Protein AF-A0A9D5T5C4-F1 (afdb_monomer_lite)

Secondary structure (DSSP, 8-state):
-EEEEE-TTS-EEES-GGGGEEETT-SS--EEEEEE-GGGTTSEEEEEEEETTEEEEEEE--TTSTTEEETTEEEPPGGGGSSSEEEEEEEEEETTEEEEPPPEEEEEEPPSS-TT-------SSSHHHHHHHHHHHHHHHHHHHHHHHTT----------------TTSSEE-TTS-EEES-SS--EE-TT-EEEEES-EE-SBT-EEEEES-EE-SSBS-EEEEES-EE-STT-EEEEES-EE-STT-EEEEES-EE-STT-EEEEES-EE-STT-EE-SBS-EE-STT-EE-SBS-EE-STT-EEEEES-EE-STT-EEEEES-EE-STT-EEEEESPPPPPTTEEEEEEE-SSGGG--EEEEEETTS-EEETTEEE-HHHHHHHHHHHH-

Foldseek 3Di:
DWEWEQDPVQEIDTPDPVRLEDALQDDQPDKYFYHYDPVQVQWFKWKWKAAPPDDIDIHGQDCPGPQAVHSGMGDDHSRRSQDQKMKIKMWTDHPPDIGIHDIDIRGHDYDPDDRPDDPPPPPPDPPVVVVVVVVVVVVVVVVVVVCVVVVVPPDDPPDDPDDPPPPPAAWDQDPQCETEHCEPDDEADHRCEYEYDYCEYQCAHVEYTEEYNEYFAANACGYEYEECEYTHAHNEYTEDYVWYANAHVEYTYEECWENQAHCEYTYEYCEYENAHCEYTEYACWYENAHVEYTDDENWYECEHVEYTEHYCEYENYHCEYTYYENYYHHEHQAYEYAYQADDDDRQWRYWYWDADDVVGTHTQWTAGVQRWIDGDNDIQHPVNVVVVVVVVVD

Radius of gyration: 33.44 Å; chains: 1; bounding box: 76×74×77 Å

pLDDT: mean 86.38, std 15.37, range [38.25, 98.94]

Sequence (394 aa):
MICVEVHPNNVLTLRDEAYSKVVSDSVKHETVKFLFSDNWKDYTKTAVFTAKDVEPINVLLRADNQLCLSDEECYIPFEVLKGNSFTLSVFGVCGDRIATSTKENIILLESGYVLGDKPQEPTPNAYSQVITLLDEIRNIAYSVRQDADNGLFNGEKGEKGEKGDKCDSVGQKTEALGEIFNDLTNNVANKNAHAEGNRTTASGNSSHAEGNQTTASGNLGAHAKGLLTVASGDSAHAEGQTSSATGACSHAEGSNTKAVGNESHAEGISTSAKGSNSHAEGYGCSAIGAASHAGGGQTTAWGKYSLSGGYLTNAYANYSASLGNSTRADYISQFVVGKFNSRPSEDSVFTVGIGSSEQNRKNAFNVYADGTLEIGTVKITPTQIKKLLQLIQE

Structure (mmCIF, N/CA/C/O backbone):
data_AF-A0A9D5T5C4-F1
#
_entry.id   AF-A0A9D5T5C4-F1
#
loop_
_atom_site.group_PDB
_atom_site.id
_atom_site.type_symbol
_atom_site.label_atom_id
_atom_site.label_alt_id
_atom_site.label_comp_id
_atom_site.label_asym_id
_atom_site.label_entity_id
_atom_site.label_seq_id
_atom_site.pdbx_PDB_ins_code
_atom_site.Cartn_x
_atom_site.Cartn_y
_atom_site.Cartn_z
_atom_site.occupancy
_atom_site.B_iso_or_equiv
_atom_site.auth_seq_id
_atom_site.auth_comp_id
_atom_site.auth_asym_id
_atom_site.auth_atom_id
_atom_site.pdbx_PDB_model_num
ATOM 1 N N . MET A 1 1 ? 0.618 28.079 12.454 1.00 73.31 1 MET A N 1
ATOM 2 C CA . MET A 1 1 ? -0.610 28.922 12.384 1.00 73.31 1 MET A CA 1
ATOM 3 C C . MET A 1 1 ? -1.383 28.846 13.698 1.00 73.31 1 MET A C 1
ATOM 5 O O . MET A 1 1 ? -1.813 27.761 14.076 1.00 73.31 1 MET A O 1
ATOM 9 N N . ILE A 1 2 ? -1.584 29.986 14.363 1.00 82.19 2 ILE A N 1
ATOM 10 C CA . ILE A 1 2 ? -2.407 30.142 15.577 1.00 82.19 2 ILE A CA 1
ATOM 11 C C . ILE A 1 2 ? -3.781 30.687 15.182 1.00 82.19 2 ILE A C 1
ATOM 13 O O . ILE A 1 2 ? -3.862 31.599 14.361 1.00 82.19 2 ILE A O 1
ATOM 17 N N . CYS A 1 3 ? -4.856 30.177 15.785 1.00 84.69 3 CYS A N 1
ATOM 18 C CA . CYS A 1 3 ? -6.201 30.726 15.609 1.00 84.69 3 CYS A CA 1
ATOM 19 C C . CYS A 1 3 ? -6.722 31.332 16.918 1.00 84.69 3 CYS A C 1
ATOM 21 O O . CYS A 1 3 ? -6.783 30.656 17.948 1.00 84.69 3 CYS A O 1
ATOM 23 N N . VAL A 1 4 ? -7.089 32.610 16.852 1.00 85.88 4 VAL A N 1
ATOM 24 C CA . VAL A 1 4 ? -7.507 33.445 17.979 1.00 85.88 4 VAL A CA 1
ATOM 25 C C . VAL A 1 4 ? -8.921 33.949 17.745 1.00 85.88 4 VAL A C 1
ATOM 27 O O . VAL A 1 4 ? -9.226 34.441 16.664 1.00 85.88 4 VAL A O 1
ATOM 30 N N . GLU A 1 5 ? -9.762 33.897 18.770 1.00 89.50 5 GLU A N 1
ATOM 31 C CA . GLU A 1 5 ? -11.115 34.452 18.747 1.00 89.50 5 GLU A CA 1
ATOM 32 C C . GLU A 1 5 ? -11.225 35.635 19.711 1.00 89.50 5 GLU A C 1
ATOM 34 O O . GLU A 1 5 ? -10.789 35.544 20.859 1.00 89.50 5 GLU A O 1
ATOM 39 N N . VAL A 1 6 ? -11.781 36.753 19.236 1.00 88.31 6 VAL A N 1
ATOM 40 C CA . VAL A 1 6 ? -12.039 37.958 20.036 1.00 88.31 6 VAL A CA 1
ATOM 41 C C . VAL A 1 6 ? -13.543 38.091 20.251 1.00 88.31 6 VAL A C 1
ATOM 43 O O . VAL A 1 6 ? -14.299 38.480 19.354 1.00 88.31 6 VAL A O 1
ATOM 46 N N . HIS A 1 7 ? -13.966 37.759 21.467 1.00 87.56 7 HIS A N 1
ATOM 47 C CA . HIS A 1 7 ? -15.363 37.699 21.890 1.00 87.56 7 HIS A CA 1
ATOM 48 C C . HIS A 1 7 ? -15.980 39.092 22.091 1.00 87.56 7 HIS A C 1
ATOM 50 O O . HIS A 1 7 ? -15.255 40.073 22.290 1.00 87.56 7 HIS A O 1
ATOM 56 N N . PRO A 1 8 ? -17.324 39.205 22.124 1.00 82.44 8 PRO A N 1
ATOM 57 C CA . PRO A 1 8 ? -18.009 40.493 22.266 1.00 82.44 8 PRO A CA 1
ATOM 58 C C . PRO A 1 8 ? -17.660 41.271 23.543 1.00 82.44 8 PRO A C 1
ATOM 60 O O . PRO A 1 8 ? -17.753 42.495 23.574 1.00 82.44 8 PRO A O 1
ATOM 63 N N . ASN A 1 9 ? -17.247 40.573 24.601 1.00 83.75 9 ASN A N 1
ATOM 64 C CA . ASN A 1 9 ? -16.782 41.147 25.867 1.00 83.75 9 ASN A CA 1
ATOM 65 C C . ASN A 1 9 ? -15.279 41.494 25.861 1.00 83.75 9 ASN A C 1
ATOM 67 O O . ASN A 1 9 ? -14.704 41.725 26.923 1.00 83.75 9 ASN A O 1
ATOM 71 N N . ASN A 1 10 ? -14.651 41.520 24.682 1.00 83.75 10 ASN A N 1
ATOM 72 C CA . ASN A 1 10 ? -13.223 41.748 24.466 1.00 83.75 10 ASN A CA 1
ATOM 73 C C . ASN A 1 10 ? -12.321 40.686 25.116 1.00 83.75 10 ASN A C 1
ATOM 75 O O . ASN A 1 10 ? -11.133 40.924 25.327 1.00 83.75 10 ASN A O 1
ATOM 79 N N . VAL A 1 11 ? -12.855 39.504 25.424 1.00 82.38 11 VAL A N 1
ATOM 80 C CA . VAL A 1 11 ? -12.025 38.367 25.825 1.00 82.38 11 VAL A CA 1
ATOM 81 C C . VAL A 1 11 ? -11.422 37.752 24.568 1.00 82.38 11 VAL A C 1
ATOM 83 O O . VAL A 1 11 ? -12.130 37.447 23.613 1.00 82.38 11 VAL A O 1
ATOM 86 N N . LEU A 1 12 ? -10.106 37.608 24.564 1.00 87.88 12 LEU A N 1
ATOM 87 C CA . LEU A 1 12 ? -9.345 36.912 23.538 1.00 87.88 12 LEU A CA 1
ATOM 88 C C . LEU A 1 12 ? -9.143 35.464 24.000 1.00 87.88 12 LEU A C 1
ATOM 90 O O . LEU A 1 12 ? -8.780 35.252 25.149 1.00 87.88 12 LEU A O 1
ATOM 94 N N . THR A 1 13 ? -9.403 34.475 23.145 1.00 84.88 13 THR A N 1
ATOM 95 C CA . THR A 1 13 ? -9.214 33.046 23.468 1.00 84.88 13 THR A CA 1
ATOM 96 C C . THR A 1 13 ? -8.558 32.292 22.320 1.00 84.88 13 THR A C 1
ATOM 98 O O . THR A 1 13 ? -8.813 32.595 21.153 1.00 84.88 13 THR A O 1
ATOM 101 N N . LEU A 1 14 ? -7.768 31.267 22.639 1.00 83.88 14 LEU A N 1
ATOM 102 C CA . LEU A 1 14 ? -7.204 30.332 21.661 1.00 83.88 14 LEU A CA 1
ATOM 103 C C . LEU A 1 14 ? -8.214 29.221 21.335 1.00 83.88 14 LEU A C 1
ATOM 105 O O . LEU A 1 14 ? -8.861 28.693 22.236 1.00 83.88 14 LEU A O 1
ATOM 109 N N . ARG A 1 15 ? -8.344 28.848 20.054 1.00 76.88 15 ARG A N 1
ATOM 110 C CA . ARG A 1 15 ? -9.358 27.870 19.601 1.00 76.88 15 ARG A CA 1
ATOM 111 C C . ARG A 1 15 ? -9.028 26.394 19.896 1.00 76.88 15 ARG A C 1
ATOM 113 O O . ARG A 1 15 ? -9.895 25.549 19.709 1.00 76.88 15 ARG A O 1
ATOM 120 N N . ASP A 1 16 ? -7.805 26.093 20.336 1.00 66.88 16 ASP A N 1
ATOM 121 C CA . ASP A 1 16 ? -7.330 24.766 20.775 1.00 66.88 16 ASP A CA 1
ATOM 122 C C . ASP A 1 16 ? -6.083 24.951 21.664 1.00 66.88 16 ASP A C 1
ATOM 124 O O . ASP A 1 16 ? -5.247 25.819 21.385 1.00 66.88 16 ASP A O 1
ATOM 128 N N . GLU A 1 17 ? -5.913 24.123 22.697 1.00 55.59 17 GLU A N 1
ATOM 129 C CA . GLU A 1 17 ? -4.709 24.111 23.540 1.00 55.59 17 GLU A CA 1
ATOM 130 C C . GLU A 1 17 ? -3.446 23.770 22.732 1.00 55.59 17 GLU A C 1
ATOM 132 O O . GLU A 1 17 ? -2.357 24.253 23.059 1.00 55.59 17 GLU A O 1
ATOM 137 N N . ALA A 1 18 ? -3.571 23.017 21.631 1.00 53.97 18 ALA A N 1
ATOM 138 C CA . ALA A 1 18 ? -2.465 22.743 20.711 1.00 53.97 18 ALA A CA 1
ATOM 139 C C . ALA A 1 18 ? -1.929 24.008 20.002 1.00 53.97 18 ALA A C 1
ATOM 141 O O . ALA A 1 18 ? -0.758 24.034 19.623 1.00 53.97 18 ALA A O 1
ATOM 142 N N . TYR A 1 19 ? -2.733 25.075 19.882 1.00 57.28 19 TYR A N 1
ATOM 143 C CA . TYR A 1 19 ? -2.336 26.356 19.270 1.00 57.28 19 TYR A CA 1
ATOM 144 C C . TYR A 1 19 ? -1.682 27.339 20.252 1.00 57.28 19 TYR A C 1
ATOM 146 O O . TYR A 1 19 ? -1.294 28.435 19.853 1.00 57.28 19 TYR A O 1
ATOM 154 N N . SER A 1 20 ? -1.518 26.958 21.524 1.00 63.78 20 SER A N 1
ATOM 155 C CA . SER A 1 20 ? -0.777 27.746 22.523 1.00 63.78 20 SER A CA 1
ATOM 156 C C . SER A 1 20 ? 0.746 27.616 22.403 1.00 63.78 20 SER A C 1
ATOM 158 O O . SER A 1 20 ? 1.470 28.199 23.210 1.00 63.78 20 SER A O 1
ATOM 160 N N . LYS A 1 21 ? 1.239 26.840 21.428 1.00 71.12 21 LYS A N 1
ATOM 161 C CA . LYS A 1 21 ? 2.654 26.499 21.255 1.00 71.12 21 LYS A CA 1
ATOM 162 C C . LYS A 1 21 ? 3.140 26.877 19.858 1.00 71.12 21 LYS A C 1
ATOM 164 O O . LYS A 1 21 ? 2.521 26.500 18.868 1.00 71.12 21 LYS A O 1
ATOM 169 N N . VAL A 1 22 ? 4.263 27.586 19.786 1.00 70.62 22 VAL A N 1
ATOM 170 C CA . VAL A 1 22 ? 4.917 28.011 18.532 1.00 70.62 22 VAL A CA 1
ATOM 171 C C . VAL A 1 22 ? 6.411 27.726 18.625 1.00 70.62 22 VAL A C 1
ATOM 173 O O . VAL A 1 22 ? 6.969 27.779 19.713 1.00 70.62 22 VAL A O 1
ATOM 176 N N . VAL A 1 23 ? 7.078 27.425 17.513 1.00 73.88 23 VAL A N 1
ATOM 177 C CA . VAL A 1 23 ? 8.528 27.176 17.502 1.00 73.88 23 VAL A CA 1
ATOM 178 C C . VAL A 1 23 ? 9.306 28.500 17.459 1.00 73.88 23 VAL A C 1
ATOM 180 O O . VAL A 1 23 ? 9.041 29.333 16.589 1.00 73.88 23 VAL A O 1
ATOM 183 N N . SER A 1 24 ? 10.272 28.675 18.368 1.00 65.56 24 SER A N 1
ATOM 184 C CA . SER A 1 24 ? 11.015 29.927 18.636 1.00 65.56 24 SER A CA 1
ATOM 185 C C . SER A 1 24 ? 11.797 30.520 17.452 1.00 65.56 24 SER A C 1
ATOM 187 O O . SER A 1 24 ? 12.100 31.709 17.446 1.00 65.56 24 SER A O 1
ATOM 189 N N . ASP A 1 25 ? 12.092 29.737 16.412 1.00 62.97 25 ASP A N 1
ATOM 190 C CA . ASP A 1 25 ? 13.032 30.146 15.350 1.00 62.97 25 ASP A CA 1
ATOM 191 C C . ASP A 1 25 ? 12.370 30.383 13.977 1.00 62.97 25 ASP A C 1
ATOM 193 O O . ASP A 1 25 ? 13.036 30.477 12.943 1.00 62.97 25 ASP A O 1
ATOM 197 N N . SER A 1 26 ? 11.040 30.504 13.940 1.00 62.06 26 SER A N 1
ATOM 198 C CA . SER A 1 26 ? 10.275 30.623 12.692 1.00 62.06 26 SER A CA 1
ATOM 199 C C . SER A 1 26 ? 10.170 32.066 12.183 1.00 62.06 26 SER A C 1
ATOM 201 O O . SER A 1 26 ? 9.368 32.855 12.672 1.00 62.06 26 SER A O 1
ATOM 203 N N . VAL A 1 27 ? 10.910 32.431 11.132 1.00 62.25 27 VAL A N 1
ATOM 204 C CA . VAL A 1 27 ? 10.801 33.765 10.501 1.00 62.25 27 VAL A CA 1
ATOM 205 C C . VAL A 1 27 ? 9.815 33.729 9.333 1.00 62.25 27 VAL A C 1
ATOM 207 O O . VAL A 1 27 ? 10.021 32.985 8.379 1.00 62.25 27 VAL A O 1
ATOM 210 N N . LYS A 1 28 ? 8.756 34.555 9.377 1.00 56.97 28 LYS A N 1
ATOM 211 C CA . LYS A 1 28 ? 7.717 34.660 8.320 1.00 56.97 28 LYS A CA 1
ATOM 212 C C . LYS A 1 28 ? 7.066 33.322 7.923 1.00 56.97 28 LYS A C 1
ATOM 214 O O . LYS A 1 28 ? 6.523 33.192 6.829 1.00 56.97 28 LYS A O 1
ATOM 219 N N . HIS A 1 29 ? 7.121 32.336 8.810 1.00 67.62 29 HIS A N 1
ATOM 220 C CA . HIS A 1 29 ? 6.493 31.032 8.617 1.00 67.62 29 HIS A CA 1
ATOM 221 C C . HIS A 1 29 ? 5.276 30.853 9.530 1.00 67.62 29 HIS A C 1
ATOM 223 O O . HIS A 1 29 ? 4.325 30.166 9.170 1.00 67.62 29 HIS A O 1
ATOM 229 N N . GLU A 1 30 ? 5.267 31.537 10.678 1.00 82.38 30 GLU A N 1
ATOM 230 C CA . GLU A 1 30 ? 4.172 31.468 11.638 1.00 82.38 30 GLU A CA 1
ATOM 231 C C . GLU A 1 30 ? 3.229 32.662 11.510 1.00 82.38 30 GLU A C 1
ATOM 233 O O . GLU A 1 30 ? 3.643 33.826 11.510 1.00 82.38 30 GLU A O 1
ATOM 238 N N . THR A 1 31 ? 1.940 32.346 11.404 1.00 88.50 31 THR A N 1
ATOM 239 C CA . THR A 1 31 ? 0.850 33.310 11.244 1.00 88.50 31 THR A CA 1
ATOM 240 C C . THR A 1 31 ? -0.147 33.194 12.388 1.00 88.50 31 THR A C 1
ATOM 242 O O . THR A 1 31 ? -0.316 32.124 12.987 1.00 88.50 31 THR A O 1
ATOM 245 N N . VAL A 1 32 ? -0.822 34.302 12.685 1.00 88.88 32 VAL A N 1
ATOM 246 C CA . VAL A 1 32 ? -1.979 34.352 13.578 1.00 88.88 32 VAL A CA 1
ATOM 247 C C . VAL A 1 32 ? -3.185 34.771 12.762 1.00 88.88 32 VAL A C 1
ATOM 249 O O . VAL A 1 32 ? -3.181 35.839 12.150 1.00 88.88 32 VAL A O 1
ATOM 252 N N . LYS A 1 33 ? -4.223 33.942 12.804 1.00 92.56 33 LYS A N 1
ATOM 253 C CA . LYS A 1 33 ? -5.537 34.234 12.247 1.00 92.56 33 LYS A CA 1
ATOM 254 C C . LYS A 1 33 ? -6.493 34.653 13.357 1.00 92.56 33 LYS A C 1
ATOM 256 O O . LYS A 1 33 ? -6.674 33.918 14.330 1.00 92.56 33 LYS A O 1
ATOM 261 N N . PHE A 1 34 ? -7.125 35.804 13.182 1.00 92.38 34 PHE A N 1
ATOM 262 C CA . PHE A 1 34 ? -8.080 36.390 14.111 1.00 92.38 34 PHE A CA 1
ATOM 263 C C . PHE A 1 34 ? -9.512 36.141 13.638 1.00 92.38 34 PHE A C 1
ATOM 265 O O . PHE A 1 34 ? -9.828 36.289 12.464 1.00 92.38 34 PHE A O 1
ATOM 272 N N . LEU A 1 35 ? -10.390 35.785 14.568 1.00 91.50 35 LEU A N 1
ATOM 273 C CA . LEU A 1 35 ? -11.827 35.668 14.369 1.00 91.50 35 LEU A CA 1
ATOM 274 C C . LEU A 1 35 ? -12.493 36.725 15.245 1.00 91.50 35 LEU A C 1
ATOM 276 O O . LEU A 1 35 ? -12.500 36.616 16.472 1.00 91.50 35 LEU A O 1
ATOM 280 N N . PHE A 1 36 ? -12.998 37.781 14.617 1.00 91.50 36 PHE A N 1
ATOM 281 C CA . PHE A 1 36 ? -13.618 38.898 15.318 1.00 91.50 36 PHE A CA 1
ATOM 282 C C . PHE A 1 36 ? -15.129 38.710 15.418 1.00 91.50 36 PHE A C 1
ATOM 284 O O . PHE A 1 36 ? -15.793 38.387 14.437 1.00 91.50 36 PHE A O 1
ATOM 291 N N . SER A 1 37 ? -15.680 38.966 16.601 1.00 91.31 37 SER A N 1
ATOM 292 C CA . SER A 1 37 ? -17.125 39.118 16.768 1.00 91.31 37 SER A CA 1
ATOM 293 C C . SER A 1 37 ? -17.649 40.377 16.058 1.00 91.31 37 SER A C 1
ATOM 295 O O . SER A 1 37 ? -16.912 41.338 15.826 1.00 91.31 37 SER A O 1
ATOM 297 N N . ASP A 1 38 ? -18.941 40.391 15.715 1.00 88.69 38 ASP A N 1
ATOM 298 C CA . ASP A 1 38 ? -19.553 41.434 14.872 1.00 88.69 38 ASP A CA 1
ATOM 299 C C . ASP A 1 38 ? -19.370 42.869 15.398 1.00 88.69 38 ASP A C 1
ATOM 301 O O . ASP A 1 38 ? -19.309 43.822 14.621 1.00 88.69 38 ASP A O 1
ATOM 305 N N . ASN A 1 39 ? -19.241 43.053 16.714 1.00 88.06 39 ASN A N 1
ATOM 306 C CA . ASN A 1 39 ? -19.027 44.367 17.328 1.00 88.06 39 ASN A CA 1
ATOM 307 C C . ASN A 1 39 ? -17.647 44.977 17.016 1.00 88.06 39 ASN A C 1
ATOM 309 O O . ASN A 1 39 ? -17.462 46.177 17.211 1.00 88.06 39 ASN A O 1
ATOM 313 N N . TRP A 1 40 ? -16.701 44.193 16.495 1.00 90.19 40 TRP A N 1
ATOM 314 C CA . TRP A 1 40 ? -15.391 44.659 16.037 1.00 90.19 40 TRP A CA 1
ATOM 315 C C . TRP A 1 40 ? -15.369 45.050 14.552 1.00 90.19 40 TRP A C 1
ATOM 317 O O . TRP A 1 40 ? -14.354 45.564 14.076 1.00 90.19 40 TRP A O 1
ATOM 327 N N . LYS A 1 41 ? -16.459 44.839 13.803 1.00 88.56 41 LYS A N 1
ATOM 328 C CA . LYS A 1 41 ? -16.511 45.017 12.341 1.00 88.56 41 LYS A CA 1
ATOM 329 C C . LYS A 1 41 ? -15.997 46.381 11.868 1.00 88.56 41 LYS A C 1
ATOM 331 O O . LYS A 1 41 ? -15.150 46.424 10.983 1.00 88.56 41 LYS A O 1
ATOM 336 N N . ASP A 1 42 ? -16.427 47.463 12.515 1.00 89.88 42 ASP A N 1
ATOM 337 C CA . ASP A 1 42 ? -16.116 48.842 12.097 1.00 89.88 42 ASP A CA 1
ATOM 338 C C . ASP A 1 42 ? -14.810 49.398 12.692 1.00 89.88 42 ASP A C 1
ATOM 340 O O . ASP A 1 42 ? -14.463 50.563 12.480 1.00 89.88 42 ASP A O 1
ATOM 344 N N . TYR A 1 43 ? -14.093 48.597 13.481 1.00 89.94 43 TYR A N 1
ATOM 345 C CA . TYR A 1 43 ? -12.837 49.009 14.092 1.00 89.94 43 TYR A CA 1
ATOM 346 C C . TYR A 1 43 ? -11.663 48.798 13.140 1.00 89.94 43 TYR A C 1
ATOM 348 O O . TYR A 1 43 ? -11.529 47.736 12.524 1.00 89.94 43 TYR A O 1
ATOM 356 N N . THR A 1 44 ? -10.762 49.779 13.111 1.00 90.69 44 THR A N 1
ATOM 357 C CA . THR A 1 44 ? -9.386 49.604 12.640 1.00 90.69 44 THR A CA 1
ATOM 358 C C . THR A 1 44 ? -8.626 48.826 13.705 1.00 90.69 44 THR A C 1
ATOM 360 O O . THR A 1 44 ? -8.545 49.289 14.843 1.00 90.69 44 THR A O 1
ATOM 363 N N . LYS A 1 45 ? -8.109 47.645 13.357 1.00 94.56 45 LYS A N 1
ATOM 364 C CA . LYS A 1 45 ? -7.593 46.661 14.319 1.00 94.56 45 LYS A CA 1
ATOM 365 C C . LYS A 1 45 ? -6.076 46.574 14.242 1.00 94.56 45 LYS A C 1
ATOM 367 O O . LYS A 1 45 ? -5.506 46.477 13.159 1.00 94.56 45 LYS A O 1
ATOM 372 N N . THR A 1 46 ? -5.439 46.546 15.399 1.00 93.25 46 THR A N 1
ATOM 373 C CA . THR A 1 46 ? -3.994 46.421 15.554 1.00 93.25 46 THR A CA 1
ATOM 374 C C . THR A 1 46 ? -3.711 45.248 16.476 1.00 93.25 46 THR A C 1
ATOM 376 O O . THR A 1 46 ? -4.116 45.261 17.639 1.00 93.25 46 THR A O 1
ATOM 379 N N . ALA A 1 47 ? -3.012 44.238 15.970 1.00 94.06 47 ALA A N 1
ATOM 380 C CA . ALA A 1 47 ? -2.450 43.184 16.798 1.00 94.06 47 ALA A CA 1
ATOM 381 C C . ALA A 1 47 ? -1.219 43.728 17.531 1.00 94.06 47 ALA A C 1
ATOM 383 O O . ALA A 1 47 ? -0.332 44.323 16.919 1.00 94.06 47 ALA A O 1
ATOM 384 N N . VAL A 1 48 ? -1.178 43.541 18.844 1.00 94.88 48 VAL A N 1
ATOM 385 C CA . VAL A 1 48 ? -0.112 44.019 19.723 1.00 94.88 48 VAL A CA 1
ATOM 386 C C . VAL A 1 48 ? 0.595 42.807 20.307 1.00 94.88 48 VAL A C 1
ATOM 388 O O . VAL A 1 48 ? 0.004 42.049 21.081 1.00 94.88 48 VAL A O 1
ATOM 391 N N . PHE A 1 49 ? 1.860 42.644 19.938 1.00 93.31 49 PHE A N 1
ATOM 392 C CA . PHE A 1 49 ? 2.732 41.573 20.399 1.00 93.31 49 PHE A CA 1
ATOM 393 C C . PHE A 1 49 ? 3.696 42.127 21.443 1.00 93.31 49 PHE A C 1
ATOM 395 O O . PHE A 1 49 ? 4.353 43.143 21.217 1.00 93.31 49 PHE A O 1
ATOM 402 N N . THR A 1 50 ? 3.800 41.460 22.590 1.00 91.94 50 THR A N 1
ATOM 403 C CA . THR A 1 50 ? 4.751 41.846 23.640 1.00 91.94 50 THR A CA 1
ATOM 404 C C . THR A 1 50 ? 5.511 40.632 24.145 1.00 91.94 50 THR A C 1
ATOM 406 O O . THR A 1 50 ? 4.912 39.606 24.456 1.00 91.94 50 THR A O 1
ATOM 409 N N . ALA A 1 51 ? 6.829 40.755 24.242 1.00 89.31 51 ALA A N 1
ATOM 410 C CA . ALA A 1 51 ? 7.715 39.735 24.787 1.00 89.31 51 ALA A CA 1
ATOM 411 C C . ALA A 1 51 ? 8.691 40.379 25.777 1.00 89.31 51 ALA A C 1
ATOM 413 O O . ALA A 1 51 ? 8.823 41.602 25.841 1.00 89.31 51 ALA A O 1
ATOM 414 N N . LYS A 1 52 ? 9.359 39.553 26.582 1.00 86.75 52 LYS A N 1
ATOM 415 C CA . LYS A 1 52 ? 10.370 40.038 27.523 1.00 86.75 52 LYS A CA 1
ATOM 416 C C . LYS A 1 52 ? 11.533 40.673 26.750 1.00 86.75 52 LYS A C 1
ATOM 418 O O . LYS A 1 52 ? 12.004 40.083 25.786 1.00 86.75 52 LYS A O 1
ATOM 423 N N . ASP A 1 53 ? 11.986 41.845 27.192 1.00 84.75 53 ASP A N 1
ATOM 424 C CA . ASP A 1 53 ? 13.132 42.573 26.622 1.00 84.75 53 ASP A CA 1
ATOM 425 C C . ASP A 1 53 ? 12.963 42.978 25.135 1.00 84.75 53 ASP A C 1
ATOM 427 O O . ASP A 1 53 ? 13.937 43.291 24.451 1.00 84.75 53 ASP A O 1
ATOM 431 N N . VAL A 1 54 ? 11.719 43.009 24.639 1.00 82.88 54 VAL A N 1
ATOM 432 C CA . VAL A 1 54 ? 11.343 43.455 23.289 1.00 82.88 54 VAL A CA 1
ATOM 433 C C . VAL A 1 54 ? 10.283 44.547 23.416 1.00 82.88 54 VAL A C 1
ATOM 435 O O . VAL A 1 54 ? 9.264 44.352 24.080 1.00 82.88 54 VAL A O 1
ATOM 438 N N . GLU A 1 55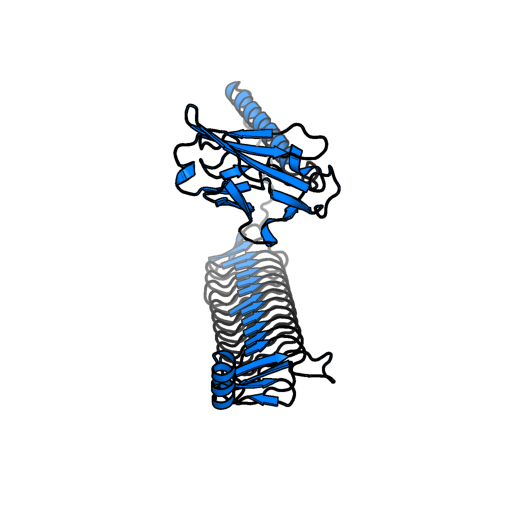 ? 10.514 45.696 22.778 1.00 88.69 55 GLU A N 1
ATOM 439 C CA . GLU A 1 55 ? 9.518 46.772 22.717 1.00 88.69 55 GLU A CA 1
ATOM 440 C C . GLU A 1 55 ? 8.210 46.274 22.074 1.00 88.69 55 GLU A C 1
ATOM 442 O O . GLU A 1 55 ? 8.270 45.490 21.124 1.00 88.69 55 GLU A O 1
ATOM 447 N N . PRO A 1 56 ? 7.023 46.707 22.546 1.00 88.81 56 PRO A N 1
ATOM 448 C CA . PRO A 1 56 ? 5.747 46.282 21.979 1.00 88.81 56 PRO A CA 1
ATOM 449 C C . PRO A 1 56 ? 5.670 46.500 20.466 1.00 88.81 56 PRO A C 1
ATOM 451 O O . PRO A 1 56 ? 5.824 47.621 19.975 1.00 88.81 56 PRO A O 1
ATOM 454 N N . ILE A 1 57 ? 5.370 45.432 19.727 1.00 89.38 57 ILE A N 1
ATOM 455 C CA . ILE A 1 57 ? 5.266 45.472 18.269 1.00 89.38 57 ILE A CA 1
ATOM 456 C C . ILE A 1 57 ? 3.797 45.518 17.874 1.00 89.38 57 ILE A C 1
ATOM 458 O O . ILE A 1 57 ? 3.007 44.648 18.239 1.00 89.38 57 ILE A O 1
ATOM 462 N N . ASN A 1 58 ? 3.447 46.541 17.100 1.00 91.94 58 ASN A N 1
ATOM 463 C CA . ASN A 1 58 ? 2.088 46.807 16.653 1.00 91.94 58 ASN A CA 1
ATOM 464 C C . ASN A 1 58 ? 1.957 46.482 15.165 1.00 91.94 58 ASN A C 1
ATOM 466 O O . ASN A 1 58 ? 2.610 47.108 14.330 1.00 91.94 58 ASN A O 1
ATOM 470 N N . VAL A 1 59 ? 1.083 45.538 14.828 1.00 91.19 59 VAL A N 1
ATOM 471 C CA . VAL A 1 59 ? 0.772 45.160 13.448 1.00 91.19 59 VAL A CA 1
ATOM 472 C C . VAL A 1 59 ? -0.648 45.601 13.127 1.00 91.19 59 VAL A C 1
ATOM 474 O O . VAL A 1 59 ? -1.618 45.055 13.649 1.00 91.19 59 VAL A O 1
ATOM 477 N N . LEU A 1 60 ? -0.769 46.605 12.261 1.00 92.75 60 LEU A N 1
ATOM 478 C CA . LEU A 1 60 ? -2.056 47.063 11.749 1.00 92.75 60 LEU A CA 1
ATOM 479 C C . LEU A 1 60 ? -2.636 46.005 10.796 1.00 92.75 60 LEU A C 1
ATOM 481 O O . LEU A 1 60 ? -2.035 45.751 9.752 1.00 92.75 60 LEU A O 1
ATOM 485 N N . LEU A 1 61 ? -3.774 45.403 11.145 1.00 91.50 61 LEU A N 1
ATOM 486 C CA . LEU A 1 61 ? -4.387 44.303 10.396 1.00 91.50 61 LEU A CA 1
ATOM 487 C C . LEU A 1 61 ? -5.113 44.833 9.158 1.00 91.50 61 LEU A C 1
ATOM 489 O O . LEU A 1 61 ? -6.241 45.321 9.249 1.00 91.50 61 LEU A O 1
ATOM 493 N N . ARG A 1 62 ? -4.426 44.783 8.016 1.00 89.50 62 ARG A N 1
ATOM 494 C CA . ARG A 1 62 ? -4.931 45.196 6.703 1.00 89.50 62 ARG A CA 1
ATOM 495 C C . ARG A 1 62 ? -4.239 44.406 5.602 1.00 89.50 62 ARG A C 1
ATOM 497 O O . ARG A 1 62 ? -3.026 44.236 5.660 1.00 89.50 62 ARG A O 1
ATOM 504 N N . ALA A 1 63 ? -4.959 44.030 4.555 1.00 86.00 63 ALA A N 1
ATOM 505 C CA . ALA A 1 63 ? -4.433 43.273 3.422 1.00 86.00 63 ALA A CA 1
ATOM 506 C C . ALA A 1 63 ? -3.308 43.995 2.652 1.00 86.00 63 ALA A C 1
ATOM 508 O O . ALA A 1 63 ? -2.521 43.346 1.971 1.00 86.00 63 ALA A O 1
ATOM 509 N N . ASP A 1 64 ? -3.208 45.325 2.751 1.00 85.50 64 ASP A N 1
ATOM 510 C CA . ASP A 1 64 ? -2.141 46.124 2.132 1.00 85.50 64 ASP A CA 1
ATOM 511 C C . ASP A 1 64 ? -0.897 46.308 3.022 1.00 85.50 64 ASP A C 1
ATOM 513 O O . ASP A 1 64 ? 0.113 46.857 2.576 1.00 85.50 64 ASP A O 1
ATOM 517 N N . ASN A 1 65 ? -0.931 45.832 4.268 1.00 85.56 65 ASN A N 1
ATOM 518 C CA . ASN A 1 65 ? 0.236 45.800 5.139 1.00 85.56 65 ASN A CA 1
ATOM 519 C C . ASN A 1 65 ? 1.122 44.597 4.778 1.00 85.56 65 ASN A C 1
ATOM 521 O O . ASN A 1 65 ? 0.668 43.460 4.790 1.00 85.56 65 ASN A O 1
ATOM 525 N N . GLN A 1 66 ? 2.417 44.826 4.539 1.00 86.12 66 GLN A N 1
ATOM 526 C CA . GLN A 1 66 ? 3.384 43.775 4.178 1.00 86.12 66 GLN A CA 1
ATOM 527 C C . GLN A 1 66 ? 3.559 42.676 5.242 1.00 86.12 66 GLN A C 1
ATOM 529 O O . GLN A 1 66 ? 4.131 41.625 4.955 1.00 86.12 66 GLN A O 1
ATOM 534 N N . LEU A 1 67 ? 3.109 42.923 6.474 1.00 85.31 67 LEU A N 1
ATOM 535 C CA . LEU A 1 67 ? 3.102 41.944 7.561 1.00 85.31 67 LEU A CA 1
ATOM 536 C C . LEU A 1 67 ? 1.789 41.152 7.654 1.00 85.31 67 LEU A C 1
ATOM 538 O O . LEU A 1 67 ? 1.657 40.313 8.541 1.00 85.31 67 LEU A O 1
ATOM 542 N N . CYS A 1 68 ? 0.826 41.408 6.771 1.00 87.69 68 CYS A N 1
ATOM 543 C CA . CYS A 1 68 ? -0.490 40.785 6.774 1.00 87.69 68 CYS A CA 1
ATOM 544 C C . CYS A 1 68 ? -0.721 39.953 5.510 1.00 87.69 68 CYS A C 1
ATOM 546 O O . CYS A 1 68 ? -0.272 40.295 4.419 1.00 87.69 68 CYS A O 1
ATOM 548 N N . LEU A 1 69 ? -1.445 38.851 5.678 1.00 88.31 69 LEU A N 1
ATOM 549 C CA . LEU A 1 69 ? -1.956 38.018 4.588 1.00 88.31 69 LEU A CA 1
ATOM 550 C C . LEU A 1 69 ? -3.401 38.390 4.234 1.00 88.31 69 LEU A C 1
ATOM 552 O O . LEU A 1 69 ? -3.852 38.143 3.119 1.00 88.31 69 LEU A O 1
ATOM 556 N N . SER A 1 70 ? -4.127 38.984 5.183 1.00 91.38 70 SER A N 1
ATOM 557 C CA . SER A 1 70 ? -5.474 39.527 5.006 1.00 91.38 70 SER A CA 1
ATOM 558 C C . SER A 1 70 ? -5.781 40.561 6.099 1.00 91.38 70 SER A C 1
ATOM 560 O O . SER A 1 70 ? -4.947 40.818 6.967 1.00 91.38 70 SER A O 1
ATOM 562 N N . ASP A 1 71 ? -6.993 41.118 6.106 1.00 88.81 71 ASP A N 1
ATOM 563 C CA . ASP A 1 71 ? -7.479 41.999 7.184 1.00 88.81 71 ASP A CA 1
ATOM 564 C C . ASP A 1 71 ? -7.650 41.271 8.538 1.00 88.81 71 ASP A C 1
ATOM 566 O O . ASP A 1 71 ? -7.893 41.904 9.566 1.00 88.81 71 ASP A O 1
ATOM 570 N N . GLU A 1 72 ? -7.518 39.941 8.556 1.00 92.31 72 GLU A N 1
ATOM 571 C CA . GLU A 1 72 ? -7.728 39.085 9.729 1.00 92.31 72 GLU A CA 1
ATOM 572 C C . GLU A 1 72 ? -6.572 38.102 9.964 1.00 92.31 72 GLU A C 1
ATOM 574 O O . GLU A 1 72 ? -6.668 37.216 10.811 1.00 92.31 72 GLU A O 1
ATOM 579 N N . GLU A 1 73 ? -5.463 38.229 9.235 1.00 93.25 73 GLU A N 1
ATOM 580 C CA . GLU A 1 73 ? -4.322 37.328 9.381 1.00 93.25 73 GLU A CA 1
ATOM 581 C C . GLU A 1 73 ? -3.001 38.062 9.175 1.00 93.25 73 GLU A C 1
ATOM 583 O O . GLU A 1 73 ? -2.800 38.727 8.155 1.00 93.25 73 GLU A O 1
ATOM 588 N N . CYS A 1 74 ? -2.081 37.910 10.127 1.00 91.44 74 CYS A N 1
ATOM 589 C CA . CYS A 1 74 ? -0.749 38.497 10.048 1.00 91.44 74 CYS A CA 1
ATOM 590 C C . CYS A 1 74 ? 0.361 37.540 10.478 1.00 91.44 74 CYS A C 1
ATOM 592 O O . CYS A 1 74 ? 0.133 36.539 11.161 1.00 91.44 74 CYS A O 1
ATOM 594 N N . TYR A 1 75 ? 1.582 37.860 10.060 1.00 90.00 75 TYR A N 1
ATOM 595 C CA . TYR A 1 75 ? 2.783 37.189 10.532 1.00 90.00 75 TYR A CA 1
ATOM 596 C C . TYR A 1 75 ? 3.085 37.570 11.980 1.00 90.00 75 TYR A C 1
ATOM 598 O O . TYR A 1 75 ? 2.944 38.731 12.371 1.00 90.00 75 TYR A O 1
ATOM 606 N N . ILE A 1 76 ? 3.576 36.601 12.752 1.00 89.00 76 ILE A N 1
ATOM 607 C CA . ILE A 1 76 ? 4.133 36.874 14.078 1.00 89.00 76 ILE A CA 1
ATOM 608 C C . ILE A 1 76 ? 5.490 37.572 13.888 1.00 89.00 76 ILE A C 1
ATOM 610 O O . ILE A 1 76 ? 6.346 37.030 13.179 1.00 89.00 76 ILE A O 1
ATOM 614 N N . PRO A 1 77 ? 5.717 38.759 14.486 1.00 87.00 77 PRO A N 1
ATOM 615 C CA . PRO A 1 77 ? 7.014 39.426 14.421 1.00 87.00 77 PRO A CA 1
ATOM 616 C C . PRO A 1 77 ? 8.123 38.527 14.969 1.00 87.00 77 PRO A C 1
ATOM 618 O O . PRO A 1 77 ? 7.997 37.957 16.053 1.00 87.00 77 PRO A O 1
ATOM 621 N N . PHE A 1 78 ? 9.227 38.397 14.237 1.00 82.62 78 PHE A N 1
ATOM 622 C CA . PHE A 1 78 ? 10.293 37.470 14.624 1.00 82.62 78 PHE A CA 1
ATOM 623 C C . PHE A 1 78 ? 10.953 37.865 15.9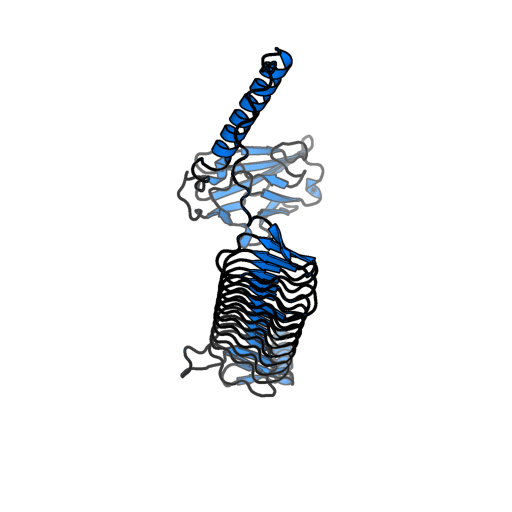53 1.00 82.62 78 PHE A C 1
ATOM 625 O O . PHE A 1 78 ? 11.505 37.026 16.658 1.00 82.62 78 PHE A O 1
ATOM 632 N N . GLU A 1 79 ? 10.911 39.147 16.310 1.00 83.19 79 GLU A N 1
ATOM 633 C CA . GLU A 1 79 ? 11.479 39.675 17.541 1.00 83.19 79 GLU A CA 1
ATOM 634 C C . GLU A 1 79 ? 10.816 39.070 18.778 1.00 83.19 79 GLU A C 1
ATOM 636 O O . GLU A 1 79 ? 11.515 38.801 19.752 1.00 83.19 79 GLU A O 1
ATOM 641 N N . VAL A 1 80 ? 9.506 38.789 18.730 1.00 84.69 80 VAL A N 1
ATOM 642 C CA . VAL A 1 80 ? 8.781 38.196 19.867 1.00 84.69 80 VAL A CA 1
ATOM 643 C C . VAL A 1 80 ? 8.941 36.679 19.967 1.00 84.69 80 VAL A C 1
ATOM 645 O O . VAL A 1 80 ? 8.539 36.098 20.970 1.00 84.69 80 VAL A O 1
ATOM 648 N N . LEU A 1 81 ? 9.572 36.043 18.975 1.00 81.50 81 LEU A N 1
ATOM 649 C CA . LEU A 1 81 ? 9.850 34.604 18.963 1.00 81.50 81 LEU A CA 1
ATOM 650 C C . LEU A 1 81 ? 11.180 34.233 19.651 1.00 81.50 81 LEU A C 1
ATOM 652 O O . LEU A 1 81 ? 11.463 33.062 19.854 1.00 81.50 81 LEU A O 1
ATOM 656 N N . LYS A 1 82 ? 11.980 35.215 20.086 1.00 74.50 82 LYS A N 1
ATOM 657 C CA . LYS A 1 82 ? 13.323 34.993 20.663 1.00 74.50 82 LYS A CA 1
ATOM 658 C C . LYS A 1 82 ? 13.346 34.608 22.152 1.00 74.50 82 LYS A C 1
ATOM 660 O O . LYS A 1 82 ? 14.423 34.489 22.729 1.00 74.50 82 LYS A O 1
ATOM 665 N N . GLY A 1 83 ? 12.184 34.504 22.797 1.00 74.19 83 GLY A N 1
ATOM 666 C CA . GLY A 1 83 ? 12.053 34.205 24.227 1.00 74.19 83 GLY A CA 1
ATOM 667 C C . GLY A 1 83 ? 11.382 32.859 24.495 1.00 74.19 83 GLY A C 1
ATOM 668 O O . GLY A 1 83 ? 11.245 32.028 23.608 1.00 74.19 83 GLY A O 1
ATOM 669 N N . ASN A 1 84 ? 10.892 32.667 25.723 1.00 81.31 84 ASN A N 1
ATOM 670 C CA . ASN A 1 84 ? 10.167 31.443 26.109 1.00 81.31 84 ASN A CA 1
ATOM 671 C C . ASN A 1 84 ? 8.645 31.574 25.921 1.00 81.31 84 ASN A C 1
ATOM 673 O O . ASN A 1 84 ? 7.907 30.594 25.982 1.00 81.31 84 ASN A O 1
ATOM 677 N N . SER A 1 85 ? 8.156 32.805 25.772 1.00 87.44 85 SER A N 1
ATOM 678 C CA . SER A 1 85 ? 6.747 33.123 25.542 1.00 87.44 85 SER A CA 1
ATOM 679 C C . SER A 1 85 ? 6.599 34.571 25.086 1.00 87.44 85 SER A C 1
ATOM 681 O O . SER A 1 85 ? 7.479 35.403 25.335 1.00 87.44 85 SER A O 1
ATOM 683 N N . PHE A 1 86 ? 5.464 34.875 24.471 1.00 91.12 86 PHE A N 1
ATOM 684 C CA . PHE A 1 86 ? 5.011 36.237 24.212 1.00 91.12 86 PHE A CA 1
ATOM 685 C C . PHE A 1 86 ? 3.515 36.342 24.510 1.00 91.12 86 PHE A C 1
ATOM 687 O O . PHE A 1 86 ? 2.810 35.335 24.574 1.00 91.12 86 PHE A O 1
ATOM 694 N N . THR A 1 87 ? 3.019 37.566 24.681 1.00 92.69 87 THR A N 1
ATOM 695 C CA . THR A 1 87 ? 1.583 37.817 24.803 1.00 92.69 87 THR A CA 1
ATOM 696 C C . THR A 1 87 ? 1.040 38.562 23.599 1.00 92.69 87 THR A C 1
ATOM 698 O O . THR A 1 87 ? 1.720 39.409 23.008 1.00 92.69 87 THR A O 1
ATOM 701 N N . LEU A 1 88 ? -0.201 38.236 23.260 1.00 93.88 88 LEU A N 1
ATOM 702 C CA . LEU A 1 88 ? -0.945 38.804 22.152 1.00 93.88 88 LEU A CA 1
ATOM 703 C C . LEU A 1 88 ? -2.221 39.467 22.670 1.00 93.88 88 LEU A C 1
ATOM 705 O O . LEU A 1 88 ? -2.971 38.875 23.442 1.00 93.88 88 LEU A O 1
ATOM 709 N N . SER A 1 89 ? -2.482 40.683 22.202 1.00 94.38 89 SER A N 1
ATOM 710 C CA . SER A 1 89 ? -3.760 41.382 22.376 1.00 94.38 89 SER A CA 1
ATOM 711 C C . SER A 1 89 ? -4.137 42.128 21.102 1.00 94.38 89 SER A C 1
ATOM 713 O O . SER A 1 89 ? -3.279 42.381 20.259 1.00 94.38 89 SER A O 1
ATOM 715 N N . VAL A 1 90 ? -5.400 42.519 20.971 1.00 94.69 90 VAL A N 1
ATOM 716 C CA . VAL A 1 90 ? -5.880 43.362 19.877 1.00 94.69 90 VAL A CA 1
ATOM 717 C C . VAL A 1 90 ? -6.381 44.690 20.425 1.00 94.69 90 VAL A C 1
ATOM 719 O O . VAL A 1 90 ? -7.123 44.752 21.406 1.00 94.69 90 VAL A O 1
ATOM 722 N N . PHE A 1 91 ? -5.976 45.758 19.752 1.00 92.25 91 PHE A N 1
ATOM 723 C CA . PHE A 1 91 ? -6.423 47.119 19.988 1.00 92.25 91 PHE A CA 1
ATOM 724 C C . PHE A 1 91 ? -7.212 47.616 18.775 1.00 92.25 91 PHE A C 1
ATOM 726 O O . PHE A 1 91 ? -6.754 47.496 17.641 1.00 92.25 91 PHE A O 1
ATOM 733 N N . GLY A 1 92 ? -8.401 48.160 18.999 1.00 91.25 92 GLY A N 1
ATOM 734 C CA . GLY A 1 92 ? -9.308 48.651 17.972 1.00 91.25 92 GLY A CA 1
ATOM 735 C C . GLY A 1 92 ? -9.622 50.129 18.159 1.00 91.25 92 GLY A C 1
ATOM 736 O O . GLY A 1 92 ? -9.974 50.547 19.262 1.00 91.25 92 GLY A O 1
ATOM 737 N N . VAL A 1 93 ? -9.612 50.901 17.068 1.00 89.50 93 VAL A N 1
ATOM 738 C CA . VAL A 1 93 ? -10.089 52.299 17.046 1.00 89.50 93 VAL A CA 1
ATOM 739 C C . VAL A 1 93 ? -11.186 52.495 16.000 1.00 89.50 93 VAL A C 1
ATOM 741 O O . VAL A 1 93 ? -11.033 52.091 14.847 1.00 89.50 93 VAL A O 1
ATOM 744 N N . CYS A 1 94 ? -12.285 53.144 16.390 1.00 88.81 94 CYS A N 1
ATOM 745 C CA . CYS A 1 94 ? -13.375 53.553 15.503 1.00 88.81 94 CYS A CA 1
ATOM 746 C C . CYS A 1 94 ? -13.908 54.936 15.923 1.00 88.81 94 CYS A C 1
ATOM 748 O O . CYS A 1 94 ? -14.780 55.037 16.793 1.00 88.81 94 CYS A O 1
ATOM 750 N N . GLY A 1 95 ? -13.375 56.007 15.322 1.00 87.00 95 GLY A N 1
ATOM 751 C CA . GLY A 1 95 ? -13.641 57.382 15.767 1.00 87.00 95 GLY A CA 1
ATOM 752 C C . GLY A 1 95 ? -13.161 57.587 17.207 1.00 87.00 95 GLY A C 1
ATOM 753 O O . GLY A 1 95 ? -12.028 57.240 17.525 1.00 87.00 95 GLY A O 1
ATOM 754 N N . ASP A 1 96 ? -14.047 58.060 18.084 1.00 86.50 96 ASP A N 1
ATOM 755 C CA . ASP A 1 96 ? -13.758 58.245 19.517 1.00 86.50 96 ASP A CA 1
ATOM 756 C C . ASP A 1 96 ? -13.879 56.950 20.346 1.00 86.50 96 ASP A C 1
ATOM 758 O O . ASP A 1 96 ? -13.664 56.952 21.559 1.00 86.50 96 ASP A O 1
ATOM 762 N N . ARG A 1 97 ? -14.253 55.824 19.720 1.00 86.75 97 ARG A N 1
ATOM 763 C CA . ARG A 1 97 ? -14.410 54.536 20.406 1.00 86.75 97 ARG A CA 1
ATOM 764 C C . ARG A 1 97 ? -13.116 53.738 20.343 1.00 86.75 97 ARG A C 1
ATOM 766 O O . ARG A 1 97 ? -12.564 53.518 19.265 1.00 86.75 97 ARG A O 1
ATOM 773 N N . ILE A 1 98 ? -12.704 53.227 21.499 1.00 88.06 98 ILE A N 1
ATOM 774 C CA . ILE A 1 98 ? -11.542 52.353 21.661 1.00 88.06 98 ILE A CA 1
ATOM 775 C C . ILE A 1 98 ? -12.016 51.007 22.214 1.00 88.06 98 ILE A C 1
ATOM 777 O O . ILE A 1 98 ? -12.810 50.971 23.154 1.00 88.06 98 ILE A O 1
ATOM 781 N N . ALA A 1 99 ? -11.536 49.911 21.633 1.00 87.44 99 ALA A N 1
ATOM 782 C CA . ALA A 1 99 ? -11.735 48.555 22.134 1.00 87.44 99 ALA A CA 1
ATOM 783 C C . ALA A 1 99 ? -10.371 47.895 22.362 1.00 87.44 99 ALA A C 1
ATOM 785 O O . ALA A 1 99 ? -9.502 47.956 21.498 1.00 87.44 99 ALA A O 1
ATOM 786 N N . THR A 1 100 ? -10.175 47.254 23.511 1.00 89.25 100 THR A N 1
ATOM 787 C CA . THR A 1 100 ? -8.921 46.561 23.838 1.00 89.25 100 THR A CA 1
ATOM 788 C C . THR A 1 100 ? -9.260 45.181 24.363 1.00 89.25 100 THR A C 1
ATOM 790 O O . THR A 1 100 ? -10.096 45.066 25.261 1.00 89.25 100 THR A O 1
ATOM 793 N N . SER A 1 101 ? -8.634 44.145 23.809 1.00 91.81 101 SER A N 1
ATOM 794 C CA . SER A 1 101 ? -8.850 42.773 24.258 1.00 91.81 101 SER A CA 1
ATOM 795 C C . SER A 1 101 ? -8.055 42.423 25.518 1.00 91.81 101 SER A C 1
ATOM 797 O O . SER A 1 101 ? -7.085 43.100 25.873 1.00 91.81 101 SER A O 1
ATOM 799 N N . THR A 1 102 ? -8.411 41.310 26.165 1.00 91.12 102 THR A N 1
ATOM 800 C CA . THR A 1 102 ? -7.494 40.621 27.084 1.00 91.12 102 THR A CA 1
ATOM 801 C C . THR A 1 102 ? -6.222 40.187 26.347 1.00 91.12 102 THR A C 1
ATOM 803 O O . THR A 1 102 ? -6.167 40.158 25.112 1.00 91.12 102 THR A O 1
ATOM 806 N N . LYS A 1 103 ? -5.177 39.886 27.120 1.00 89.94 103 LYS A N 1
ATOM 807 C CA . LYS A 1 103 ? -3.934 39.306 26.610 1.00 89.94 103 LYS A CA 1
ATOM 808 C C . LYS A 1 103 ? -4.004 37.792 26.726 1.00 89.94 103 LYS A C 1
ATOM 810 O O . LYS A 1 103 ? -4.355 37.309 27.798 1.00 89.94 103 LYS A O 1
ATOM 815 N N . GLU A 1 104 ? -3.579 37.084 25.690 1.00 89.69 104 GLU A N 1
ATOM 816 C CA . GLU A 1 104 ? -3.306 35.648 25.773 1.00 89.69 104 GLU A CA 1
ATOM 817 C C . GLU A 1 104 ? -1.812 35.374 25.721 1.00 89.69 104 GLU A C 1
ATOM 819 O O . GLU A 1 104 ? -1.068 36.056 25.011 1.00 89.69 104 GLU A O 1
ATOM 824 N N . ASN A 1 105 ? -1.381 34.383 26.500 1.00 89.00 105 ASN A N 1
ATOM 825 C CA . ASN A 1 105 ? 0.011 33.968 26.582 1.00 89.00 105 ASN A CA 1
ATOM 826 C C . ASN A 1 105 ? 0.267 32.785 25.649 1.00 89.00 105 ASN A C 1
ATOM 828 O O . ASN A 1 105 ? -0.391 31.752 25.752 1.00 89.00 105 ASN A O 1
ATOM 832 N N . ILE A 1 106 ? 1.262 32.925 24.780 1.00 86.56 106 ILE A N 1
ATOM 833 C CA . ILE A 1 106 ? 1.671 31.899 23.826 1.00 86.56 106 ILE A CA 1
ATOM 834 C C . ILE A 1 106 ? 3.052 31.401 24.240 1.00 86.56 106 ILE A C 1
ATOM 836 O O . ILE A 1 106 ? 3.985 32.185 24.420 1.00 86.56 106 ILE A O 1
ATOM 840 N N . ILE A 1 107 ? 3.168 30.088 24.420 1.00 83.12 107 ILE A N 1
ATOM 841 C CA . ILE A 1 107 ? 4.398 29.411 24.822 1.00 83.12 107 ILE A CA 1
ATOM 842 C C . ILE A 1 107 ? 5.246 29.160 23.579 1.00 83.12 107 ILE A C 1
ATOM 844 O O . ILE A 1 107 ? 4.759 28.666 22.561 1.00 83.12 107 ILE A O 1
ATOM 848 N N . LEU A 1 108 ? 6.534 29.467 23.676 1.00 80.06 108 LEU A N 1
ATOM 849 C CA . LEU A 1 108 ? 7.500 29.131 22.644 1.00 80.06 108 LEU A CA 1
ATOM 850 C C . LEU A 1 108 ? 8.162 27.802 23.002 1.00 80.06 108 LEU A C 1
ATOM 852 O O . LEU A 1 108 ? 8.654 27.617 24.115 1.00 80.06 108 LEU A O 1
ATOM 856 N N . LEU A 1 109 ? 8.121 26.858 22.070 1.00 76.25 109 LEU A N 1
ATOM 857 C CA . LEU A 1 109 ? 8.907 25.638 22.130 1.00 76.25 109 LEU A CA 1
ATOM 858 C C . LEU A 1 109 ? 10.252 25.922 21.474 1.00 76.25 109 LEU A C 1
ATOM 860 O O . LEU A 1 109 ? 10.289 26.407 20.340 1.00 76.25 109 LEU A O 1
ATOM 864 N N . GLU A 1 110 ? 11.333 25.594 22.181 1.00 64.25 110 GLU A N 1
ATOM 865 C CA . GLU A 1 110 ? 12.661 25.560 21.576 1.00 64.25 110 GLU A CA 1
ATOM 866 C C . GLU A 1 110 ? 12.602 24.653 20.348 1.00 64.25 110 GLU A C 1
ATOM 868 O O . GLU A 1 110 ? 12.054 23.542 20.394 1.00 64.25 110 GLU A O 1
ATOM 873 N N . SER A 1 111 ? 13.116 25.146 19.226 1.00 61.28 111 SER A N 1
ATOM 874 C CA . SER A 1 111 ? 13.291 24.282 18.072 1.00 61.28 111 SER A CA 1
ATOM 875 C C . SER A 1 111 ? 14.305 23.177 18.405 1.00 61.28 111 SER A C 1
ATOM 877 O O . SER A 1 111 ? 15.046 23.246 19.384 1.00 61.28 111 SER A O 1
ATOM 879 N N . GLY A 1 112 ? 14.384 22.138 17.571 1.00 55.31 112 GLY A N 1
ATOM 880 C CA . GLY A 1 112 ? 15.483 21.163 17.654 1.00 55.31 112 GLY A CA 1
ATOM 881 C C . GLY A 1 112 ? 16.869 21.752 17.330 1.00 55.31 112 GLY A C 1
ATOM 882 O O . GLY A 1 112 ? 17.824 20.990 17.194 1.00 55.31 112 GLY A O 1
ATOM 883 N N . TYR A 1 113 ? 16.967 23.075 17.168 1.00 49.75 113 TYR A N 1
ATOM 884 C CA . TYR A 1 113 ? 18.146 23.863 16.833 1.00 49.75 113 TYR A CA 1
ATOM 885 C C . TYR A 1 113 ? 18.347 24.946 17.913 1.00 49.75 113 TYR A C 1
ATOM 887 O O . TYR A 1 113 ? 17.404 25.354 18.586 1.00 49.75 113 TYR A O 1
ATOM 895 N N . VAL A 1 114 ? 19.588 25.370 18.159 1.00 44.66 114 VAL A N 1
ATOM 896 C CA . VAL A 1 114 ? 19.917 26.247 19.299 1.00 44.66 114 VAL A CA 1
ATOM 897 C C . VAL A 1 114 ? 19.568 27.711 18.985 1.00 44.66 114 VAL A C 1
ATOM 899 O O . VAL A 1 114 ? 19.652 28.135 17.837 1.00 44.66 114 VAL A O 1
ATOM 902 N N . LEU A 1 115 ? 19.213 28.506 20.003 1.00 39.50 115 LEU A N 1
ATOM 903 C CA . LEU A 1 115 ? 18.861 29.932 19.894 1.00 39.50 115 LEU A CA 1
ATOM 904 C C . LEU A 1 115 ? 19.899 30.729 19.070 1.00 39.50 115 LEU A C 1
ATOM 906 O O . LEU A 1 115 ? 21.016 30.973 19.527 1.00 39.50 115 LEU A O 1
ATOM 910 N N . GLY A 1 116 ? 19.505 31.174 17.872 1.00 46.50 116 GLY A N 1
ATOM 911 C CA . GLY A 1 116 ? 20.366 31.918 16.941 1.00 46.50 116 GLY A CA 1
ATOM 912 C C . GLY A 1 116 ? 21.012 31.081 15.831 1.00 46.50 116 GLY A C 1
ATOM 913 O O . GLY A 1 116 ? 21.568 31.666 14.896 1.00 46.50 116 GLY A O 1
ATOM 914 N N . ASP A 1 117 ? 20.880 29.756 15.865 1.00 43.06 117 ASP A N 1
ATOM 915 C CA . ASP A 1 117 ? 21.204 28.901 14.731 1.00 43.06 117 ASP A CA 1
ATOM 916 C C . ASP A 1 117 ? 20.069 28.988 13.710 1.00 43.06 117 ASP A C 1
ATOM 918 O O . ASP A 1 117 ? 18.950 28.519 13.916 1.00 43.06 117 ASP A O 1
ATOM 922 N N . LYS A 1 118 ? 20.369 29.572 12.548 1.00 43.31 118 LYS A N 1
ATOM 923 C CA . LYS A 1 118 ? 19.600 29.238 11.348 1.00 43.31 118 LYS A CA 1
ATOM 924 C C . LYS A 1 118 ? 19.716 27.717 11.164 1.00 43.31 118 LYS A C 1
ATOM 926 O O . LYS A 1 118 ? 20.819 27.200 11.383 1.00 43.31 118 LYS A O 1
ATOM 931 N N . PRO A 1 119 ? 18.668 27.001 10.696 1.00 44.19 119 PRO A N 1
ATOM 932 C CA . PRO A 1 119 ? 18.890 25.701 10.068 1.00 44.19 119 PRO A CA 1
ATOM 933 C C . PRO A 1 119 ? 20.091 25.872 9.152 1.00 44.19 119 PRO A C 1
ATOM 935 O O . PRO A 1 119 ? 20.172 26.917 8.498 1.00 44.19 119 PRO A O 1
ATOM 938 N N . GLN A 1 120 ? 21.047 24.942 9.165 1.00 42.19 120 GLN A N 1
ATOM 939 C CA . GLN A 1 120 ? 22.192 25.069 8.279 1.00 42.19 120 GLN A CA 1
ATOM 940 C C . GLN A 1 120 ? 21.620 25.222 6.863 1.00 42.19 120 GLN A C 1
ATOM 942 O O . GLN A 1 120 ? 21.112 24.261 6.286 1.00 42.19 120 GLN A O 1
ATOM 947 N N . GLU A 1 121 ? 21.638 26.451 6.329 1.00 42.16 121 GLU A N 1
ATOM 948 C CA . GLU A 1 121 ? 21.555 26.673 4.896 1.00 42.16 121 GLU A CA 1
ATOM 949 C C . GLU A 1 121 ? 22.555 25.677 4.320 1.00 42.16 121 GLU A C 1
ATOM 951 O O . GLU A 1 121 ? 23.649 25.557 4.901 1.00 42.16 121 GLU A O 1
ATOM 956 N N . PRO A 1 122 ? 22.206 24.919 3.264 1.00 38.25 122 PRO A N 1
ATOM 957 C CA . PRO A 1 122 ? 23.187 24.064 2.619 1.00 38.25 122 PRO A CA 1
ATOM 958 C C . PRO A 1 122 ? 24.465 24.887 2.486 1.00 38.25 122 PRO A C 1
ATOM 960 O O . PRO A 1 122 ? 24.439 25.987 1.929 1.00 38.25 122 PRO A O 1
ATOM 963 N N . THR A 1 123 ? 25.545 24.429 3.128 1.00 39.25 123 THR A N 1
ATOM 964 C CA . THR A 1 123 ? 26.817 25.160 3.159 1.00 39.25 123 THR A CA 1
ATOM 965 C C . THR A 1 123 ? 27.123 25.563 1.711 1.00 39.25 123 THR A C 1
ATOM 967 O O . THR A 1 123 ? 26.923 24.727 0.830 1.00 39.25 123 THR A O 1
ATOM 970 N N . PRO A 1 124 ? 27.491 26.827 1.429 1.00 46.75 124 PRO A N 1
ATOM 971 C CA . PRO A 1 124 ? 27.278 27.517 0.151 1.00 46.75 124 PRO A CA 1
ATOM 972 C C . PRO A 1 124 ? 27.893 26.790 -1.046 1.00 46.75 124 PRO A C 1
ATOM 974 O O . PRO A 1 124 ? 29.012 27.087 -1.468 1.00 46.75 124 PRO A O 1
ATOM 977 N N . ASN A 1 125 ? 27.152 25.839 -1.610 1.00 52.88 125 ASN A N 1
ATOM 978 C CA . ASN A 1 125 ? 27.634 25.044 -2.727 1.00 52.88 125 ASN A CA 1
ATOM 979 C C . ASN A 1 125 ? 26.569 24.745 -3.787 1.00 52.88 125 ASN A C 1
ATOM 981 O O . ASN A 1 125 ? 26.937 24.333 -4.866 1.00 52.88 125 ASN A O 1
ATOM 985 N N . ALA A 1 126 ? 25.276 24.963 -3.549 1.00 44.94 126 ALA A N 1
ATOM 986 C CA . ALA A 1 126 ? 24.287 24.789 -4.614 1.00 44.94 126 ALA A CA 1
ATOM 987 C C . ALA A 1 126 ? 23.967 26.141 -5.246 1.00 44.94 126 ALA A C 1
ATOM 989 O O . ALA A 1 126 ? 24.244 26.367 -6.414 1.00 44.94 126 ALA A O 1
ATOM 990 N N . TYR A 1 127 ? 23.468 27.089 -4.455 1.00 48.72 127 TYR A N 1
ATOM 991 C CA . TYR A 1 127 ? 23.035 28.386 -4.975 1.00 48.72 127 TYR A CA 1
ATOM 992 C C . TYR A 1 127 ? 24.193 29.287 -5.410 1.00 48.72 127 TYR A C 1
ATOM 994 O O . TYR A 1 127 ? 24.124 29.898 -6.469 1.00 48.72 127 TYR A O 1
ATOM 1002 N N . SER A 1 128 ? 25.274 29.348 -4.630 1.00 59.34 128 SER A N 1
ATOM 1003 C CA . SER A 1 128 ? 26.483 30.096 -4.990 1.00 59.34 128 SER A CA 1
ATOM 1004 C C . SER A 1 128 ? 27.214 29.455 -6.164 1.00 59.34 128 SER A C 1
ATOM 1006 O O . SER A 1 128 ? 27.599 30.178 -7.069 1.00 59.34 128 SER A O 1
ATOM 1008 N N . GLN A 1 129 ? 27.341 28.122 -6.212 1.00 59.69 129 GLN A N 1
ATOM 1009 C CA . GLN A 1 129 ? 27.905 27.463 -7.394 1.00 59.69 129 GLN A CA 1
ATOM 1010 C C . GLN A 1 129 ? 27.018 27.676 -8.612 1.00 59.69 129 GLN A C 1
ATOM 1012 O O . GLN A 1 129 ? 27.554 27.958 -9.664 1.00 59.69 129 GLN A O 1
ATOM 1017 N N . VAL A 1 130 ? 25.689 27.629 -8.489 1.00 63.31 130 VAL A N 1
ATOM 1018 C CA . VAL A 1 130 ? 24.778 27.906 -9.609 1.00 63.31 130 VAL A CA 1
ATOM 1019 C C . VAL A 1 130 ? 24.872 29.364 -10.057 1.00 63.31 130 VAL A C 1
ATOM 1021 O O . VAL A 1 130 ? 24.935 29.605 -11.254 1.00 63.31 130 VAL A O 1
ATOM 1024 N N . ILE A 1 131 ? 24.941 30.340 -9.148 1.00 72.62 131 ILE A N 1
ATOM 1025 C CA . ILE A 1 131 ? 25.118 31.759 -9.504 1.00 72.62 131 ILE A CA 1
ATOM 1026 C C . ILE A 1 131 ? 26.496 31.986 -10.146 1.00 72.62 131 ILE A C 1
ATOM 1028 O O . ILE A 1 131 ? 26.568 32.620 -11.193 1.00 72.62 131 ILE A O 1
ATOM 1032 N N . THR A 1 132 ? 27.572 31.422 -9.587 1.00 76.94 132 THR A N 1
ATOM 1033 C CA . THR A 1 132 ? 28.924 31.505 -10.162 1.00 76.94 132 THR A CA 1
ATOM 1034 C C . THR A 1 132 ? 28.994 30.812 -11.523 1.00 76.94 132 THR A C 1
ATOM 1036 O O . THR A 1 132 ? 29.508 31.405 -12.462 1.00 76.94 132 THR A O 1
ATOM 1039 N N . LEU A 1 133 ? 28.398 29.625 -11.682 1.00 74.12 133 LEU A N 1
ATOM 1040 C CA . LEU A 1 133 ? 28.323 28.908 -12.958 1.00 74.12 133 LEU A CA 1
ATOM 1041 C C . LEU A 1 133 ? 27.491 29.695 -13.979 1.00 74.12 133 LEU A C 1
ATOM 1043 O O . LEU A 1 133 ? 27.858 29.774 -15.145 1.00 74.12 133 LEU A O 1
ATOM 1047 N N . LEU A 1 134 ? 26.385 30.316 -13.556 1.00 76.25 134 LEU A N 1
ATOM 1048 C CA . LEU A 1 134 ? 25.553 31.159 -14.417 1.00 76.25 134 LEU A CA 1
ATOM 1049 C C . LEU A 1 134 ? 26.281 32.438 -14.842 1.00 76.25 134 LEU A C 1
ATOM 1051 O O . LEU A 1 134 ? 26.111 32.860 -15.984 1.00 76.25 134 LEU A O 1
ATOM 1055 N N . ASP A 1 135 ? 27.085 33.044 -13.971 1.00 83.75 135 ASP A N 1
ATOM 1056 C CA . ASP A 1 135 ? 27.884 34.230 -14.291 1.00 83.75 135 ASP A CA 1
ATOM 1057 C C . ASP A 1 135 ? 29.090 33.881 -15.177 1.00 83.75 135 ASP A C 1
ATOM 1059 O O . ASP A 1 135 ? 29.376 34.610 -16.127 1.00 83.75 135 ASP A O 1
ATOM 1063 N N . GLU A 1 136 ? 29.744 32.739 -14.953 1.00 82.56 136 GLU A N 1
ATOM 1064 C CA . GLU A 1 136 ? 30.799 32.207 -15.825 1.00 82.56 136 GLU A CA 1
ATOM 1065 C C . GLU A 1 136 ? 30.253 31.855 -17.214 1.00 82.56 136 GLU A C 1
ATOM 1067 O O . GLU A 1 136 ? 30.805 32.301 -18.220 1.00 82.56 136 GLU A O 1
ATOM 1072 N N . ILE A 1 137 ? 29.120 31.147 -17.293 1.00 79.50 137 ILE A N 1
ATOM 1073 C CA . ILE A 1 137 ? 28.436 30.839 -18.559 1.00 79.50 137 ILE A CA 1
ATOM 1074 C C . ILE A 1 137 ? 28.016 32.128 -19.266 1.00 79.50 137 ILE A C 1
ATOM 1076 O O . ILE A 1 137 ? 28.179 32.244 -20.480 1.00 79.50 137 ILE A O 1
ATOM 1080 N N . ARG A 1 138 ? 27.504 33.117 -18.527 1.00 83.56 138 ARG A N 1
ATOM 1081 C CA . ARG A 1 138 ? 27.112 34.411 -19.093 1.00 83.56 138 ARG A CA 1
ATOM 1082 C C . ARG A 1 138 ? 28.321 35.167 -19.641 1.00 83.56 138 ARG A C 1
ATOM 1084 O O . ARG A 1 138 ? 28.237 35.692 -20.747 1.00 83.56 138 ARG A O 1
ATOM 1091 N N . ASN A 1 139 ? 29.442 35.189 -18.924 1.00 84.94 139 ASN A N 1
ATOM 1092 C CA . ASN A 1 139 ? 30.667 35.852 -19.371 1.00 84.94 139 ASN A CA 1
ATOM 1093 C C . ASN A 1 139 ? 31.297 35.149 -20.581 1.00 84.94 139 ASN A C 1
ATOM 1095 O O . ASN A 1 139 ? 31.714 35.826 -21.516 1.00 84.94 139 ASN A O 1
ATOM 1099 N N . ILE A 1 140 ? 31.290 33.813 -20.623 1.00 78.06 140 ILE A N 1
ATOM 1100 C CA . ILE A 1 140 ? 31.721 33.041 -21.799 1.00 78.06 140 ILE A CA 1
ATOM 1101 C C . ILE A 1 140 ? 30.796 33.324 -22.985 1.00 78.06 140 ILE A C 1
ATOM 1103 O O . ILE A 1 140 ? 31.274 33.599 -24.082 1.00 78.06 140 ILE A O 1
ATOM 1107 N N . ALA A 1 141 ? 29.477 33.318 -22.780 1.00 72.94 141 ALA A N 1
ATOM 1108 C CA . ALA A 1 141 ? 28.513 33.604 -23.838 1.00 72.94 141 ALA A CA 1
ATOM 1109 C C . ALA A 1 141 ? 28.669 35.030 -24.392 1.00 72.94 141 ALA A C 1
ATOM 1111 O O . ALA A 1 141 ? 28.620 35.212 -25.608 1.00 72.94 141 ALA A O 1
ATOM 1112 N N . TYR A 1 142 ? 28.908 36.027 -23.532 1.00 76.75 142 TYR A N 1
ATOM 1113 C CA . TYR A 1 142 ? 29.197 37.394 -23.972 1.00 76.75 142 TYR A CA 1
ATOM 1114 C C . TYR A 1 142 ? 30.557 37.512 -24.660 1.00 76.75 142 TYR A C 1
ATOM 1116 O O . TYR A 1 142 ? 30.620 38.184 -25.681 1.00 76.75 142 TYR A O 1
ATOM 1124 N N . SER A 1 143 ? 31.605 36.832 -24.183 1.00 78.00 143 SER A N 1
ATOM 1125 C CA . SER A 1 143 ? 32.920 36.814 -24.842 1.00 78.00 143 SER A CA 1
ATOM 1126 C C . SER A 1 143 ? 32.836 36.194 -26.233 1.00 78.00 143 SER A C 1
ATOM 1128 O O . SER A 1 143 ? 33.279 36.808 -27.190 1.00 78.00 143 SER A O 1
ATOM 1130 N N . VAL A 1 144 ? 32.186 35.035 -26.386 1.00 71.50 144 VAL A N 1
ATOM 1131 C CA . VAL A 1 144 ? 32.010 34.373 -27.692 1.00 71.50 144 VAL A CA 1
ATOM 1132 C C . VAL A 1 144 ? 31.174 35.235 -28.637 1.00 71.50 144 VAL A C 1
ATOM 1134 O O . VAL A 1 144 ? 31.473 35.318 -29.828 1.00 71.50 144 VAL A O 1
ATOM 1137 N N . ARG A 1 145 ? 30.138 35.906 -28.119 1.00 73.94 145 ARG A N 1
ATOM 1138 C CA . ARG A 1 145 ? 29.337 36.856 -28.898 1.00 73.94 145 ARG A CA 1
ATOM 1139 C C . ARG A 1 145 ? 30.174 38.059 -29.329 1.00 73.94 145 ARG A C 1
ATOM 1141 O O . ARG A 1 145 ? 30.112 38.440 -30.487 1.00 73.94 145 ARG A O 1
ATOM 1148 N N . GLN A 1 146 ? 30.980 38.610 -28.429 1.00 76.81 146 GLN A N 1
ATOM 1149 C CA . GLN A 1 146 ? 31.831 39.766 -28.685 1.00 76.81 146 GLN A CA 1
ATOM 1150 C C . GLN A 1 146 ? 32.986 39.427 -29.639 1.00 76.81 146 GLN A C 1
ATOM 1152 O O . GLN A 1 146 ? 33.287 40.226 -30.516 1.00 76.81 146 GLN A O 1
ATOM 1157 N N . ASP A 1 147 ? 33.572 38.232 -29.551 1.00 75.75 147 ASP A N 1
ATOM 1158 C CA . ASP A 1 147 ? 34.582 37.722 -30.486 1.00 75.75 147 ASP A CA 1
ATOM 1159 C C . ASP A 1 147 ? 33.985 37.469 -31.880 1.00 75.75 147 ASP A C 1
ATOM 1161 O O . ASP A 1 147 ? 34.623 37.751 -32.896 1.00 75.75 147 ASP A O 1
ATOM 1165 N N . ALA A 1 148 ? 32.741 36.983 -31.955 1.00 68.69 148 ALA A N 1
ATOM 1166 C CA . ALA A 1 148 ? 32.015 36.837 -33.215 1.00 68.69 148 ALA A CA 1
ATOM 1167 C C . ALA A 1 148 ? 31.643 38.200 -33.829 1.00 68.69 148 ALA A C 1
ATOM 1169 O O . ALA A 1 148 ? 31.880 38.415 -35.018 1.00 68.69 148 ALA A O 1
ATOM 1170 N N . ASP A 1 149 ? 31.128 39.133 -33.022 1.00 75.38 149 ASP A N 1
ATOM 1171 C CA . ASP A 1 149 ? 30.733 40.480 -33.452 1.00 75.38 149 ASP A CA 1
ATOM 1172 C C . ASP A 1 149 ? 31.957 41.344 -33.833 1.00 75.38 149 ASP A C 1
ATOM 1174 O O . ASP A 1 149 ? 31.876 42.164 -34.747 1.00 75.38 149 ASP A O 1
ATOM 1178 N N . ASN A 1 150 ? 33.117 41.115 -33.203 1.00 75.38 150 ASN A N 1
ATOM 1179 C CA . ASN A 1 150 ? 34.400 41.746 -33.541 1.00 75.38 150 ASN A CA 1
ATOM 1180 C C . ASN A 1 150 ? 35.153 41.036 -34.684 1.00 75.38 150 ASN A C 1
ATOM 1182 O O . ASN A 1 150 ? 36.265 41.440 -35.029 1.00 75.38 150 ASN A O 1
ATOM 1186 N N . GLY A 1 151 ? 34.584 39.978 -35.274 1.00 69.12 151 GLY A N 1
ATOM 1187 C CA . GLY A 1 151 ? 35.178 39.265 -36.407 1.00 69.12 151 GLY A CA 1
ATOM 1188 C C . GLY A 1 151 ? 36.449 38.468 -36.083 1.00 69.12 151 GLY A C 1
ATOM 1189 O O . GLY A 1 151 ? 37.185 38.115 -37.003 1.00 69.12 151 GLY A O 1
ATOM 1190 N N . LEU A 1 152 ? 36.711 38.161 -34.805 1.00 65.62 152 LEU A N 1
ATOM 1191 C CA . LEU A 1 152 ? 37.835 37.325 -34.354 1.00 65.62 152 LEU A CA 1
ATOM 1192 C C . LEU A 1 152 ? 37.652 35.839 -34.705 1.00 65.62 152 LEU A C 1
ATOM 1194 O O . LEU A 1 152 ? 38.629 35.099 -34.774 1.00 65.62 152 LEU A O 1
ATOM 1198 N N . PHE A 1 153 ? 36.427 35.406 -35.018 1.00 58.22 153 PHE A N 1
ATOM 1199 C CA . PHE A 1 153 ? 36.162 34.129 -35.690 1.00 58.22 153 PHE A CA 1
ATOM 1200 C C . PHE A 1 153 ? 36.257 34.268 -37.217 1.00 58.22 153 PHE A C 1
ATOM 1202 O O . PHE A 1 153 ? 35.332 33.935 -37.953 1.00 58.22 153 PHE A O 1
ATOM 1209 N N . ASN A 1 154 ? 37.390 34.764 -37.709 1.00 62.19 154 ASN A N 1
ATOM 1210 C CA . ASN A 1 154 ? 37.738 34.747 -39.132 1.00 62.19 154 ASN A CA 1
ATOM 1211 C C . ASN A 1 154 ? 38.764 33.658 -39.467 1.00 62.19 154 ASN A C 1
ATOM 1213 O O . ASN A 1 154 ? 39.386 33.724 -40.526 1.00 62.19 154 ASN A O 1
ATOM 1217 N N . GLY A 1 155 ? 38.937 32.678 -38.570 1.00 53.56 155 GLY A N 1
ATOM 1218 C CA . GLY A 1 155 ? 39.895 31.596 -38.731 1.00 53.56 155 GLY A CA 1
ATOM 1219 C C . GLY A 1 155 ? 39.755 30.970 -40.110 1.00 53.56 155 GLY A C 1
ATOM 1220 O O . GLY A 1 155 ? 38.754 30.308 -40.403 1.00 53.56 155 GLY A O 1
ATOM 1221 N N . GLU A 1 156 ? 40.759 31.191 -40.960 1.00 62.31 156 GLU A N 1
ATOM 1222 C CA . GLU A 1 156 ? 40.941 30.369 -42.143 1.00 62.31 156 GLU A CA 1
ATOM 1223 C C . GLU A 1 156 ? 40.830 28.915 -41.698 1.00 62.31 156 GLU A C 1
ATOM 1225 O O . GLU A 1 156 ? 41.347 28.527 -40.646 1.00 62.31 156 GLU A O 1
ATOM 1230 N N . LYS A 1 157 ? 40.061 28.137 -42.458 1.00 54.62 157 LYS A N 1
ATOM 1231 C CA . LYS A 1 157 ? 39.728 26.760 -42.115 1.00 54.62 157 LYS A CA 1
ATOM 1232 C C . LYS A 1 157 ? 41.027 26.014 -41.800 1.00 54.62 157 LYS A C 1
ATOM 1234 O O . LYS A 1 157 ? 41.812 25.770 -42.713 1.00 54.62 157 LYS A O 1
ATOM 1239 N N . GLY A 1 158 ? 41.243 25.679 -40.526 1.00 61.59 158 GLY A N 1
ATOM 1240 C CA . GLY A 1 158 ? 42.405 24.897 -40.116 1.00 61.59 158 GLY A CA 1
ATOM 1241 C C . GLY A 1 158 ? 42.481 23.616 -40.941 1.00 61.59 158 GLY A C 1
ATOM 1242 O O . GLY A 1 158 ? 41.445 23.100 -41.387 1.00 61.59 158 GLY A O 1
ATOM 1243 N N . GLU A 1 159 ? 43.696 23.118 -41.181 1.00 62.84 159 GLU A N 1
ATOM 1244 C CA . GLU A 1 159 ? 43.859 21.856 -41.895 1.00 62.84 159 GLU A CA 1
ATOM 1245 C C . GLU A 1 159 ? 42.985 20.793 -41.234 1.00 62.84 159 GLU A C 1
ATOM 1247 O O . GLU A 1 159 ? 42.925 20.671 -40.008 1.00 62.84 159 GLU A O 1
ATOM 1252 N N . LYS A 1 160 ? 42.229 20.070 -42.063 1.00 59.00 160 LYS A N 1
ATOM 1253 C CA . LYS A 1 160 ? 41.336 19.017 -41.599 1.00 59.00 160 LYS A CA 1
ATOM 1254 C C . LYS A 1 160 ? 42.193 18.004 -40.842 1.00 59.00 160 LYS A C 1
ATOM 1256 O O . LYS A 1 160 ? 42.914 17.244 -41.480 1.00 59.00 160 LYS A O 1
ATOM 1261 N N . GLY A 1 161 ? 42.103 18.015 -39.510 1.00 59.81 161 GLY A N 1
ATOM 1262 C CA . GLY A 1 161 ? 42.767 17.025 -38.672 1.00 59.81 161 GLY A CA 1
ATOM 1263 C C . GLY A 1 161 ? 42.413 15.619 -39.145 1.00 59.81 161 GLY A C 1
ATOM 1264 O O . GLY A 1 161 ? 41.341 15.408 -39.735 1.00 59.81 161 GLY A O 1
ATOM 1265 N N . GLU A 1 162 ? 43.318 14.666 -38.922 1.00 60.31 162 GLU A N 1
ATOM 1266 C CA . GLU A 1 162 ? 43.022 13.269 -39.211 1.00 60.31 162 GLU A CA 1
ATOM 1267 C C . GLU A 1 162 ? 41.686 12.915 -38.564 1.00 60.31 162 GLU A C 1
ATOM 1269 O O . GLU A 1 162 ? 41.420 13.217 -37.398 1.00 60.31 162 GLU A O 1
ATOM 1274 N N . LYS A 1 163 ? 40.788 12.362 -39.379 1.00 58.97 163 LYS A N 1
ATOM 1275 C CA . LYS A 1 163 ? 39.503 11.884 -38.898 1.00 58.97 163 LYS A CA 1
ATOM 1276 C C . LYS A 1 163 ? 39.833 10.841 -37.838 1.00 58.97 163 LYS A C 1
ATOM 1278 O O . LYS A 1 163 ? 40.349 9.793 -38.211 1.00 58.97 163 LYS A O 1
ATOM 1283 N N . GLY A 1 164 ? 39.563 11.149 -36.567 1.00 55.16 164 GLY A N 1
ATOM 1284 C CA . GLY A 1 164 ? 39.719 10.176 -35.491 1.00 55.16 164 GLY A CA 1
ATOM 1285 C C . GLY A 1 164 ? 39.066 8.867 -35.914 1.00 55.16 164 GLY A C 1
ATOM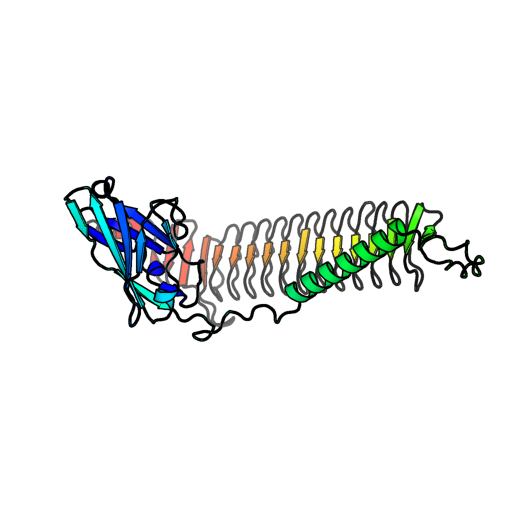 1286 O O . GLY A 1 164 ? 38.012 8.897 -36.572 1.00 55.16 164 GLY A O 1
ATOM 1287 N N . ASP A 1 165 ? 39.727 7.749 -35.613 1.00 59.47 165 ASP A N 1
ATOM 1288 C CA . ASP A 1 165 ? 39.199 6.425 -35.912 1.00 59.47 165 ASP A CA 1
ATOM 1289 C C . ASP A 1 165 ? 37.733 6.392 -35.494 1.00 59.47 165 ASP A C 1
ATOM 1291 O O . ASP A 1 165 ? 37.365 6.846 -34.404 1.00 59.47 165 ASP A O 1
ATOM 1295 N N . LYS A 1 166 ? 36.864 5.932 -36.400 1.00 46.56 166 LYS A N 1
ATOM 1296 C CA . LYS A 1 166 ? 35.476 5.681 -36.029 1.00 46.56 166 LYS A CA 1
ATOM 1297 C C . LYS A 1 166 ? 35.527 4.788 -34.795 1.00 46.56 166 LYS A C 1
ATOM 1299 O O . LYS A 1 166 ? 36.044 3.679 -34.859 1.00 46.56 166 LYS A O 1
ATOM 1304 N N . CYS A 1 167 ? 34.984 5.263 -33.679 1.00 42.78 167 CYS A N 1
ATOM 1305 C CA . CYS A 1 167 ? 34.537 4.338 -32.660 1.00 42.78 167 CYS A CA 1
ATOM 1306 C C . CYS A 1 167 ? 33.449 3.499 -33.339 1.00 42.78 167 CYS A C 1
ATOM 1308 O O . CYS A 1 167 ? 32.353 3.997 -33.594 1.00 42.78 167 CYS A O 1
ATOM 1310 N N . ASP A 1 168 ? 33.769 2.260 -33.698 1.00 48.44 168 ASP A N 1
ATOM 1311 C CA . ASP A 1 168 ? 32.855 1.335 -34.374 1.00 48.44 168 ASP A CA 1
ATOM 1312 C C . ASP A 1 168 ? 31.709 0.849 -33.452 1.00 48.44 168 ASP A C 1
ATOM 1314 O O . ASP A 1 168 ? 30.987 -0.088 -33.793 1.00 48.44 168 ASP A O 1
ATOM 1318 N N . SER A 1 169 ? 31.494 1.496 -32.297 1.00 51.59 169 SER A N 1
ATOM 1319 C CA . SER A 1 169 ? 30.667 0.959 -31.207 1.00 51.59 169 SER A CA 1
ATOM 1320 C C . SER A 1 169 ? 29.710 1.953 -30.536 1.00 51.59 169 SER A C 1
ATOM 1322 O O . SER A 1 169 ? 29.089 1.597 -29.538 1.00 51.59 169 SER A O 1
ATOM 1324 N N . VAL A 1 170 ? 29.540 3.180 -31.044 1.00 50.47 170 VAL A N 1
ATOM 1325 C CA . VAL A 1 170 ? 28.487 4.080 -30.532 1.00 50.47 170 VAL A CA 1
ATOM 1326 C C . VAL A 1 170 ? 27.251 3.944 -31.422 1.00 50.47 170 VAL A C 1
ATOM 1328 O O . VAL A 1 170 ? 27.174 4.565 -32.481 1.00 50.47 170 VAL A O 1
ATOM 1331 N N . GLY A 1 171 ? 26.299 3.100 -31.010 1.00 55.66 171 GLY A N 1
ATOM 1332 C CA . GLY A 1 171 ? 25.010 2.940 -31.690 1.00 55.66 171 GLY A CA 1
ATOM 1333 C C . GLY A 1 171 ? 25.028 1.961 -32.865 1.00 55.66 171 GLY A C 1
ATOM 1334 O O . GLY A 1 171 ? 24.619 2.322 -33.972 1.00 55.66 171 GLY A O 1
ATOM 1335 N N . GLN A 1 172 ? 25.486 0.719 -32.659 1.00 56.12 172 GLN A N 1
ATOM 1336 C CA . GLN A 1 172 ? 25.312 -0.315 -33.682 1.00 56.12 172 GLN A CA 1
ATOM 1337 C C . GLN A 1 172 ? 23.817 -0.620 -33.838 1.00 56.12 172 GLN A C 1
ATOM 1339 O O . GLN A 1 172 ? 23.179 -1.161 -32.936 1.00 56.12 172 GLN A O 1
ATOM 1344 N N . LYS A 1 173 ? 23.253 -0.269 -34.998 1.00 54.09 173 LYS A N 1
ATOM 1345 C CA . LYS A 1 173 ? 21.937 -0.766 -35.403 1.00 54.09 173 LYS A CA 1
ATOM 1346 C C . LYS A 1 173 ? 22.067 -2.256 -35.678 1.00 54.09 173 LYS A C 1
ATOM 1348 O O . LYS A 1 173 ? 22.803 -2.646 -36.583 1.00 54.09 173 LYS A O 1
ATOM 1353 N N . THR A 1 174 ? 21.354 -3.078 -34.920 1.00 59.12 174 THR A N 1
ATOM 1354 C CA . THR A 1 174 ? 21.232 -4.499 -35.249 1.00 59.12 174 THR A CA 1
ATOM 1355 C C . THR A 1 174 ? 20.315 -4.662 -36.462 1.00 59.12 174 THR A C 1
ATOM 1357 O O . THR A 1 174 ? 19.472 -3.803 -36.744 1.00 59.12 174 THR A O 1
ATOM 1360 N N . GLU A 1 175 ? 20.422 -5.788 -37.173 1.00 57.91 175 GLU A N 1
ATOM 1361 C CA . GLU A 1 175 ? 19.489 -6.137 -38.262 1.00 57.91 175 GLU A CA 1
ATOM 1362 C C . GLU A 1 175 ? 18.012 -6.132 -37.806 1.00 57.91 175 GLU A C 1
ATOM 1364 O O . GLU A 1 175 ? 17.101 -6.061 -38.629 1.00 57.91 175 GLU A O 1
ATOM 1369 N N . ALA A 1 176 ? 17.768 -6.135 -36.490 1.00 57.31 176 ALA A N 1
ATOM 1370 C CA . ALA A 1 176 ? 16.452 -6.114 -35.873 1.00 57.31 176 ALA A CA 1
ATOM 1371 C C . ALA A 1 176 ? 15.798 -4.722 -35.724 1.00 57.31 176 ALA A C 1
ATOM 1373 O O . ALA A 1 176 ? 14.687 -4.679 -35.219 1.00 57.31 176 ALA A O 1
ATOM 1374 N N . LEU A 1 177 ? 16.378 -3.598 -36.176 1.00 73.31 177 LEU A N 1
ATOM 1375 C CA . LEU A 1 177 ? 15.902 -2.222 -35.867 1.00 73.31 177 LEU A CA 1
ATOM 1376 C C . LEU A 1 177 ? 16.014 -1.841 -34.370 1.00 73.31 177 LEU A C 1
ATOM 1378 O O . LEU A 1 177 ? 15.274 -0.971 -33.907 1.00 73.31 177 LEU A O 1
ATOM 1382 N N . GLY A 1 178 ? 16.892 -2.498 -33.609 1.00 68.94 178 GLY A N 1
ATOM 1383 C CA . GLY A 1 178 ? 17.222 -2.132 -32.226 1.00 68.94 178 GLY A CA 1
ATOM 1384 C C . GLY A 1 178 ? 18.463 -1.242 -32.142 1.00 68.94 178 GLY A C 1
ATOM 1385 O O . GLY A 1 178 ? 19.311 -1.271 -33.040 1.00 68.94 178 GLY A O 1
ATOM 1386 N N . GLU A 1 179 ? 18.574 -0.464 -31.066 1.00 79.31 179 GLU A N 1
ATOM 1387 C CA . GLU A 1 179 ? 19.747 0.355 -30.746 1.00 79.31 179 GLU A CA 1
ATOM 1388 C C . GLU A 1 179 ? 20.535 -0.258 -29.586 1.00 79.31 179 GLU A C 1
ATOM 1390 O O . GLU A 1 179 ? 19.972 -0.616 -28.550 1.00 79.31 179 GLU A O 1
ATOM 1395 N N . ILE A 1 180 ? 21.852 -0.366 -29.762 1.00 77.31 180 ILE A N 1
ATOM 1396 C CA . ILE A 1 180 ? 22.777 -0.810 -28.719 1.00 77.31 180 ILE A CA 1
ATOM 1397 C C . ILE A 1 180 ? 23.769 0.314 -28.420 1.00 77.31 180 ILE A C 1
ATOM 1399 O O . ILE A 1 180 ? 24.450 0.803 -29.328 1.00 77.31 180 ILE A O 1
ATOM 1403 N N . PHE A 1 181 ? 23.880 0.693 -27.148 1.00 75.31 181 PHE A N 1
ATOM 1404 C CA . PHE A 1 181 ? 24.830 1.692 -26.662 1.00 75.31 181 PHE A CA 1
ATOM 1405 C C . PHE A 1 181 ? 25.803 1.078 -25.644 1.00 75.31 181 PHE A C 1
ATOM 1407 O O . PHE A 1 181 ? 25.437 0.183 -24.884 1.00 75.31 181 PHE A O 1
ATOM 1414 N N . ASN A 1 182 ? 27.059 1.541 -25.634 1.00 66.25 182 ASN A N 1
ATOM 1415 C CA . ASN A 1 182 ? 28.099 1.077 -24.705 1.00 66.25 182 ASN A CA 1
ATOM 1416 C C . ASN A 1 182 ? 28.223 -0.460 -24.602 1.00 66.25 182 ASN A C 1
ATOM 1418 O O . ASN A 1 182 ? 28.235 -1.000 -23.499 1.00 66.25 182 ASN A O 1
ATOM 1422 N N . ASP A 1 183 ? 28.321 -1.174 -25.731 1.00 72.81 183 ASP A N 1
ATOM 1423 C CA . ASP A 1 183 ? 28.393 -2.644 -25.743 1.00 72.81 183 ASP A CA 1
ATOM 1424 C C . ASP A 1 183 ? 29.735 -3.191 -25.219 1.00 72.81 183 ASP A C 1
ATOM 1426 O O . ASP A 1 183 ? 30.666 -3.472 -25.974 1.00 72.81 183 ASP A O 1
ATOM 1430 N N . LEU A 1 184 ? 29.852 -3.331 -23.897 1.00 69.19 184 LEU A N 1
ATOM 1431 C CA . LEU A 1 184 ? 31.068 -3.834 -23.253 1.00 69.19 184 LEU A CA 1
ATOM 1432 C C . LEU A 1 184 ? 31.215 -5.360 -23.373 1.00 69.19 184 LEU A C 1
ATOM 1434 O O . LEU A 1 184 ? 32.337 -5.865 -23.355 1.00 69.19 184 LEU A O 1
ATOM 1438 N N . THR A 1 185 ? 30.102 -6.105 -23.431 1.00 74.62 185 THR A N 1
ATOM 1439 C CA . THR A 1 185 ? 30.085 -7.583 -23.414 1.00 74.62 185 THR A CA 1
ATOM 1440 C C . THR A 1 185 ? 28.788 -8.171 -24.005 1.00 74.62 185 THR A C 1
ATOM 1442 O O . THR A 1 185 ? 28.097 -8.938 -23.327 1.00 74.62 185 THR A O 1
ATOM 1445 N N . ASN A 1 186 ? 28.474 -7.841 -25.254 1.00 82.12 186 ASN A N 1
ATOM 1446 C CA . ASN A 1 186 ? 27.361 -8.353 -26.066 1.00 82.12 186 ASN A CA 1
ATOM 1447 C C . ASN A 1 186 ? 25.961 -8.071 -25.499 1.00 82.12 186 ASN A C 1
ATOM 1449 O O . ASN A 1 186 ? 25.257 -8.979 -25.046 1.00 82.12 186 ASN A O 1
ATOM 1453 N N . ASN A 1 187 ? 25.541 -6.815 -25.554 1.00 86.50 187 ASN A N 1
ATOM 1454 C CA . ASN A 1 187 ? 24.150 -6.433 -25.347 1.00 86.50 187 ASN A CA 1
ATOM 1455 C C . ASN A 1 187 ? 23.262 -6.963 -26.492 1.00 86.50 187 ASN A C 1
ATOM 1457 O O . ASN A 1 187 ? 23.716 -7.176 -27.617 1.00 86.50 187 ASN A O 1
ATOM 1461 N N . VAL A 1 188 ? 21.975 -7.177 -26.219 1.00 90.31 188 VAL A N 1
ATOM 1462 C CA . VAL A 1 188 ? 20.998 -7.684 -27.198 1.00 90.31 188 VAL A CA 1
ATOM 1463 C C . VAL A 1 188 ? 19.807 -6.736 -27.262 1.00 90.31 188 VAL A C 1
ATOM 1465 O O . VAL A 1 188 ? 19.184 -6.484 -26.238 1.00 90.31 188 VAL A O 1
ATOM 1468 N N . ALA A 1 189 ? 19.449 -6.261 -28.458 1.00 90.75 189 ALA A N 1
ATOM 1469 C CA . ALA A 1 189 ? 18.263 -5.433 -28.689 1.00 90.75 189 ALA A CA 1
ATOM 1470 C C . ALA A 1 189 ? 17.437 -5.948 -29.885 1.00 90.75 189 ALA A C 1
ATOM 1472 O O . ALA A 1 189 ? 17.988 -6.209 -30.960 1.00 90.75 189 ALA A O 1
ATOM 1473 N N . ASN A 1 190 ? 16.120 -6.084 -29.696 1.00 88.69 190 ASN A N 1
ATOM 1474 C CA . ASN A 1 190 ? 15.136 -6.414 -30.737 1.00 88.69 190 ASN A CA 1
ATOM 1475 C C . ASN A 1 190 ? 14.541 -5.137 -31.388 1.00 88.69 190 ASN A C 1
ATOM 1477 O O . ASN A 1 190 ? 15.048 -4.032 -31.207 1.00 88.69 190 ASN A O 1
ATOM 1481 N N . LYS A 1 191 ? 13.459 -5.266 -32.164 1.00 87.25 191 LYS A N 1
ATOM 1482 C CA . LYS A 1 191 ? 12.799 -4.172 -32.889 1.00 87.25 191 LYS A CA 1
ATOM 1483 C C . LYS A 1 191 ? 12.344 -3.028 -31.992 1.00 87.25 191 LYS A C 1
ATOM 1485 O O . LYS A 1 191 ? 11.532 -3.223 -31.088 1.00 87.25 191 LYS A O 1
ATOM 1490 N N . ASN A 1 192 ? 12.795 -1.819 -32.339 1.00 88.75 192 ASN A N 1
ATOM 1491 C CA . ASN A 1 192 ? 12.549 -0.577 -31.606 1.00 88.75 192 ASN A CA 1
ATOM 1492 C C . ASN A 1 192 ? 13.029 -0.625 -30.143 1.00 88.75 192 ASN A C 1
ATOM 1494 O O . ASN A 1 192 ? 12.578 0.189 -29.342 1.00 88.75 192 ASN A O 1
ATOM 1498 N N . ALA A 1 193 ? 13.871 -1.595 -29.780 1.00 94.12 193 ALA A N 1
ATOM 1499 C CA . ALA A 1 193 ? 14.370 -1.759 -28.424 1.00 94.12 193 ALA A CA 1
ATOM 1500 C C . ALA A 1 193 ? 15.695 -1.013 -28.226 1.00 94.12 193 ALA A C 1
ATOM 1502 O O . ALA A 1 193 ? 16.425 -0.771 -29.190 1.00 94.12 193 ALA A O 1
ATOM 1503 N N . HIS A 1 194 ? 16.013 -0.701 -26.972 1.00 93.38 194 HIS A N 1
ATOM 1504 C CA . HIS A 1 194 ? 17.268 -0.072 -26.571 1.00 93.38 194 HIS A CA 1
ATOM 1505 C C . HIS A 1 194 ? 17.978 -0.915 -25.507 1.00 93.38 194 HIS A C 1
ATOM 1507 O O . HIS A 1 194 ? 17.365 -1.293 -24.507 1.00 93.38 194 HIS A O 1
ATOM 1513 N N . ALA A 1 195 ? 19.260 -1.215 -25.713 1.00 94.00 195 ALA A N 1
ATOM 1514 C CA . ALA A 1 195 ? 20.089 -1.917 -24.737 1.00 94.00 195 ALA A CA 1
ATOM 1515 C C . ALA A 1 195 ? 21.397 -1.153 -24.476 1.00 94.00 195 ALA A C 1
ATOM 1517 O O . ALA A 1 195 ? 22.196 -0.959 -25.395 1.00 94.00 195 ALA A O 1
ATOM 1518 N N . GLU A 1 196 ? 21.637 -0.760 -23.224 1.00 92.06 196 GLU A N 1
ATOM 1519 C CA . GLU A 1 196 ? 22.823 -0.007 -22.803 1.00 92.06 196 GLU A CA 1
ATOM 1520 C C . GLU A 1 196 ? 23.566 -0.688 -21.645 1.00 92.06 196 GLU A C 1
ATOM 1522 O O . GLU A 1 196 ? 22.951 -1.156 -20.688 1.00 92.06 196 GLU A O 1
ATOM 1527 N N . GLY A 1 197 ? 24.903 -0.715 -21.700 1.00 91.06 197 GLY A N 1
ATOM 1528 C CA . GLY A 1 197 ? 25.757 -1.147 -20.590 1.00 91.06 197 GLY A CA 1
ATOM 1529 C C . GLY A 1 197 ? 26.401 -2.523 -20.784 1.00 91.06 197 GLY A C 1
ATOM 1530 O O . GLY A 1 197 ? 26.963 -2.823 -21.832 1.00 91.06 197 GLY A O 1
ATOM 1531 N N . ASN A 1 198 ? 26.408 -3.361 -19.748 1.00 91.69 198 ASN A N 1
ATOM 1532 C CA . ASN A 1 198 ? 27.141 -4.627 -19.727 1.00 91.69 198 ASN A CA 1
ATOM 1533 C C . ASN A 1 198 ? 26.190 -5.826 -19.598 1.00 91.69 198 ASN A C 1
ATOM 1535 O O . ASN A 1 198 ? 25.582 -6.020 -18.545 1.00 91.69 198 ASN A O 1
ATOM 1539 N N . ARG A 1 199 ? 26.118 -6.674 -20.634 1.00 93.06 199 ARG A N 1
ATOM 1540 C CA . ARG A 1 199 ? 25.265 -7.883 -20.676 1.00 93.06 199 ARG A CA 1
ATOM 1541 C C . ARG A 1 199 ? 23.777 -7.563 -20.515 1.00 93.06 199 ARG A C 1
ATOM 1543 O O . ARG A 1 199 ? 23.075 -8.263 -19.783 1.00 93.06 199 ARG A O 1
ATOM 1550 N N . THR A 1 200 ? 23.299 -6.507 -21.160 1.00 95.75 200 THR A N 1
ATOM 1551 C CA . THR A 1 200 ? 21.881 -6.138 -21.123 1.00 95.75 200 THR A CA 1
ATOM 1552 C C . THR A 1 200 ? 21.110 -6.790 -22.270 1.00 95.75 200 THR A C 1
ATOM 1554 O O . THR A 1 200 ? 21.638 -7.009 -23.358 1.00 95.75 200 THR A O 1
ATOM 1557 N N . THR A 1 201 ? 19.862 -7.183 -22.023 1.00 96.50 201 THR A N 1
ATOM 1558 C CA . THR A 1 201 ? 18.998 -7.842 -23.016 1.00 96.50 201 THR A CA 1
ATOM 1559 C C . THR A 1 201 ? 17.648 -7.144 -23.079 1.00 96.50 201 THR A C 1
ATOM 1561 O O . THR A 1 201 ? 16.841 -7.291 -22.170 1.00 96.50 201 THR A O 1
ATOM 1564 N N . ALA A 1 202 ? 17.381 -6.426 -24.163 1.00 96.88 202 ALA A N 1
ATOM 1565 C CA . ALA A 1 202 ? 16.101 -5.816 -24.504 1.00 96.88 202 ALA A CA 1
ATOM 1566 C C . ALA A 1 202 ? 15.462 -6.591 -25.676 1.00 96.88 202 ALA A C 1
ATOM 1568 O O . ALA A 1 202 ? 15.583 -6.215 -26.844 1.00 96.88 202 ALA A O 1
ATOM 1569 N N . SER A 1 203 ? 14.844 -7.738 -25.384 1.00 95.62 203 SER A N 1
ATOM 1570 C CA . SER A 1 203 ? 14.322 -8.668 -26.400 1.00 95.62 203 SER A CA 1
ATOM 1571 C C . SER A 1 203 ? 12.857 -8.429 -26.785 1.00 95.62 203 SER A C 1
ATOM 1573 O O . SER A 1 203 ? 12.395 -8.985 -27.785 1.00 95.62 203 SER A O 1
ATOM 1575 N N . GLY A 1 204 ? 12.137 -7.600 -26.031 1.00 93.50 204 GLY A N 1
ATOM 1576 C CA . GLY A 1 204 ? 10.770 -7.179 -26.327 1.00 93.50 204 GLY A CA 1
ATOM 1577 C C . GLY A 1 204 ? 10.677 -6.143 -27.447 1.00 93.50 204 GLY A C 1
ATOM 1578 O O . GLY A 1 204 ? 11.642 -5.447 -27.761 1.00 93.50 204 GLY A O 1
ATOM 1579 N N . ASN A 1 205 ? 9.496 -5.984 -28.047 1.00 94.56 205 ASN A N 1
ATOM 1580 C CA . ASN A 1 205 ? 9.245 -4.838 -28.924 1.00 94.56 205 ASN A CA 1
ATOM 1581 C C . ASN A 1 205 ? 9.204 -3.559 -28.077 1.00 94.56 205 ASN A C 1
ATOM 1583 O O . ASN A 1 205 ? 8.530 -3.533 -27.047 1.00 94.56 205 ASN A O 1
ATOM 1587 N N . SER A 1 206 ? 9.916 -2.507 -28.487 1.00 95.06 206 SER A N 1
ATOM 1588 C CA . SER A 1 206 ? 9.987 -1.247 -27.727 1.00 95.06 206 SER A CA 1
ATOM 1589 C C . SER A 1 206 ? 10.477 -1.408 -26.279 1.00 95.06 206 SER A C 1
ATOM 1591 O O . SER A 1 206 ? 10.149 -0.587 -25.427 1.00 95.06 206 SER A O 1
ATOM 1593 N N . SER A 1 207 ? 11.229 -2.472 -25.976 1.00 97.44 207 SER A N 1
ATOM 1594 C CA . SER A 1 207 ? 11.786 -2.685 -24.636 1.00 97.44 207 SER A CA 1
ATOM 1595 C C . SER A 1 207 ? 13.071 -1.890 -24.402 1.00 97.44 207 SER A C 1
ATOM 1597 O O . SER A 1 207 ? 13.795 -1.601 -25.353 1.00 97.44 207 SER A O 1
ATOM 1599 N N . HIS A 1 208 ? 13.397 -1.607 -23.144 1.00 98.00 208 HIS A N 1
ATOM 1600 C CA . HIS A 1 208 ? 14.617 -0.907 -22.745 1.00 98.00 208 HIS A CA 1
ATOM 1601 C C . HIS A 1 208 ? 15.337 -1.679 -21.626 1.00 98.00 208 HIS A C 1
ATOM 1603 O O . HIS A 1 208 ? 14.736 -1.967 -20.595 1.00 98.00 208 HIS A O 1
ATOM 1609 N N . ALA A 1 209 ? 16.611 -2.029 -21.816 1.00 97.88 209 ALA A N 1
ATOM 1610 C CA . ALA A 1 209 ? 17.467 -2.595 -20.773 1.00 97.88 209 ALA A CA 1
ATOM 1611 C C . ALA A 1 209 ? 18.741 -1.752 -20.573 1.00 97.88 209 ALA A C 1
ATOM 1613 O O . ALA A 1 209 ? 19.513 -1.585 -21.511 1.00 97.88 209 ALA A O 1
ATOM 1614 N N . GLU A 1 210 ? 18.992 -1.268 -19.358 1.00 96.81 210 GLU A N 1
ATOM 1615 C CA . GLU A 1 210 ? 20.146 -0.419 -19.017 1.00 96.81 210 GLU A CA 1
ATOM 1616 C C . GLU A 1 210 ? 20.909 -0.984 -17.805 1.00 96.81 210 GLU A C 1
ATOM 1618 O O . GLU A 1 210 ? 20.302 -1.496 -16.863 1.00 96.81 210 GLU A O 1
ATOM 1623 N N . GLY A 1 211 ? 22.240 -0.889 -17.791 1.00 96.00 211 GLY A N 1
ATOM 1624 C CA . GLY A 1 211 ? 23.067 -1.184 -16.615 1.00 96.00 211 GLY A CA 1
ATOM 1625 C C . GLY A 1 211 ? 23.889 -2.468 -16.736 1.00 96.00 211 GLY A C 1
ATOM 1626 O O . GLY A 1 211 ? 24.592 -2.668 -17.723 1.00 96.00 211 GLY A O 1
ATOM 1627 N N . ASN A 1 212 ? 23.887 -3.319 -15.707 1.00 96.38 212 ASN A N 1
ATOM 1628 C CA . ASN A 1 212 ? 24.685 -4.547 -15.652 1.00 96.38 212 ASN A CA 1
ATOM 1629 C C . ASN A 1 212 ? 23.790 -5.780 -15.464 1.00 96.38 212 ASN A C 1
ATOM 1631 O O . ASN A 1 212 ? 23.090 -5.903 -14.458 1.00 96.38 212 ASN A O 1
ATOM 1635 N N . GLN A 1 213 ? 23.837 -6.710 -16.420 1.00 97.12 213 GLN A N 1
ATOM 1636 C CA . GLN A 1 213 ? 23.061 -7.954 -16.401 1.00 97.12 213 GLN A CA 1
ATOM 1637 C C . GLN A 1 213 ? 21.546 -7.729 -16.259 1.00 97.12 213 GLN A C 1
ATOM 1639 O O . GLN A 1 213 ? 20.871 -8.449 -15.524 1.00 97.12 213 GLN A O 1
ATOM 1644 N N . THR A 1 214 ? 21.004 -6.724 -16.947 1.00 98.19 214 THR A N 1
ATOM 1645 C CA . THR A 1 214 ? 19.568 -6.416 -16.933 1.00 98.19 214 THR A CA 1
ATOM 1646 C C . THR A 1 214 ? 18.843 -7.060 -18.110 1.00 98.19 214 THR A C 1
ATOM 1648 O O . THR A 1 214 ? 19.413 -7.280 -19.180 1.00 98.19 214 THR A O 1
ATOM 1651 N N . THR A 1 215 ? 17.580 -7.436 -17.919 1.00 98.50 215 THR A N 1
ATOM 1652 C CA . THR A 1 215 ? 16.772 -8.111 -18.944 1.00 98.50 215 THR A CA 1
ATOM 1653 C C . THR A 1 215 ? 15.370 -7.519 -19.015 1.00 98.50 215 THR A C 1
ATOM 1655 O O . THR A 1 215 ? 14.585 -7.669 -18.085 1.00 98.50 215 THR A O 1
ATOM 1658 N N . ALA A 1 216 ? 15.030 -6.912 -20.146 1.00 98.44 216 ALA A N 1
ATOM 1659 C CA . ALA A 1 216 ? 13.689 -6.489 -20.519 1.00 98.44 216 ALA A CA 1
ATOM 1660 C C . ALA A 1 216 ? 13.165 -7.389 -21.653 1.00 98.44 216 ALA A C 1
ATOM 1662 O O . ALA A 1 216 ? 13.641 -7.333 -22.785 1.00 98.44 216 ALA A O 1
ATOM 1663 N N . SER A 1 217 ? 12.211 -8.264 -21.338 1.00 98.19 217 SER A N 1
ATOM 1664 C CA . SER A 1 217 ? 11.784 -9.378 -22.204 1.00 98.19 217 SER A CA 1
ATOM 1665 C C . SER A 1 217 ? 10.270 -9.537 -22.359 1.00 98.19 217 SER A C 1
ATOM 1667 O O . SER A 1 217 ? 9.834 -10.455 -23.051 1.00 98.19 217 SER A O 1
ATOM 1669 N N . GLY A 1 218 ? 9.468 -8.651 -21.758 1.00 97.12 218 GLY A N 1
ATOM 1670 C CA . GLY A 1 218 ? 8.036 -8.577 -22.063 1.00 97.12 218 GLY A CA 1
ATOM 1671 C C . GLY A 1 218 ? 7.816 -8.305 -23.551 1.00 97.12 218 GLY A C 1
ATOM 1672 O O . GLY A 1 218 ? 8.631 -7.636 -24.185 1.00 97.12 218 GLY A O 1
ATOM 1673 N N . ASN A 1 219 ? 6.726 -8.808 -24.129 1.00 96.31 219 ASN A N 1
ATOM 1674 C CA . ASN A 1 219 ? 6.493 -8.742 -25.575 1.00 96.31 219 ASN A CA 1
ATOM 1675 C C . ASN A 1 219 ? 6.455 -7.299 -26.090 1.00 96.31 219 ASN A C 1
ATOM 1677 O O . ASN A 1 219 ? 6.861 -7.040 -27.226 1.00 96.31 219 ASN A O 1
ATOM 1681 N N . LEU A 1 220 ? 5.973 -6.373 -25.256 1.00 96.56 220 LEU A N 1
ATOM 1682 C CA . LEU A 1 220 ? 5.851 -4.956 -25.571 1.00 96.56 220 LEU A CA 1
ATOM 1683 C C . LEU A 1 220 ? 6.254 -4.083 -24.377 1.00 96.56 220 LEU A C 1
ATOM 1685 O O . LEU A 1 220 ? 5.692 -4.222 -23.296 1.00 96.56 220 LEU A O 1
ATOM 1689 N N . GLY A 1 221 ? 7.171 -3.139 -24.588 1.00 96.44 221 GLY A N 1
ATOM 1690 C CA . GLY A 1 221 ? 7.387 -1.993 -23.698 1.00 96.44 221 GLY A CA 1
ATOM 1691 C C . GLY A 1 221 ? 7.951 -2.302 -22.307 1.00 96.44 221 GLY A C 1
ATOM 1692 O O . GLY A 1 221 ? 7.743 -1.504 -21.400 1.00 96.44 221 GLY A O 1
ATOM 1693 N N . ALA A 1 222 ? 8.614 -3.443 -22.104 1.00 98.50 222 ALA A N 1
ATOM 1694 C CA . ALA A 1 222 ? 9.267 -3.745 -20.828 1.00 98.50 222 ALA A CA 1
ATOM 1695 C C . ALA A 1 222 ? 10.508 -2.860 -20.603 1.00 98.50 222 ALA A C 1
ATOM 1697 O O . ALA A 1 222 ? 11.256 -2.604 -21.548 1.00 98.50 222 ALA A O 1
ATOM 1698 N N . HIS A 1 223 ? 10.769 -2.449 -19.362 1.00 98.75 223 HIS A N 1
ATOM 1699 C CA . HIS A 1 223 ? 11.917 -1.618 -18.991 1.00 98.75 223 HIS A CA 1
ATOM 1700 C C . HIS A 1 223 ? 12.650 -2.197 -17.773 1.00 98.75 223 HIS A C 1
ATOM 1702 O O . HIS A 1 223 ? 12.047 -2.394 -16.723 1.00 98.75 223 HIS A O 1
ATOM 1708 N N . ALA A 1 224 ? 13.949 -2.472 -17.894 1.00 98.69 224 ALA A N 1
ATOM 1709 C CA . ALA A 1 224 ? 14.791 -2.939 -16.795 1.00 98.69 224 ALA A CA 1
ATOM 1710 C C . ALA A 1 224 ? 16.053 -2.073 -16.665 1.00 98.69 224 ALA A C 1
ATOM 1712 O O . ALA A 1 224 ? 16.813 -1.975 -17.624 1.00 98.69 224 ALA A O 1
ATOM 1713 N N . LYS A 1 225 ? 16.321 -1.492 -15.489 1.00 98.38 225 LYS A N 1
ATOM 1714 C CA . LYS A 1 225 ? 17.557 -0.722 -15.235 1.00 98.38 225 LYS A CA 1
ATOM 1715 C C . LYS A 1 225 ? 18.275 -1.158 -13.957 1.00 98.38 225 LYS A C 1
ATOM 1717 O O . LYS A 1 225 ? 17.631 -1.628 -13.019 1.00 98.38 225 LYS A O 1
ATOM 1722 N N . GLY A 1 226 ? 19.593 -0.980 -13.890 1.00 98.19 226 GLY A N 1
ATOM 1723 C CA . GLY A 1 226 ? 20.395 -1.223 -12.681 1.00 98.19 226 GLY A CA 1
ATOM 1724 C C . GLY A 1 226 ? 21.256 -2.490 -12.740 1.00 98.19 226 GLY A C 1
ATOM 1725 O O . GLY A 1 226 ? 21.970 -2.700 -13.715 1.00 98.19 226 GLY A O 1
ATOM 1726 N N . LEU A 1 227 ? 21.255 -3.305 -11.681 1.00 98.56 227 LEU A N 1
ATOM 1727 C CA . LEU A 1 227 ? 22.076 -4.519 -11.559 1.00 98.56 227 LEU A CA 1
ATOM 1728 C C . LEU A 1 227 ? 21.189 -5.757 -11.404 1.00 98.56 227 LEU A C 1
ATOM 1730 O O . LEU A 1 227 ? 20.434 -5.847 -10.438 1.00 98.56 227 LEU A O 1
ATOM 1734 N N . LEU A 1 228 ? 21.329 -6.749 -12.288 1.00 98.50 228 LEU A N 1
ATOM 1735 C CA . LEU A 1 228 ? 20.593 -8.023 -12.208 1.00 98.50 228 LEU A CA 1
ATOM 1736 C C . LEU A 1 228 ? 19.059 -7.853 -12.184 1.00 98.50 228 LEU A C 1
ATOM 1738 O O . LEU A 1 228 ? 18.359 -8.638 -11.543 1.00 98.50 228 LEU A O 1
ATOM 1742 N N . THR A 1 229 ? 18.521 -6.815 -12.829 1.00 98.75 229 THR A N 1
ATOM 1743 C CA . THR A 1 229 ? 17.075 -6.550 -12.853 1.00 98.75 229 THR A CA 1
ATOM 1744 C C . THR A 1 229 ? 16.383 -7.221 -14.035 1.00 98.75 229 THR A C 1
ATOM 1746 O O . THR A 1 229 ? 16.954 -7.366 -15.117 1.00 98.75 229 THR A O 1
ATOM 1749 N N . VAL A 1 230 ? 15.137 -7.654 -13.830 1.00 98.88 230 VAL A N 1
ATOM 1750 C CA . VAL A 1 230 ? 14.357 -8.389 -14.835 1.00 98.88 230 VAL A CA 1
ATOM 1751 C C . VAL A 1 230 ? 12.951 -7.809 -14.962 1.00 98.88 230 VAL A C 1
ATOM 1753 O O . VAL A 1 230 ? 12.152 -7.903 -14.037 1.00 98.88 230 VAL A O 1
ATOM 1756 N N . ALA A 1 231 ? 12.610 -7.286 -16.135 1.00 98.81 231 ALA A N 1
ATOM 1757 C CA . ALA A 1 231 ? 11.249 -6.934 -16.524 1.00 98.81 231 ALA A CA 1
ATOM 1758 C C . ALA A 1 231 ? 10.777 -7.895 -17.626 1.00 98.81 231 ALA A C 1
ATOM 1760 O O . ALA A 1 231 ? 11.236 -7.829 -18.763 1.00 98.81 231 ALA A O 1
ATOM 1761 N N . SER A 1 232 ? 9.891 -8.832 -17.297 1.00 98.69 232 SER A N 1
ATOM 1762 C CA . SER A 1 232 ? 9.419 -9.879 -18.229 1.00 98.69 232 SER A CA 1
ATOM 1763 C C . SER A 1 232 ? 7.916 -9.843 -18.501 1.00 98.69 232 SER A C 1
ATOM 1765 O O . SER A 1 232 ? 7.455 -10.515 -19.419 1.00 98.69 232 SER A O 1
ATOM 1767 N N . GLY A 1 233 ? 7.154 -9.046 -17.748 1.00 98.62 233 GLY A N 1
ATOM 1768 C CA . GLY A 1 233 ? 5.766 -8.744 -18.087 1.00 98.62 233 GLY A CA 1
ATOM 1769 C C . GLY A 1 233 ? 5.664 -7.692 -19.195 1.00 98.62 233 GLY A C 1
ATOM 1770 O O . GLY A 1 233 ? 6.548 -6.846 -19.349 1.00 98.62 233 GLY A O 1
ATOM 1771 N N . ASP A 1 234 ? 4.569 -7.719 -19.953 1.00 98.62 234 ASP A N 1
ATOM 1772 C CA . ASP A 1 234 ? 4.255 -6.661 -20.921 1.00 98.62 234 ASP A CA 1
ATOM 1773 C C . ASP A 1 234 ? 4.101 -5.324 -20.185 1.00 98.62 234 ASP A C 1
ATOM 1775 O O . ASP A 1 234 ? 3.426 -5.257 -19.160 1.00 98.62 234 ASP A O 1
ATOM 1779 N N . SER A 1 235 ? 4.761 -4.274 -20.676 1.00 98.56 235 SER A N 1
ATOM 1780 C CA . SER A 1 235 ? 4.830 -2.949 -20.043 1.00 98.56 235 SER A CA 1
ATOM 1781 C C . SER A 1 235 ? 5.308 -2.964 -18.582 1.00 98.56 235 SER A C 1
ATOM 1783 O O . SER A 1 235 ? 4.993 -2.052 -17.822 1.00 98.56 235 SER A O 1
ATOM 1785 N N . ALA A 1 236 ? 6.041 -4.001 -18.164 1.00 98.88 236 ALA A N 1
ATOM 1786 C CA . ALA A 1 236 ? 6.596 -4.084 -16.819 1.00 98.88 236 ALA A CA 1
ATOM 1787 C C . ALA A 1 236 ? 7.846 -3.208 -16.669 1.00 98.88 236 ALA A C 1
ATOM 1789 O O . ALA A 1 236 ? 8.627 -3.063 -17.611 1.00 98.88 236 ALA A O 1
ATOM 1790 N N . HIS A 1 237 ? 8.076 -2.694 -15.464 1.00 98.88 237 HIS A N 1
ATOM 1791 C CA . HIS A 1 237 ? 9.244 -1.887 -15.116 1.00 98.88 237 HIS A CA 1
ATOM 1792 C C . HIS A 1 237 ? 9.974 -2.501 -13.917 1.00 98.88 237 HIS A C 1
ATOM 1794 O O . HIS A 1 237 ? 9.357 -2.778 -12.893 1.00 98.88 237 HIS A O 1
ATOM 1800 N N . ALA A 1 238 ? 11.284 -2.714 -14.017 1.00 98.88 238 ALA A N 1
ATOM 1801 C CA . ALA A 1 238 ? 12.112 -3.196 -12.913 1.00 98.88 238 ALA A CA 1
ATOM 1802 C C . ALA A 1 238 ? 13.368 -2.332 -12.744 1.00 98.88 238 ALA A C 1
ATOM 1804 O O . ALA A 1 238 ? 14.144 -2.170 -13.684 1.00 98.88 238 ALA A O 1
ATOM 1805 N N . GLU A 1 239 ? 13.621 -1.825 -11.539 1.00 98.69 239 GLU A N 1
ATOM 1806 C CA . GLU A 1 239 ? 14.792 -0.999 -11.257 1.00 98.69 239 GLU A CA 1
ATOM 1807 C C . GLU A 1 239 ? 15.492 -1.284 -9.925 1.00 98.69 239 GLU A C 1
ATOM 1809 O O . GLU A 1 239 ? 14.911 -1.813 -8.976 1.00 98.69 239 GLU A O 1
ATOM 1814 N N . GLY A 1 240 ? 16.782 -0.941 -9.869 1.00 98.56 240 GLY A N 1
ATOM 1815 C CA . GLY A 1 240 ? 17.633 -1.103 -8.692 1.00 98.56 240 GLY A CA 1
ATOM 1816 C C . GLY A 1 240 ? 18.539 -2.331 -8.780 1.00 98.56 240 GLY A C 1
ATOM 1817 O O . GLY A 1 240 ? 19.294 -2.473 -9.741 1.00 98.56 240 GLY A O 1
ATOM 1818 N N . GLN A 1 241 ? 18.517 -3.199 -7.769 1.00 98.75 241 GLN A N 1
ATOM 1819 C CA . GLN A 1 241 ? 19.389 -4.371 -7.676 1.00 98.75 241 GLN A CA 1
ATOM 1820 C C . GLN A 1 241 ? 18.571 -5.645 -7.469 1.00 98.75 241 GLN A C 1
ATOM 1822 O O . GLN A 1 241 ? 17.864 -5.781 -6.475 1.00 98.75 241 GLN A O 1
ATOM 1827 N N . THR A 1 242 ? 18.727 -6.644 -8.339 1.00 98.62 242 THR A N 1
ATOM 1828 C CA . THR A 1 242 ? 18.040 -7.952 -8.250 1.00 98.62 242 THR A CA 1
ATOM 1829 C C . THR A 1 242 ? 16.505 -7.868 -8.220 1.00 98.62 242 THR A C 1
ATOM 1831 O O . THR A 1 242 ? 15.835 -8.800 -7.775 1.00 98.62 242 THR A O 1
ATOM 1834 N N . SER A 1 243 ? 15.943 -6.748 -8.678 1.00 98.75 243 SER A N 1
ATOM 1835 C CA . SER A 1 243 ? 14.500 -6.502 -8.748 1.00 98.75 243 SER A CA 1
ATOM 1836 C C . SER A 1 243 ? 13.872 -7.210 -9.949 1.00 98.75 243 SER A C 1
ATOM 1838 O O . SER A 1 243 ? 14.485 -7.312 -11.013 1.00 98.75 243 SER A O 1
ATOM 1840 N N . SER A 1 244 ? 12.638 -7.691 -9.802 1.00 98.88 244 SER A N 1
ATOM 1841 C CA . SER A 1 244 ? 11.942 -8.462 -10.835 1.00 98.88 244 SER A CA 1
ATOM 1842 C C . SER A 1 244 ? 10.476 -8.050 -10.972 1.00 98.88 244 SER A C 1
ATOM 1844 O O . SER A 1 244 ? 9.690 -8.241 -10.046 1.00 98.88 244 SER A O 1
ATOM 1846 N N . ALA A 1 245 ? 10.086 -7.594 -12.160 1.00 98.88 245 ALA A N 1
ATOM 1847 C CA . ALA A 1 245 ? 8.710 -7.290 -12.544 1.00 98.88 245 ALA A CA 1
ATOM 1848 C C . ALA A 1 245 ? 8.242 -8.284 -13.624 1.00 98.88 245 ALA A C 1
ATOM 1850 O O . ALA A 1 245 ? 8.734 -8.298 -14.753 1.00 98.88 245 ALA A O 1
ATOM 1851 N N . THR A 1 246 ? 7.341 -9.195 -13.256 1.00 98.88 246 THR A N 1
ATOM 1852 C CA . THR A 1 246 ? 6.919 -10.345 -14.091 1.00 98.88 246 THR A CA 1
ATOM 1853 C C . THR A 1 246 ? 5.435 -10.311 -14.458 1.00 98.88 246 THR A C 1
ATOM 1855 O O . THR A 1 246 ? 5.036 -10.968 -15.415 1.00 98.88 246 THR A O 1
ATOM 1858 N N . GLY A 1 247 ? 4.620 -9.529 -13.744 1.00 98.75 247 GLY A N 1
ATOM 1859 C CA . GLY A 1 247 ? 3.227 -9.286 -14.119 1.00 98.75 247 GLY A CA 1
ATOM 1860 C C . GLY A 1 247 ? 3.110 -8.236 -15.225 1.00 98.75 247 GLY A C 1
ATOM 1861 O O . GLY A 1 247 ? 3.965 -7.354 -15.346 1.00 98.75 247 GLY A O 1
ATOM 1862 N N . ALA A 1 248 ? 2.042 -8.291 -16.019 1.00 98.88 248 ALA A N 1
ATOM 1863 C CA . ALA A 1 248 ? 1.753 -7.228 -16.985 1.00 98.88 248 ALA A CA 1
ATOM 1864 C C . ALA A 1 248 ? 1.536 -5.892 -16.253 1.00 98.88 248 ALA A C 1
ATOM 1866 O O . ALA A 1 248 ? 0.879 -5.875 -15.212 1.00 98.88 248 ALA A O 1
ATOM 1867 N N . CYS A 1 249 ? 2.098 -4.798 -16.766 1.00 98.81 249 CYS A N 1
ATOM 1868 C CA . CYS A 1 249 ? 2.064 -3.461 -16.163 1.00 98.81 249 CYS A CA 1
ATOM 1869 C C . CYS A 1 249 ? 2.558 -3.417 -14.702 1.00 98.81 249 CYS A C 1
ATOM 1871 O O . CYS A 1 249 ? 2.116 -2.573 -13.927 1.00 98.81 249 CYS A O 1
ATOM 1873 N N . SER A 1 250 ? 3.413 -4.359 -14.289 1.00 98.88 250 SER A N 1
ATOM 1874 C CA . SER A 1 250 ? 3.944 -4.402 -12.921 1.00 98.88 250 SER A CA 1
ATOM 1875 C C . SER A 1 250 ? 5.184 -3.522 -12.759 1.00 98.88 250 SER A C 1
ATOM 1877 O O . SER A 1 250 ? 5.934 -3.330 -13.715 1.00 98.88 250 SER A O 1
ATOM 1879 N N . HIS A 1 251 ? 5.420 -3.016 -11.549 1.00 98.94 251 HIS A N 1
ATOM 1880 C CA . HIS A 1 251 ? 6.582 -2.191 -11.222 1.00 98.94 251 HIS A CA 1
ATOM 1881 C C . HIS A 1 251 ? 7.319 -2.746 -9.993 1.00 98.94 251 HIS A C 1
ATOM 1883 O O . HIS A 1 251 ? 6.703 -2.979 -8.954 1.00 98.94 251 HIS A O 1
ATOM 1889 N N . ALA A 1 252 ? 8.626 -2.989 -10.105 1.00 98.94 252 ALA A N 1
ATOM 1890 C CA . ALA A 1 252 ? 9.481 -3.405 -8.995 1.00 98.94 252 ALA A CA 1
ATOM 1891 C C . ALA A 1 252 ? 10.701 -2.483 -8.866 1.00 98.94 252 ALA A C 1
ATOM 1893 O O . ALA A 1 252 ? 11.517 -2.434 -9.783 1.00 98.94 252 ALA A O 1
ATOM 1894 N N . GLU A 1 253 ? 10.879 -1.816 -7.728 1.00 98.75 253 GLU A N 1
ATOM 1895 C CA . GLU A 1 253 ? 11.996 -0.893 -7.487 1.00 98.75 253 GLU A CA 1
ATOM 1896 C C . GLU A 1 253 ? 12.716 -1.179 -6.161 1.00 98.75 253 GLU A C 1
ATOM 1898 O O . GLU A 1 253 ? 12.118 -1.680 -5.210 1.00 98.75 253 GLU A O 1
ATOM 1903 N N . GLY A 1 254 ? 14.024 -0.912 -6.090 1.00 98.62 254 GLY A N 1
ATOM 1904 C CA . GLY A 1 254 ? 14.832 -1.105 -4.878 1.00 98.62 254 GLY A CA 1
ATOM 1905 C C . GLY A 1 254 ? 15.767 -2.318 -4.930 1.00 98.62 254 GLY A C 1
ATOM 1906 O O . GLY A 1 254 ? 16.480 -2.511 -5.910 1.00 98.62 254 GLY A O 1
ATOM 1907 N N . SER A 1 255 ? 15.849 -3.100 -3.848 1.00 98.81 255 SER A N 1
ATOM 1908 C CA . SER A 1 255 ? 16.774 -4.238 -3.729 1.00 98.81 255 SER A CA 1
ATOM 1909 C C . SER A 1 255 ? 16.036 -5.540 -3.431 1.00 98.81 255 SER A C 1
ATOM 1911 O O . SER A 1 255 ? 15.380 -5.671 -2.397 1.00 98.81 255 SER A O 1
ATOM 1913 N N . ASN A 1 256 ? 16.172 -6.531 -4.315 1.00 98.75 256 ASN A N 1
ATOM 1914 C CA . ASN A 1 256 ? 15.526 -7.845 -4.216 1.00 98.75 256 ASN A CA 1
ATOM 1915 C C . ASN A 1 256 ? 13.986 -7.745 -4.148 1.00 98.75 256 ASN A C 1
ATOM 1917 O O . ASN A 1 256 ? 13.333 -8.494 -3.418 1.00 98.75 256 ASN A O 1
ATOM 1921 N N . THR A 1 257 ? 13.391 -6.801 -4.880 1.00 98.88 257 THR A N 1
ATOM 1922 C CA . THR A 1 257 ? 11.935 -6.601 -4.917 1.00 98.88 257 THR A CA 1
ATOM 1923 C C . THR A 1 257 ? 11.284 -7.397 -6.044 1.00 98.88 257 THR A C 1
ATOM 1925 O O . THR A 1 257 ? 11.899 -7.680 -7.074 1.00 98.88 257 THR A O 1
ATOM 1928 N N . LYS A 1 258 ? 10.042 -7.850 -5.837 1.00 98.94 258 LYS A N 1
ATOM 1929 C CA . LYS A 1 258 ? 9.341 -8.743 -6.776 1.00 98.94 258 LYS A CA 1
ATOM 1930 C C . LYS A 1 258 ? 7.891 -8.330 -6.989 1.00 98.94 258 LYS A C 1
ATOM 1932 O O . LYS A 1 258 ? 7.045 -8.626 -6.143 1.00 98.94 258 LYS A O 1
ATOM 1937 N N . ALA A 1 259 ? 7.590 -7.753 -8.144 1.00 98.94 259 ALA A N 1
ATOM 1938 C CA . ALA A 1 259 ? 6.230 -7.484 -8.598 1.00 98.94 259 ALA A CA 1
ATOM 1939 C C . ALA A 1 259 ? 5.784 -8.597 -9.562 1.00 98.94 259 ALA A C 1
ATOM 1941 O O . ALA A 1 259 ? 6.254 -8.712 -10.694 1.00 98.94 259 ALA A O 1
ATOM 1942 N N . VAL A 1 260 ? 4.946 -9.507 -9.070 1.00 98.94 260 VAL A N 1
ATOM 1943 C CA . VAL A 1 260 ? 4.553 -10.743 -9.769 1.00 98.94 260 VAL A CA 1
ATOM 1944 C C . VAL A 1 260 ? 3.123 -10.680 -10.290 1.00 98.94 260 VAL A C 1
ATOM 1946 O O . VAL A 1 260 ? 2.829 -11.230 -11.347 1.00 98.94 260 VAL A O 1
ATOM 1949 N N . GLY A 1 261 ? 2.224 -10.004 -9.576 1.00 98.81 261 GLY A N 1
ATOM 1950 C CA . GLY A 1 261 ? 0.854 -9.820 -10.045 1.00 98.81 261 GLY A CA 1
ATOM 1951 C C . GLY A 1 261 ? 0.767 -8.818 -11.197 1.00 98.81 261 GLY A C 1
ATOM 1952 O O . GLY A 1 261 ? 1.573 -7.892 -11.292 1.00 98.81 261 GLY A O 1
ATOM 1953 N N . ASN A 1 262 ? -0.241 -8.959 -12.055 1.00 98.88 262 ASN A N 1
ATOM 1954 C CA . ASN A 1 262 ? -0.562 -7.905 -13.023 1.00 98.88 262 ASN A CA 1
ATOM 1955 C C . ASN A 1 262 ? -0.916 -6.610 -12.284 1.00 98.88 262 ASN A C 1
ATOM 1957 O O . ASN A 1 262 ? -1.621 -6.669 -11.274 1.00 98.88 262 ASN A O 1
ATOM 1961 N N . GLU A 1 263 ? -0.428 -5.475 -12.780 1.00 98.81 263 GLU A N 1
ATOM 1962 C CA . GLU A 1 263 ? -0.630 -4.145 -12.186 1.00 98.81 263 GLU A CA 1
ATOM 1963 C C . GLU A 1 263 ? -0.163 -4.081 -10.717 1.00 98.81 263 GLU A C 1
ATOM 1965 O O . GLU A 1 263 ? -0.698 -3.327 -9.910 1.00 98.81 263 GLU A O 1
ATOM 1970 N N . SER A 1 264 ? 0.798 -4.931 -10.327 1.00 98.94 264 SER A N 1
ATOM 1971 C CA . SER A 1 264 ? 1.353 -4.935 -8.969 1.00 98.94 264 SER A CA 1
ATOM 1972 C C . SER A 1 264 ? 2.544 -3.992 -8.832 1.00 98.94 264 SER A C 1
ATOM 1974 O O . SER A 1 264 ? 3.290 -3.786 -9.789 1.00 98.94 264 SER A O 1
ATOM 1976 N N . HIS A 1 265 ? 2.743 -3.462 -7.626 1.00 98.94 265 HIS A N 1
ATOM 1977 C CA . HIS A 1 265 ? 3.863 -2.591 -7.283 1.00 98.94 265 HIS A CA 1
ATOM 1978 C C . HIS A 1 265 ? 4.636 -3.156 -6.084 1.00 98.94 265 HIS A C 1
ATOM 1980 O O . HIS A 1 265 ? 4.029 -3.508 -5.072 1.00 98.94 265 HIS A O 1
ATOM 1986 N N . ALA A 1 266 ? 5.959 -3.272 -6.189 1.00 98.94 266 ALA A N 1
ATOM 1987 C CA . ALA A 1 266 ? 6.827 -3.684 -5.089 1.00 98.94 266 ALA A CA 1
ATOM 1988 C C . ALA A 1 266 ? 8.033 -2.743 -4.959 1.00 98.94 266 ALA A C 1
ATOM 1990 O O . ALA A 1 266 ? 8.876 -2.710 -5.851 1.00 98.94 266 ALA A O 1
ATOM 1991 N N . GLU A 1 267 ? 8.159 -2.051 -3.831 1.00 98.75 267 GLU A N 1
ATOM 1992 C CA . GLU A 1 267 ? 9.239 -1.091 -3.567 1.00 98.75 267 GLU A CA 1
ATOM 1993 C C . GLU A 1 267 ? 9.978 -1.400 -2.252 1.00 98.75 267 GLU A C 1
ATOM 1995 O O . GLU A 1 267 ? 9.429 -2.033 -1.343 1.00 98.75 267 GLU A O 1
ATOM 2000 N N . GLY A 1 268 ? 11.249 -1.000 -2.146 1.00 98.75 268 GLY A N 1
ATOM 2001 C CA . GLY A 1 268 ? 12.064 -1.146 -0.932 1.00 98.75 268 GLY A CA 1
ATOM 2002 C C . GLY A 1 268 ? 13.072 -2.303 -0.958 1.00 98.75 268 GLY A C 1
ATOM 2003 O O . GLY A 1 268 ? 13.828 -2.466 -1.914 1.00 98.75 268 GLY A O 1
ATOM 2004 N N . ILE A 1 269 ? 13.168 -3.074 0.131 1.00 98.88 269 ILE A N 1
ATOM 2005 C CA . ILE A 1 269 ? 14.152 -4.158 0.298 1.00 98.88 269 ILE A CA 1
ATOM 2006 C C . ILE A 1 269 ? 13.437 -5.481 0.562 1.00 98.88 269 ILE A C 1
ATOM 2008 O O . ILE A 1 269 ? 12.753 -5.644 1.572 1.00 98.88 269 ILE A O 1
ATOM 2012 N N . SER A 1 270 ? 13.671 -6.476 -0.293 1.00 98.81 270 SER A N 1
ATOM 2013 C CA . SER A 1 270 ? 13.111 -7.830 -0.162 1.00 98.81 270 SER A CA 1
ATOM 2014 C C . SER A 1 270 ? 11.576 -7.867 -0.094 1.00 98.81 270 SER A C 1
ATOM 2016 O O . SER A 1 270 ? 11.006 -8.712 0.598 1.00 98.81 270 SER A O 1
ATOM 2018 N N . THR A 1 271 ? 10.896 -6.954 -0.789 1.00 98.88 271 THR A N 1
ATOM 2019 C CA . THR A 1 271 ? 9.428 -6.887 -0.845 1.00 98.88 271 THR A CA 1
ATOM 2020 C C . THR A 1 271 ? 8.859 -7.703 -2.005 1.00 98.88 271 THR A C 1
ATOM 2022 O O . THR A 1 271 ? 9.525 -7.946 -3.015 1.00 98.88 271 THR A O 1
ATOM 2025 N N . SER A 1 272 ? 7.621 -8.189 -1.871 1.00 98.94 272 SER A N 1
ATOM 2026 C CA . SER A 1 272 ? 6.974 -8.986 -2.918 1.00 98.94 272 SER A CA 1
ATOM 2027 C C . SER A 1 272 ? 5.466 -8.755 -3.024 1.00 98.94 272 SER A C 1
ATOM 2029 O O . SER A 1 272 ? 4.705 -9.163 -2.145 1.00 98.94 272 SER A O 1
ATOM 2031 N N . ALA A 1 273 ? 5.033 -8.197 -4.152 1.00 98.94 273 ALA A N 1
ATOM 2032 C CA . ALA A 1 273 ? 3.635 -8.008 -4.521 1.00 98.94 273 ALA A CA 1
ATOM 2033 C C . ALA A 1 273 ? 3.199 -9.109 -5.504 1.00 98.94 273 ALA A C 1
ATOM 2035 O O . ALA A 1 273 ? 3.571 -9.114 -6.676 1.00 98.94 273 ALA A O 1
ATOM 2036 N N . LYS A 1 274 ? 2.467 -10.114 -5.012 1.00 98.88 274 LYS A N 1
ATOM 2037 C CA . LYS A 1 274 ? 2.097 -11.329 -5.764 1.00 98.88 274 LYS A CA 1
ATOM 2038 C C . LYS A 1 274 ? 0.667 -11.314 -6.292 1.00 98.88 274 LYS A C 1
ATOM 2040 O O . LYS A 1 274 ? 0.381 -11.998 -7.271 1.00 98.88 274 LYS A O 1
ATOM 2045 N N . GLY A 1 275 ? -0.230 -10.570 -5.651 1.00 98.81 275 GLY A N 1
ATOM 2046 C CA . GLY A 1 275 ? -1.610 -10.433 -6.106 1.00 98.81 275 GLY A CA 1
ATOM 2047 C C . GLY A 1 275 ? -1.737 -9.453 -7.273 1.00 98.81 275 GLY A C 1
ATOM 2048 O O . GLY A 1 275 ? -0.981 -8.487 -7.366 1.00 98.81 275 GLY A O 1
ATOM 2049 N N . SER A 1 276 ? -2.721 -9.647 -8.151 1.00 98.88 276 SER A N 1
ATOM 2050 C CA . SER A 1 276 ? -3.084 -8.608 -9.126 1.00 98.88 276 SER A CA 1
ATOM 2051 C C . SER A 1 276 ? -3.504 -7.328 -8.399 1.00 98.88 276 SER A C 1
ATOM 2053 O O . SER A 1 276 ? -4.238 -7.425 -7.412 1.00 98.88 276 SER A O 1
ATOM 2055 N N . ASN A 1 277 ? -3.080 -6.155 -8.873 1.00 98.88 277 ASN A N 1
ATOM 2056 C CA . ASN A 1 277 ? -3.310 -4.852 -8.229 1.00 98.88 277 ASN A CA 1
ATOM 2057 C C . ASN A 1 277 ? -2.760 -4.744 -6.792 1.00 98.88 277 ASN A C 1
ATOM 2059 O O . ASN A 1 277 ? -3.264 -3.951 -6.000 1.00 98.88 277 ASN A O 1
ATOM 2063 N N . SER A 1 278 ? -1.813 -5.600 -6.395 1.00 98.94 278 SER A N 1
ATOM 2064 C CA . SER A 1 278 ? -1.265 -5.575 -5.031 1.00 98.94 278 SER A CA 1
ATOM 2065 C C . SER A 1 278 ? -0.099 -4.599 -4.896 1.00 98.94 278 SER A C 1
ATOM 2067 O O . SER A 1 278 ? 0.629 -4.364 -5.859 1.00 98.94 278 SER A O 1
ATOM 2069 N N . HIS A 1 279 ? 0.093 -4.062 -3.691 1.00 98.94 279 HIS A N 1
ATOM 2070 C CA . HIS A 1 279 ? 1.176 -3.134 -3.373 1.00 98.94 279 HIS A CA 1
ATOM 2071 C C . HIS A 1 279 ? 1.969 -3.619 -2.151 1.00 98.94 279 HIS A C 1
ATOM 2073 O O . HIS A 1 279 ? 1.376 -3.885 -1.104 1.00 98.94 279 HIS A O 1
ATOM 2079 N N . ALA A 1 280 ? 3.292 -3.752 -2.272 1.00 98.94 280 ALA A N 1
ATOM 2080 C CA . ALA A 1 280 ? 4.183 -4.086 -1.162 1.00 98.94 280 ALA A CA 1
ATOM 2081 C C . ALA A 1 280 ? 5.335 -3.072 -1.037 1.00 98.94 280 ALA A C 1
ATOM 2083 O O . ALA A 1 280 ? 6.139 -2.960 -1.956 1.00 98.94 280 ALA A O 1
ATOM 2084 N N . GLU A 1 281 ? 5.465 -2.413 0.114 1.00 98.81 281 GLU A N 1
ATOM 2085 C CA . GLU A 1 281 ? 6.466 -1.361 0.361 1.00 98.81 281 GLU A CA 1
ATOM 2086 C C . GLU A 1 281 ? 7.235 -1.585 1.681 1.00 98.81 281 GLU A C 1
ATOM 2088 O O . GLU A 1 281 ? 6.696 -2.116 2.659 1.00 98.81 281 GLU A O 1
ATOM 2093 N N . GLY A 1 282 ? 8.514 -1.191 1.727 1.00 98.75 282 GLY A N 1
ATOM 2094 C CA . GLY A 1 282 ? 9.351 -1.230 2.938 1.00 98.75 282 GLY A CA 1
ATOM 2095 C C . GLY A 1 282 ? 10.369 -2.381 2.996 1.00 98.75 282 GLY A C 1
ATOM 2096 O O . GLY A 1 282 ? 11.126 -2.589 2.051 1.00 98.75 282 GLY A O 1
ATOM 2097 N N . TYR A 1 283 ? 10.463 -3.099 4.123 1.00 98.81 283 TYR A N 1
ATOM 2098 C CA . TYR A 1 283 ? 11.461 -4.162 4.349 1.00 98.81 283 TYR A CA 1
ATOM 2099 C C . TYR A 1 283 ? 10.803 -5.528 4.559 1.00 98.81 283 TYR A C 1
ATOM 2101 O O . TYR A 1 283 ? 10.186 -5.767 5.591 1.00 98.81 283 TYR A O 1
ATOM 2109 N N . GLY A 1 284 ? 10.971 -6.467 3.626 1.00 98.69 284 GLY A N 1
ATOM 2110 C CA . GLY A 1 284 ? 10.498 -7.847 3.793 1.00 98.69 284 GLY A CA 1
ATOM 2111 C C . GLY A 1 284 ? 8.973 -8.018 3.758 1.00 98.69 284 GLY A C 1
ATOM 2112 O O . GLY A 1 284 ? 8.463 -8.997 4.299 1.00 98.69 284 GLY A O 1
ATOM 2113 N N . CYS A 1 285 ? 8.240 -7.061 3.186 1.00 98.88 285 CYS A N 1
ATOM 2114 C CA . CYS A 1 285 ? 6.778 -7.077 3.110 1.00 98.88 285 CYS A CA 1
ATOM 2115 C C . CYS A 1 285 ? 6.267 -7.957 1.960 1.00 98.88 285 CYS A C 1
ATOM 2117 O O . CYS A 1 285 ? 6.887 -8.021 0.895 1.00 98.88 285 CYS A O 1
ATOM 2119 N N . SER A 1 286 ? 5.112 -8.610 2.130 1.00 98.94 286 SER A N 1
ATOM 2120 C CA . SER A 1 286 ? 4.477 -9.374 1.050 1.00 98.94 286 SER A CA 1
ATOM 2121 C C . SER A 1 286 ? 2.971 -9.133 0.926 1.00 98.94 286 SER A C 1
ATOM 2123 O O . SER A 1 286 ? 2.198 -9.430 1.834 1.00 98.94 286 SER A O 1
ATOM 2125 N N . ALA A 1 287 ? 2.547 -8.650 -0.240 1.00 98.94 287 ALA A N 1
ATOM 2126 C CA . ALA A 1 287 ? 1.144 -8.469 -0.600 1.00 98.94 287 ALA A CA 1
ATOM 2127 C C . ALA A 1 287 ? 0.705 -9.625 -1.512 1.00 98.94 287 ALA A C 1
ATOM 2129 O O . ALA A 1 287 ? 1.031 -9.673 -2.696 1.00 98.94 287 ALA A O 1
ATOM 2130 N N . ILE A 1 288 ? 0.043 -10.628 -0.940 1.00 98.94 288 ILE A N 1
ATOM 2131 C CA . ILE A 1 288 ? -0.266 -11.904 -1.603 1.00 98.94 288 ILE A CA 1
ATOM 2132 C C . ILE A 1 288 ? -1.667 -11.881 -2.223 1.00 98.94 288 ILE A C 1
ATOM 2134 O O . ILE A 1 288 ? -1.870 -12.407 -3.317 1.00 98.94 288 ILE A O 1
ATOM 2138 N N . GLY A 1 289 ? -2.636 -11.274 -1.538 1.00 98.81 289 GLY A N 1
ATOM 2139 C CA . GLY A 1 289 ? -4.012 -11.186 -2.018 1.00 98.81 289 GLY A CA 1
ATOM 2140 C C . GLY A 1 289 ? -4.174 -10.216 -3.191 1.00 98.81 289 GLY A C 1
ATOM 2141 O O . GLY A 1 289 ? -3.436 -9.239 -3.322 1.00 98.81 289 GLY A O 1
ATOM 2142 N N . ALA A 1 290 ? -5.176 -10.446 -4.041 1.00 98.88 290 ALA A N 1
ATOM 2143 C CA . ALA A 1 290 ? -5.546 -9.469 -5.068 1.00 98.88 290 ALA A CA 1
ATOM 2144 C C . ALA A 1 290 ? -5.986 -8.147 -4.415 1.00 98.88 290 ALA A C 1
ATOM 2146 O O . ALA A 1 290 ? -6.728 -8.176 -3.430 1.00 98.88 290 ALA A O 1
ATOM 2147 N N . ALA A 1 291 ? -5.533 -7.015 -4.956 1.00 98.81 291 ALA A N 1
ATOM 2148 C CA . ALA A 1 291 ? -5.761 -5.675 -4.413 1.00 98.81 291 ALA A CA 1
ATOM 2149 C C . ALA A 1 291 ? -5.373 -5.527 -2.925 1.00 98.81 291 ALA A C 1
ATOM 2151 O O . ALA A 1 291 ? -5.999 -4.767 -2.192 1.00 98.81 291 ALA A O 1
ATOM 2152 N N . SER A 1 292 ? -4.394 -6.306 -2.452 1.00 98.94 292 SER A N 1
ATOM 2153 C CA . SER A 1 292 ? -3.890 -6.212 -1.077 1.00 98.94 292 SER A CA 1
ATOM 2154 C C . SER A 1 292 ? -2.753 -5.200 -0.956 1.00 98.94 292 SER A C 1
ATOM 2156 O O . SER A 1 292 ? -2.049 -4.933 -1.930 1.00 98.94 292 SER A O 1
ATOM 2158 N N . HIS A 1 293 ? -2.559 -4.665 0.247 1.00 98.94 293 HIS A N 1
ATOM 2159 C CA . HIS A 1 293 ? -1.481 -3.731 0.561 1.00 98.94 293 HIS A CA 1
ATOM 2160 C C . HIS A 1 293 ? -0.678 -4.230 1.772 1.00 98.94 293 HIS A C 1
ATOM 2162 O O . HIS A 1 293 ? -1.258 -4.507 2.824 1.00 98.94 293 HIS A O 1
ATOM 2168 N N . ALA A 1 294 ? 0.648 -4.318 1.645 1.00 98.94 294 ALA A N 1
ATOM 2169 C CA . ALA A 1 294 ? 1.567 -4.665 2.731 1.00 98.94 294 ALA A CA 1
ATOM 2170 C C . ALA A 1 294 ? 2.691 -3.621 2.861 1.00 98.94 294 ALA A C 1
ATOM 2172 O O . ALA A 1 294 ? 3.571 -3.569 2.009 1.00 98.94 294 ALA A O 1
ATOM 2173 N N . GLY A 1 295 ? 2.683 -2.829 3.934 1.00 98.75 295 GLY A N 1
ATOM 2174 C CA . GLY A 1 295 ? 3.661 -1.761 4.175 1.00 98.75 295 GLY A CA 1
ATOM 2175 C C . GLY A 1 295 ? 4.417 -1.910 5.498 1.00 98.75 295 GLY A C 1
ATOM 2176 O O . GLY A 1 295 ? 3.934 -2.554 6.436 1.00 98.75 295 GLY A O 1
ATOM 2177 N N . GLY A 1 296 ? 5.600 -1.299 5.596 1.00 98.69 296 GLY A N 1
ATOM 2178 C CA . GLY A 1 296 ? 6.416 -1.253 6.817 1.00 98.69 296 GLY A CA 1
ATOM 2179 C C . GLY A 1 296 ? 7.547 -2.287 6.855 1.00 98.69 296 GLY A C 1
ATOM 2180 O O . GLY A 1 296 ? 8.439 -2.267 6.011 1.00 98.69 296 GLY A O 1
ATOM 2181 N N . GLY A 1 297 ? 7.570 -3.152 7.872 1.00 98.62 297 GLY A N 1
ATOM 2182 C CA . GLY A 1 297 ? 8.626 -4.144 8.081 1.00 98.62 297 GLY A CA 1
ATOM 2183 C C . GLY A 1 297 ? 8.081 -5.540 8.372 1.00 98.62 297 GLY A C 1
ATOM 2184 O O . GLY A 1 297 ? 7.419 -5.761 9.382 1.00 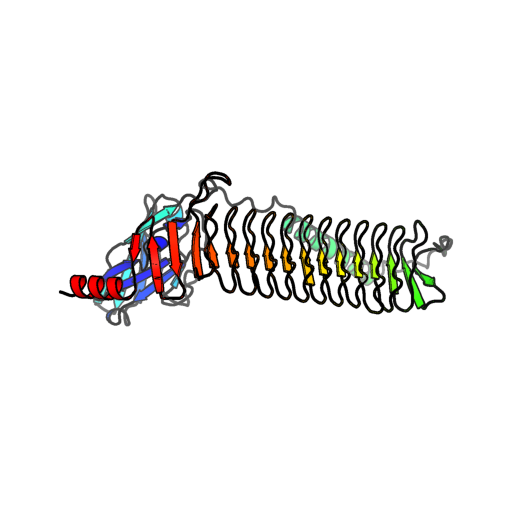98.62 297 GLY A O 1
ATOM 2185 N N . GLN A 1 298 ? 8.408 -6.510 7.524 1.00 98.69 298 GLN A N 1
ATOM 2186 C CA . GLN A 1 298 ? 8.046 -7.921 7.670 1.00 98.69 298 GLN A CA 1
ATOM 2187 C C . GLN A 1 298 ? 6.529 -8.138 7.812 1.00 98.69 298 GLN A C 1
ATOM 2189 O O . GLN A 1 298 ? 6.084 -8.966 8.608 1.00 98.69 298 GLN A O 1
ATOM 2194 N N . THR A 1 299 ? 5.722 -7.372 7.076 1.00 98.88 299 THR A N 1
ATOM 2195 C CA . THR A 1 299 ? 4.256 -7.471 7.096 1.00 98.88 299 THR A CA 1
ATOM 2196 C C . THR A 1 299 ? 3.745 -8.353 5.957 1.00 98.88 299 THR A C 1
ATOM 2198 O O . THR A 1 299 ? 4.391 -8.476 4.916 1.00 98.88 299 THR A O 1
ATOM 2201 N N . THR A 1 300 ? 2.604 -9.025 6.139 1.00 98.94 300 THR A N 1
ATOM 2202 C CA . THR A 1 300 ? 2.021 -9.874 5.085 1.00 98.94 300 THR A CA 1
ATOM 2203 C C . THR A 1 300 ? 0.507 -9.711 4.968 1.00 98.94 300 THR A C 1
ATOM 2205 O O . THR A 1 300 ? -0.239 -9.977 5.911 1.00 98.94 300 THR A O 1
ATOM 2208 N N . ALA A 1 301 ? 0.045 -9.338 3.775 1.00 98.94 301 ALA A N 1
ATOM 2209 C CA . ALA A 1 301 ? -1.367 -9.202 3.425 1.00 98.94 301 ALA A CA 1
ATOM 2210 C C . ALA A 1 301 ? -1.810 -10.389 2.546 1.00 98.94 301 ALA A C 1
ATOM 2212 O O . ALA A 1 301 ? -1.550 -10.431 1.343 1.00 98.94 301 ALA A O 1
ATOM 2213 N N . TRP A 1 302 ? -2.434 -11.403 3.149 1.00 98.81 302 TRP A N 1
ATOM 2214 C CA . TRP A 1 302 ? -2.835 -12.647 2.476 1.00 98.81 302 TRP A CA 1
ATOM 2215 C C . TRP A 1 302 ? -4.181 -12.537 1.760 1.00 98.81 302 TRP A C 1
ATOM 2217 O O . TRP A 1 302 ? -4.366 -13.108 0.685 1.00 98.81 302 TRP A O 1
ATOM 2227 N N . GLY A 1 303 ? -5.132 -11.828 2.365 1.00 98.62 303 GLY A N 1
ATOM 2228 C CA . GLY A 1 303 ? -6.501 -11.746 1.875 1.00 98.62 303 GLY A CA 1
ATOM 2229 C C . GLY A 1 303 ? -6.670 -10.802 0.693 1.00 98.62 303 GLY A C 1
ATOM 2230 O O . GLY A 1 303 ? -5.942 -9.818 0.545 1.00 98.62 303 GLY A O 1
ATOM 2231 N N . LYS A 1 304 ? -7.686 -11.050 -0.136 1.00 98.88 304 LYS A N 1
ATOM 2232 C CA . LYS A 1 304 ? -8.122 -10.076 -1.146 1.00 98.88 304 LYS A CA 1
ATOM 2233 C C . LYS A 1 304 ? -8.576 -8.794 -0.452 1.00 98.88 304 LYS A C 1
ATOM 2235 O O . LYS A 1 304 ? -9.314 -8.880 0.531 1.00 98.88 304 LYS A O 1
ATOM 2240 N N . TYR A 1 305 ? -8.161 -7.637 -0.962 1.00 98.81 305 TYR A N 1
ATOM 2241 C CA . TYR A 1 305 ? -8.459 -6.326 -0.367 1.00 98.81 305 TYR A CA 1
ATOM 2242 C C . TYR A 1 305 ? -8.008 -6.185 1.097 1.00 98.81 305 TYR A C 1
ATOM 2244 O O . TYR A 1 305 ? -8.603 -5.423 1.855 1.00 98.81 305 TYR A O 1
ATOM 2252 N N . SER A 1 306 ? -7.012 -6.967 1.526 1.00 98.88 306 SER A N 1
ATOM 2253 C CA . SER A 1 306 ? -6.487 -6.893 2.890 1.00 98.88 306 SER A CA 1
ATOM 2254 C C . SER A 1 306 ? -5.386 -5.838 3.026 1.00 98.88 306 SER A C 1
ATOM 2256 O O . SER A 1 306 ? -4.694 -5.521 2.055 1.00 98.88 306 SER A O 1
ATOM 2258 N N . LEU A 1 307 ? -5.214 -5.313 4.239 1.00 98.88 307 LEU A N 1
ATOM 2259 C CA . LEU A 1 307 ? -4.185 -4.333 4.589 1.00 98.88 307 LEU A CA 1
ATOM 2260 C C . LEU A 1 307 ? -3.318 -4.861 5.737 1.00 98.88 307 LEU A C 1
ATOM 2262 O O . LEU A 1 307 ? -3.827 -5.141 6.820 1.00 98.88 307 LEU A O 1
ATOM 2266 N N . SER A 1 308 ? -2.005 -4.935 5.541 1.00 98.88 308 SER A N 1
ATOM 2267 C CA . SER A 1 308 ? -1.040 -5.204 6.610 1.00 98.88 308 SER A CA 1
ATOM 2268 C C . SER A 1 308 ? -0.042 -4.056 6.709 1.00 98.88 308 SER A C 1
ATOM 2270 O O . SER A 1 308 ? 0.605 -3.714 5.727 1.00 98.88 308 SER A O 1
ATOM 2272 N N . GLY A 1 309 ? 0.100 -3.457 7.888 1.00 98.75 309 GLY A N 1
ATOM 2273 C CA . GLY A 1 309 ? 0.979 -2.302 8.098 1.00 98.75 309 GLY A CA 1
ATOM 2274 C C . GLY A 1 309 ? 1.697 -2.343 9.443 1.00 98.75 309 GLY A C 1
ATOM 2275 O O . GLY A 1 309 ? 1.205 -2.959 10.392 1.00 98.75 309 GLY A O 1
ATOM 2276 N N . GLY A 1 310 ? 2.852 -1.685 9.542 1.00 98.75 310 GLY A N 1
ATOM 2277 C CA . GLY A 1 310 ? 3.667 -1.629 10.761 1.00 98.75 310 GLY A CA 1
ATOM 2278 C C . GLY A 1 310 ? 4.806 -2.651 10.764 1.00 98.75 310 GLY A C 1
ATOM 2279 O O . GLY A 1 310 ? 5.529 -2.748 9.780 1.00 98.75 310 GLY A O 1
ATOM 2280 N N . TYR A 1 311 ? 5.007 -3.381 11.864 1.00 98.88 311 TYR A N 1
ATOM 2281 C CA . TYR A 1 311 ? 6.099 -4.352 12.013 1.00 98.88 311 TYR A CA 1
ATOM 2282 C C . TYR A 1 311 ? 5.567 -5.740 12.385 1.00 98.88 311 TYR A C 1
ATOM 2284 O O . TYR A 1 311 ? 4.814 -5.861 13.348 1.00 98.88 311 TYR A O 1
ATOM 2292 N N . LEU A 1 312 ? 5.955 -6.790 11.652 1.00 98.62 312 LEU A N 1
ATOM 2293 C CA . LEU A 1 312 ? 5.558 -8.189 11.902 1.00 98.62 312 LEU A CA 1
ATOM 2294 C C . LEU A 1 312 ? 4.035 -8.439 11.920 1.00 98.62 312 LEU A C 1
ATOM 2296 O O . LEU A 1 312 ? 3.539 -9.297 12.652 1.00 98.62 312 LEU A O 1
ATOM 2300 N N . THR A 1 313 ? 3.260 -7.692 11.134 1.00 98.81 313 THR A N 1
ATOM 2301 C CA . THR A 1 313 ? 1.794 -7.826 11.101 1.00 98.81 313 THR A CA 1
ATOM 2302 C C . THR A 1 313 ? 1.316 -8.797 10.021 1.00 98.81 313 THR A C 1
ATOM 2304 O O . THR A 1 313 ? 1.984 -8.989 9.005 1.00 98.81 313 THR A O 1
ATOM 2307 N N . ASN A 1 314 ? 0.163 -9.438 10.244 1.00 98.81 314 ASN A N 1
ATOM 2308 C CA . ASN A 1 314 ? -0.443 -10.361 9.282 1.00 98.81 314 ASN A CA 1
ATOM 2309 C C . ASN A 1 314 ? -1.951 -10.124 9.127 1.00 98.81 314 ASN A C 1
ATOM 2311 O O . ASN A 1 314 ? -2.708 -10.270 10.090 1.00 98.81 314 ASN A O 1
ATOM 2315 N N . ALA A 1 315 ? -2.401 -9.863 7.900 1.00 98.81 315 ALA A N 1
ATOM 2316 C CA . ALA A 1 315 ? -3.816 -9.833 7.529 1.00 98.81 315 ALA A CA 1
ATOM 2317 C C . ALA A 1 315 ? -4.168 -11.088 6.709 1.00 98.81 315 ALA A C 1
ATOM 2319 O O . ALA A 1 315 ? -3.898 -11.156 5.512 1.00 98.81 315 ALA A O 1
ATOM 2320 N N . TYR A 1 316 ? -4.713 -12.123 7.358 1.00 98.62 316 TYR A N 1
ATOM 2321 C CA . TYR A 1 316 ? -4.899 -13.452 6.757 1.00 98.62 316 TYR A CA 1
ATOM 2322 C C . TYR A 1 316 ? -6.130 -13.576 5.849 1.00 98.62 316 TYR A C 1
ATOM 2324 O O . TYR A 1 316 ? -6.139 -14.399 4.935 1.00 98.62 316 TYR A O 1
ATOM 2332 N N . ALA A 1 317 ? -7.170 -12.787 6.102 1.00 98.50 317 ALA A N 1
ATOM 2333 C CA . ALA A 1 317 ? -8.488 -12.970 5.507 1.00 98.50 317 ALA A CA 1
ATOM 2334 C C . ALA A 1 317 ? -8.885 -11.831 4.565 1.00 98.50 317 ALA A C 1
ATOM 2336 O O . ALA A 1 317 ? -8.326 -10.737 4.588 1.00 98.50 317 ALA A O 1
ATOM 2337 N N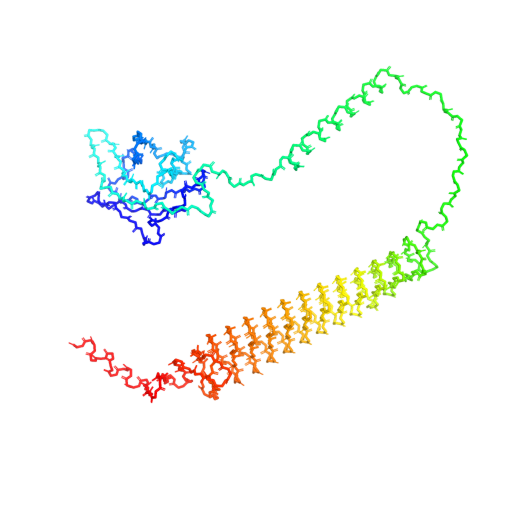 . ASN A 1 318 ? -9.876 -12.095 3.712 1.00 98.69 318 ASN A N 1
ATOM 2338 C CA . ASN A 1 318 ? -10.387 -11.085 2.789 1.00 98.69 318 ASN A CA 1
ATOM 2339 C C . ASN A 1 318 ? -10.960 -9.889 3.557 1.00 98.69 318 ASN A C 1
ATOM 2341 O O . ASN A 1 318 ? -11.645 -10.064 4.567 1.00 98.69 318 ASN A O 1
ATOM 2345 N N . TYR A 1 319 ? -10.706 -8.687 3.042 1.00 98.56 319 TYR A N 1
ATOM 2346 C CA . TYR A 1 319 ? -11.161 -7.418 3.618 1.00 98.56 319 TYR A CA 1
ATOM 2347 C C . TYR A 1 319 ? -10.650 -7.140 5.042 1.00 98.56 319 TYR A C 1
ATOM 2349 O O . TYR A 1 319 ? -11.172 -6.241 5.698 1.00 98.56 319 TYR A O 1
ATOM 2357 N N . SER A 1 320 ? -9.683 -7.911 5.554 1.00 98.69 320 SER A N 1
ATOM 2358 C CA . SER A 1 320 ? -9.149 -7.698 6.898 1.00 98.69 320 SER A CA 1
ATOM 2359 C C . SER A 1 320 ? -8.013 -6.677 6.904 1.00 98.69 320 SER A C 1
ATOM 2361 O O . SER A 1 320 ? -7.302 -6.496 5.913 1.00 98.69 320 SER A O 1
ATOM 2363 N N . ALA A 1 321 ? -7.828 -6.007 8.036 1.00 98.88 321 ALA A N 1
ATOM 2364 C CA . ALA A 1 321 ? -6.768 -5.033 8.238 1.00 98.88 321 ALA A CA 1
ATOM 2365 C C . ALA A 1 321 ? -6.021 -5.324 9.546 1.00 98.88 321 ALA A C 1
ATOM 2367 O O . ALA A 1 321 ? -6.638 -5.455 10.600 1.00 98.88 321 ALA A O 1
ATOM 2368 N N . SER A 1 322 ? -4.691 -5.413 9.486 1.00 98.81 322 SER A N 1
ATOM 2369 C CA . SER A 1 322 ? -3.812 -5.617 10.641 1.00 98.81 322 SER A CA 1
ATOM 2370 C C . SER A 1 322 ? -2.728 -4.544 10.672 1.00 98.81 322 SER A C 1
ATOM 2372 O O . SER A 1 322 ? -1.835 -4.526 9.827 1.00 98.81 322 SER A O 1
ATOM 2374 N N . LEU A 1 323 ? -2.784 -3.659 11.665 1.00 98.88 323 LEU A N 1
ATOM 2375 C CA . LEU A 1 323 ? -1.843 -2.550 11.833 1.00 98.88 323 LEU A CA 1
ATOM 2376 C C . LEU A 1 323 ? -1.131 -2.628 13.190 1.00 98.88 323 LEU A C 1
ATOM 2378 O O . LEU A 1 323 ? -1.686 -3.137 14.166 1.00 98.88 323 LEU A O 1
ATOM 2382 N N . GLY A 1 324 ? 0.093 -2.103 13.266 1.00 98.69 324 GLY A N 1
ATOM 2383 C CA . GLY A 1 324 ? 0.851 -1.976 14.515 1.00 98.69 324 GLY A CA 1
ATOM 2384 C C . GLY A 1 324 ? 2.049 -2.921 14.607 1.00 98.69 324 GLY A C 1
ATOM 2385 O O . GLY A 1 324 ? 2.810 -3.033 13.653 1.00 98.69 324 GLY A O 1
ATOM 2386 N N . ASN A 1 325 ? 2.272 -3.554 15.763 1.00 98.81 325 ASN A N 1
ATOM 2387 C CA . ASN A 1 325 ? 3.438 -4.418 15.993 1.00 98.81 325 ASN A CA 1
ATOM 2388 C C . ASN A 1 325 ? 3.020 -5.845 16.369 1.00 98.81 325 ASN A C 1
ATOM 2390 O O . ASN A 1 325 ? 2.406 -6.065 17.414 1.00 98.81 325 ASN A O 1
ATOM 2394 N N . SER A 1 326 ? 3.388 -6.827 15.548 1.00 98.75 326 SER A N 1
ATOM 2395 C CA . SER A 1 326 ? 3.119 -8.248 15.792 1.00 98.75 326 SER A CA 1
ATOM 2396 C C . SER A 1 326 ? 1.620 -8.558 15.925 1.00 98.75 326 SER A C 1
ATOM 2398 O O . SER A 1 326 ? 1.204 -9.428 16.700 1.00 98.75 326 SER A O 1
ATOM 2400 N N . THR A 1 327 ? 0.783 -7.810 15.196 1.00 98.75 327 THR A N 1
ATOM 2401 C CA . THR A 1 327 ? -0.672 -7.995 15.161 1.00 98.75 327 THR A CA 1
ATOM 2402 C C . THR A 1 327 ? -1.107 -8.999 14.094 1.00 98.75 327 THR A C 1
ATOM 2404 O O . THR A 1 327 ? -0.392 -9.260 13.126 1.00 98.75 327 THR A O 1
ATOM 2407 N N . ARG A 1 328 ? -2.275 -9.610 14.299 1.00 98.50 328 ARG A N 1
ATOM 2408 C CA . ARG A 1 328 ? -2.823 -10.670 13.451 1.00 98.50 328 ARG A CA 1
ATOM 2409 C C . ARG A 1 328 ? -4.339 -10.530 13.313 1.00 98.50 328 ARG A C 1
ATOM 2411 O O . ARG A 1 328 ? -5.035 -10.639 14.324 1.00 98.50 328 ARG A O 1
ATOM 2418 N N . ALA A 1 329 ? -4.815 -10.352 12.079 1.00 98.56 329 ALA A N 1
ATOM 2419 C CA . ALA A 1 329 ? -6.228 -10.365 11.693 1.00 98.56 329 ALA A CA 1
ATOM 2420 C C . ALA A 1 329 ? -6.557 -11.659 10.926 1.00 98.56 329 ALA A C 1
ATOM 2422 O O . ALA A 1 329 ? -6.102 -11.846 9.795 1.00 98.56 329 ALA A O 1
ATOM 2423 N N . ASP A 1 330 ? -7.327 -12.556 11.541 1.00 98.31 330 ASP A N 1
ATOM 2424 C CA . ASP A 1 330 ? -7.534 -13.940 11.077 1.00 98.31 330 ASP A CA 1
ATOM 2425 C C . ASP A 1 330 ? -8.769 -14.141 10.213 1.00 98.31 330 ASP A C 1
ATOM 2427 O O . ASP A 1 330 ? -8.825 -15.105 9.449 1.00 98.31 330 ASP A O 1
ATOM 2431 N N . TYR A 1 331 ? -9.758 -13.266 10.365 1.00 98.38 331 TYR A N 1
ATOM 2432 C CA . TYR A 1 331 ? -11.104 -13.488 9.853 1.00 98.38 331 TYR A CA 1
ATOM 2433 C C . TYR A 1 331 ? -11.574 -12.347 8.959 1.00 98.38 331 TYR A C 1
ATOM 2435 O O . TYR A 1 331 ? -10.996 -11.257 8.931 1.00 98.38 331 TYR A O 1
ATOM 2443 N N . ILE A 1 332 ? -12.591 -12.652 8.155 1.00 97.81 332 ILE A N 1
ATOM 2444 C CA . ILE A 1 332 ? -13.096 -11.772 7.103 1.00 97.81 332 ILE A CA 1
ATOM 2445 C C . ILE A 1 332 ? -13.582 -10.457 7.718 1.00 97.81 332 ILE A C 1
ATOM 2447 O O . ILE A 1 332 ? -14.257 -10.466 8.743 1.00 97.81 332 ILE A O 1
ATOM 2451 N N . SER A 1 333 ? -13.241 -9.334 7.081 1.00 96.88 333 SER A N 1
ATOM 2452 C CA . SER A 1 333 ? -13.667 -7.986 7.501 1.00 96.88 333 SER A CA 1
ATOM 2453 C C . SER A 1 333 ? -13.234 -7.573 8.916 1.00 96.88 333 SER A C 1
ATOM 2455 O O . SER A 1 333 ? -13.783 -6.633 9.486 1.00 96.88 333 SER A O 1
ATOM 2457 N N . GLN A 1 334 ? -12.241 -8.253 9.487 1.00 97.56 334 GLN A N 1
ATOM 2458 C CA . GLN A 1 334 ? -11.722 -7.949 10.812 1.00 97.56 334 GLN A CA 1
ATOM 2459 C C . GLN A 1 334 ? -10.694 -6.816 10.774 1.00 97.56 334 GLN A C 1
ATOM 2461 O O . GLN A 1 334 ? -9.792 -6.822 9.935 1.00 97.56 334 GLN A O 1
ATOM 2466 N N . PHE A 1 335 ? -10.771 -5.896 11.734 1.00 98.69 335 PHE A N 1
ATOM 2467 C CA . PHE A 1 335 ? -9.777 -4.846 11.935 1.00 98.69 335 PHE A CA 1
ATOM 2468 C C . PHE A 1 335 ? -9.013 -5.037 13.251 1.00 98.69 335 PHE A C 1
ATOM 2470 O O . PHE A 1 335 ? -9.600 -5.089 14.330 1.00 98.69 335 PHE A O 1
ATOM 2477 N N . VAL A 1 336 ? -7.687 -5.131 13.178 1.00 98.81 336 VAL A N 1
ATOM 2478 C CA . VAL A 1 336 ? -6.808 -5.348 14.331 1.00 98.81 336 VAL A CA 1
ATOM 2479 C C . VAL A 1 336 ? -5.735 -4.269 14.388 1.00 98.81 336 VAL A C 1
ATOM 2481 O O . VAL A 1 336 ? -5.034 -4.022 13.408 1.00 98.81 336 VAL A O 1
ATOM 2484 N N . VAL A 1 337 ? -5.571 -3.654 15.559 1.00 98.81 337 VAL A N 1
ATOM 2485 C CA . VAL A 1 337 ? -4.566 -2.608 15.812 1.00 98.81 337 VAL A CA 1
ATOM 2486 C C . VAL A 1 337 ? -3.801 -2.850 17.114 1.00 98.81 337 VAL A C 1
ATOM 2488 O O . VAL A 1 337 ? -4.153 -3.721 17.910 1.00 98.81 337 VAL A O 1
ATOM 2491 N N . GLY A 1 338 ? -2.761 -2.051 17.362 1.00 98.44 338 GLY A N 1
ATOM 2492 C CA . GLY A 1 3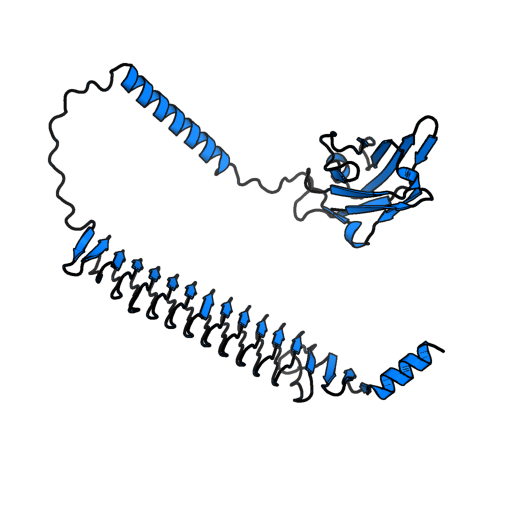38 ? -1.995 -2.072 18.609 1.00 98.44 338 GLY A CA 1
ATOM 2493 C C . GLY A 1 338 ? -0.785 -2.998 18.534 1.00 98.44 338 GLY A C 1
ATOM 2494 O O . GLY A 1 338 ? -0.009 -2.933 17.580 1.00 98.44 338 GLY A O 1
ATOM 2495 N N . LYS A 1 339 ? -0.575 -3.832 19.556 1.00 98.50 339 LYS A N 1
ATOM 2496 C CA . LYS A 1 339 ? 0.557 -4.764 19.588 1.00 98.50 339 LYS A CA 1
ATOM 2497 C C . LYS A 1 339 ? 0.214 -6.124 20.177 1.00 98.50 339 LYS A C 1
ATOM 2499 O O . LYS A 1 339 ? -0.537 -6.199 21.148 1.00 98.50 339 LYS A O 1
ATOM 2504 N N . PHE A 1 340 ? 0.788 -7.186 19.609 1.00 98.56 340 PHE A N 1
ATOM 2505 C CA . PHE A 1 340 ? 0.696 -8.557 20.126 1.00 98.56 340 PHE A CA 1
ATOM 2506 C C . PHE A 1 340 ? -0.730 -8.928 20.577 1.00 98.56 340 PHE A C 1
ATOM 2508 O O . PHE A 1 340 ? -0.942 -9.337 21.721 1.00 98.56 340 PHE A O 1
ATOM 2515 N N . ASN A 1 341 ? -1.735 -8.740 19.713 1.00 98.25 341 ASN A N 1
ATOM 2516 C CA . ASN A 1 341 ? -3.099 -9.154 20.044 1.00 98.25 341 ASN A CA 1
ATOM 2517 C C . ASN A 1 341 ? -3.137 -10.674 20.266 1.00 98.25 341 ASN A C 1
ATOM 2519 O O . ASN A 1 341 ? -2.444 -11.438 19.578 1.00 98.25 341 ASN A O 1
ATOM 2523 N N . SER A 1 342 ? -3.927 -11.115 21.246 1.00 96.81 342 SER A N 1
ATOM 2524 C CA . SER A 1 342 ? -4.322 -12.519 21.335 1.00 96.81 342 SER A CA 1
ATOM 2525 C C . SER A 1 342 ? -5.138 -12.878 20.103 1.00 96.81 342 SER A C 1
ATOM 2527 O O . SER A 1 342 ? -5.752 -12.004 19.482 1.00 96.81 342 SER A O 1
ATOM 2529 N N . ARG A 1 343 ? -5.123 -14.166 19.743 1.00 95.62 343 ARG A N 1
ATOM 2530 C CA . ARG A 1 343 ? -5.821 -14.642 18.551 1.00 95.62 343 ARG A CA 1
ATOM 2531 C C . ARG A 1 343 ? -7.278 -14.165 18.604 1.00 95.62 343 ARG A C 1
ATOM 2533 O O . ARG A 1 343 ? -7.958 -14.486 19.580 1.00 95.62 343 ARG A O 1
ATOM 2540 N N . PRO A 1 344 ? -7.723 -13.371 17.620 1.00 93.44 344 PRO A N 1
ATOM 2541 C CA . PRO A 1 344 ? -9.081 -12.864 17.627 1.00 93.44 344 PRO A CA 1
ATOM 2542 C C . PRO A 1 344 ? -10.051 -14.017 17.344 1.00 93.44 344 PRO A C 1
ATOM 2544 O O . PRO A 1 344 ? -9.641 -15.087 16.886 1.00 93.44 344 PRO A O 1
ATOM 2547 N N . SER A 1 345 ? -11.327 -13.824 17.648 1.00 93.12 345 SER A N 1
ATOM 2548 C CA . SER A 1 345 ? -12.383 -14.782 17.320 1.00 93.12 345 SER A CA 1
ATOM 2549 C C . SER A 1 345 ? -12.989 -14.472 15.949 1.00 93.12 345 SER A C 1
ATOM 2551 O O . SER A 1 345 ? -12.815 -13.369 15.426 1.00 93.12 345 SER A O 1
ATOM 2553 N N . GLU A 1 346 ? -13.698 -15.440 15.368 1.00 94.38 346 GLU A N 1
ATOM 2554 C CA . GLU A 1 346 ? -14.321 -15.303 14.042 1.00 94.38 346 GLU A CA 1
ATOM 2555 C C . GLU A 1 346 ? -15.383 -14.202 13.985 1.00 94.38 346 GLU A C 1
ATOM 2557 O O . GLU A 1 346 ? -15.508 -13.496 12.992 1.00 94.38 346 GLU A O 1
ATOM 2562 N N . ASP A 1 347 ? -16.102 -14.020 15.084 1.00 94.75 347 ASP A N 1
ATOM 2563 C CA . ASP A 1 347 ? -17.169 -13.046 15.278 1.00 94.75 347 ASP A CA 1
ATOM 2564 C C . ASP A 1 347 ? -16.671 -11.655 15.712 1.00 94.75 347 ASP A C 1
ATOM 2566 O O . ASP A 1 347 ? -17.473 -10.724 15.814 1.00 94.75 347 ASP A O 1
ATOM 2570 N N . SER A 1 348 ? -15.367 -11.480 15.956 1.00 96.06 348 SER A N 1
ATOM 2571 C CA . SER A 1 348 ? -14.798 -10.173 16.306 1.00 96.06 348 SER A CA 1
ATOM 2572 C C . SER A 1 348 ? -14.508 -9.325 15.064 1.00 96.06 348 SER A C 1
ATOM 2574 O O . SER A 1 348 ? -13.823 -9.759 14.137 1.00 96.06 348 SER A O 1
ATOM 2576 N N . VAL A 1 349 ? -15.002 -8.087 15.068 1.00 97.69 349 VAL A N 1
ATOM 2577 C CA . VAL A 1 349 ? -14.858 -7.127 13.960 1.00 97.69 349 VAL A CA 1
ATOM 2578 C C . VAL A 1 349 ? -13.788 -6.074 14.234 1.00 97.69 349 VAL A C 1
ATOM 2580 O O . VAL A 1 349 ? -13.171 -5.573 13.298 1.00 97.69 349 VAL A O 1
ATOM 2583 N N . PHE A 1 350 ? -13.524 -5.761 15.506 1.00 98.31 350 PHE A N 1
ATOM 2584 C CA . PHE A 1 350 ? -12.471 -4.830 15.904 1.00 98.31 350 PHE A CA 1
ATOM 2585 C C . PHE A 1 350 ? -11.752 -5.306 17.166 1.00 98.31 350 PHE A C 1
ATOM 2587 O O . PHE A 1 350 ? -12.390 -5.574 18.184 1.00 98.31 350 PHE A O 1
ATOM 2594 N N . THR A 1 351 ? -10.423 -5.372 17.115 1.00 98.25 351 THR A N 1
ATOM 2595 C CA . THR A 1 351 ? -9.580 -5.823 18.228 1.00 98.25 351 THR A CA 1
ATOM 2596 C C . THR A 1 351 ? -8.405 -4.877 18.441 1.00 98.25 351 THR A C 1
ATOM 2598 O O . THR A 1 351 ? -7.662 -4.562 17.510 1.00 98.25 351 THR A O 1
ATOM 2601 N N . VAL A 1 352 ? -8.176 -4.488 19.697 1.00 98.19 352 VAL A N 1
ATOM 2602 C CA . VAL A 1 352 ? -7.004 -3.694 20.095 1.00 98.19 352 VAL A CA 1
ATOM 2603 C C . VAL A 1 352 ? -6.058 -4.554 20.927 1.00 98.19 352 VAL A C 1
ATOM 2605 O O . VAL A 1 352 ? -6.374 -4.921 22.058 1.00 98.19 352 VAL A O 1
ATOM 2608 N N . GLY A 1 353 ? -4.886 -4.873 20.380 1.00 97.94 353 GLY A N 1
ATOM 2609 C CA . GLY A 1 353 ? -3.829 -5.618 21.061 1.00 97.94 353 GLY A CA 1
ATOM 2610 C C . GLY A 1 353 ? -2.991 -4.749 22.003 1.00 97.94 353 GLY A C 1
ATOM 2611 O O . GLY A 1 353 ? -2.596 -3.638 21.648 1.00 97.94 353 GLY A O 1
ATOM 2612 N N . ILE A 1 354 ? -2.665 -5.279 23.181 1.00 97.56 354 ILE A N 1
ATOM 2613 C CA . ILE A 1 354 ? -1.779 -4.663 24.188 1.00 97.56 354 ILE A CA 1
ATOM 2614 C C . ILE A 1 354 ? -0.740 -5.644 24.749 1.00 97.56 354 ILE A C 1
ATOM 2616 O O . ILE A 1 354 ? -0.179 -5.406 25.821 1.00 97.56 354 ILE A O 1
ATOM 2620 N N . GLY A 1 355 ? -0.496 -6.762 24.066 1.00 97.62 355 GLY A N 1
ATOM 2621 C CA . GLY A 1 355 ? 0.493 -7.740 24.510 1.00 97.62 355 GLY A CA 1
ATOM 2622 C C . GLY A 1 355 ? 1.917 -7.170 24.530 1.00 97.62 355 GLY A C 1
ATOM 2623 O O . GLY A 1 355 ? 2.207 -6.119 23.950 1.00 97.62 355 GLY A O 1
ATOM 2624 N N . SER A 1 356 ? 2.825 -7.854 25.218 1.00 97.25 356 SER A N 1
ATOM 2625 C CA . SER A 1 356 ? 4.227 -7.422 25.353 1.00 97.25 356 SER A CA 1
ATOM 2626 C C . SER A 1 356 ? 5.214 -8.267 24.550 1.00 97.25 356 SER A C 1
ATOM 2628 O O . SER A 1 356 ? 6.320 -7.803 24.289 1.00 97.25 356 SER A O 1
ATOM 2630 N N . SER A 1 357 ? 4.827 -9.482 24.160 1.00 97.31 357 SER A N 1
ATOM 2631 C CA . SER A 1 357 ? 5.634 -10.397 23.352 1.00 97.31 357 SER A CA 1
ATOM 2632 C C . SER A 1 357 ? 4.753 -11.463 22.695 1.00 97.31 357 SER A C 1
ATOM 2634 O O . SER A 1 357 ? 3.565 -11.571 23.003 1.00 97.31 357 SER A O 1
ATOM 2636 N N . GLU A 1 358 ? 5.345 -12.299 21.839 1.00 95.69 358 GLU A N 1
ATOM 2637 C CA . GLU A 1 358 ? 4.679 -13.466 21.240 1.00 95.69 358 GLU A CA 1
ATOM 2638 C C . GLU A 1 358 ? 4.094 -14.429 22.281 1.00 95.69 358 GLU A C 1
ATOM 2640 O O . GLU A 1 358 ? 3.004 -14.967 22.098 1.00 95.69 358 GLU A O 1
ATOM 2645 N N . GLN A 1 359 ? 4.793 -14.617 23.402 1.00 96.88 359 GLN A N 1
ATOM 2646 C CA . GLN A 1 359 ? 4.345 -15.467 24.507 1.00 96.88 359 GLN A CA 1
ATOM 2647 C C . GLN A 1 359 ? 3.284 -14.783 25.380 1.00 96.88 359 GLN A C 1
ATOM 2649 O O . GLN A 1 359 ? 2.533 -15.463 26.071 1.00 96.88 359 GLN A O 1
ATOM 2654 N N . ASN A 1 360 ? 3.208 -13.450 25.340 1.00 96.62 360 ASN A N 1
ATOM 2655 C CA . ASN A 1 360 ? 2.345 -12.627 26.187 1.00 96.62 360 ASN A CA 1
ATOM 2656 C C . ASN A 1 360 ? 1.387 -11.780 25.341 1.00 96.62 360 ASN A C 1
ATOM 2658 O O . ASN A 1 360 ? 1.287 -10.559 25.508 1.00 96.62 360 ASN A O 1
ATOM 2662 N N . ARG A 1 361 ? 0.697 -12.435 24.406 1.00 97.50 361 ARG A N 1
ATOM 2663 C CA . ARG A 1 361 ? -0.319 -11.806 23.561 1.00 97.50 361 ARG A CA 1
ATOM 2664 C C . ARG A 1 361 ? -1.583 -11.499 24.366 1.00 97.50 361 ARG A C 1
ATOM 2666 O O . ARG A 1 361 ? -2.056 -12.342 25.125 1.00 97.50 361 ARG A O 1
ATOM 2673 N N . LYS A 1 362 ? -2.142 -10.299 24.201 1.00 96.69 362 LYS A N 1
ATOM 2674 C CA . LYS A 1 362 ? -3.317 -9.840 24.957 1.00 96.69 362 LYS A CA 1
ATOM 2675 C C . LYS A 1 362 ? -4.108 -8.788 24.189 1.00 96.69 362 LYS A C 1
ATOM 2677 O O . LYS A 1 362 ? -3.513 -7.938 23.532 1.00 96.69 362 LYS A O 1
ATOM 2682 N N . ASN A 1 363 ? -5.429 -8.795 24.355 1.00 96.44 363 ASN A N 1
ATOM 2683 C CA . ASN A 1 363 ? -6.323 -7.745 23.865 1.00 96.44 363 ASN A CA 1
ATOM 2684 C C . ASN A 1 363 ? -6.732 -6.812 25.015 1.00 96.44 363 ASN A C 1
ATOM 2686 O O . ASN A 1 363 ? -6.942 -7.262 26.143 1.00 96.44 363 ASN A O 1
ATOM 2690 N N . ALA A 1 364 ? -6.829 -5.512 24.739 1.00 95.50 364 ALA A N 1
ATOM 2691 C CA . ALA A 1 364 ? -7.432 -4.538 25.646 1.00 95.50 364 ALA A CA 1
ATOM 2692 C C . ALA A 1 364 ? -8.952 -4.679 25.620 1.00 95.50 364 ALA A C 1
ATOM 2694 O O . ALA A 1 364 ? -9.585 -4.797 26.670 1.00 95.50 364 ALA A O 1
ATOM 2695 N N . PHE A 1 365 ? -9.510 -4.703 24.409 1.00 93.31 365 PHE A N 1
ATOM 2696 C CA . PHE A 1 365 ? -10.919 -4.952 24.174 1.00 93.31 365 PHE A CA 1
ATOM 2697 C C . PHE A 1 365 ? -11.172 -5.513 22.771 1.00 93.31 365 PHE A C 1
ATOM 2699 O O . PHE A 1 365 ? -10.322 -5.402 21.878 1.00 93.31 365 PHE A O 1
ATOM 2706 N N . ASN A 1 366 ? -12.354 -6.104 22.600 1.00 96.62 366 ASN A N 1
ATOM 2707 C CA . ASN A 1 366 ? -12.879 -6.602 21.332 1.00 96.62 366 ASN A CA 1
ATOM 2708 C C . ASN A 1 366 ? -14.300 -6.069 21.112 1.00 96.62 366 ASN A C 1
ATOM 2710 O O . ASN A 1 366 ? -15.084 -5.985 22.058 1.00 96.62 366 ASN A O 1
ATOM 2714 N N . VAL A 1 367 ? -14.643 -5.769 19.863 1.00 96.81 367 VAL A N 1
ATOM 2715 C CA . VAL A 1 367 ? -16.017 -5.525 19.413 1.00 96.81 367 VAL A CA 1
ATOM 2716 C C . VAL A 1 367 ? -16.437 -6.687 18.527 1.00 96.81 367 VAL A C 1
ATOM 2718 O O . VAL A 1 367 ? -15.698 -7.073 17.618 1.00 96.81 367 VAL A O 1
ATOM 2721 N N . TYR A 1 368 ? -17.619 -7.229 18.791 1.00 96.44 368 TYR A N 1
ATOM 2722 C CA . TYR A 1 368 ? -18.196 -8.361 18.076 1.00 96.44 368 TYR A CA 1
ATOM 2723 C C . TYR A 1 368 ? -19.257 -7.915 17.067 1.00 96.44 368 TYR A C 1
ATOM 2725 O O . TYR A 1 368 ? -19.835 -6.833 17.185 1.00 96.44 368 TYR A O 1
ATOM 2733 N N . ALA A 1 369 ? -19.530 -8.761 16.075 1.00 95.69 369 ALA A N 1
ATOM 2734 C CA . ALA A 1 369 ? -20.499 -8.494 15.012 1.00 95.69 369 ALA A CA 1
ATOM 2735 C C . ALA A 1 369 ? -21.937 -8.269 15.524 1.00 95.69 369 ALA A C 1
ATOM 2737 O O . ALA A 1 369 ? -22.720 -7.577 14.879 1.00 95.69 369 ALA A O 1
ATOM 2738 N N . ASP A 1 370 ? -22.281 -8.815 16.693 1.00 94.62 370 ASP A N 1
ATOM 2739 C CA . ASP A 1 370 ? -23.574 -8.612 17.361 1.00 94.62 370 ASP A CA 1
ATOM 2740 C C . ASP A 1 370 ? -23.655 -7.291 18.160 1.00 94.62 370 ASP A C 1
ATOM 2742 O O . ASP A 1 370 ? -24.684 -6.989 18.769 1.00 94.62 370 ASP A O 1
ATOM 2746 N N . GLY A 1 371 ? -22.579 -6.498 18.170 1.00 92.88 371 GLY A N 1
ATOM 2747 C CA . GLY A 1 371 ? -22.453 -5.260 18.935 1.00 92.88 371 GLY A CA 1
ATOM 2748 C C . GLY A 1 371 ? -22.012 -5.455 20.388 1.00 92.88 371 GLY A C 1
ATOM 2749 O O . GLY A 1 371 ? -21.975 -4.481 21.142 1.00 92.88 371 GLY A O 1
ATOM 2750 N N . THR A 1 372 ? -21.682 -6.678 20.810 1.00 94.25 372 THR A N 1
ATOM 2751 C CA . THR A 1 372 ? -21.104 -6.933 22.132 1.00 94.25 372 THR A CA 1
ATOM 2752 C C . THR A 1 372 ? -19.709 -6.310 22.226 1.00 94.25 372 THR A C 1
ATOM 2754 O O . THR A 1 372 ? -18.887 -6.437 21.318 1.00 94.25 372 THR A O 1
ATOM 2757 N N . LEU A 1 373 ? -19.432 -5.647 23.351 1.00 94.56 373 LEU A N 1
ATOM 2758 C CA . LEU A 1 373 ? -18.112 -5.128 23.712 1.00 94.56 373 LEU A CA 1
ATOM 2759 C C . LEU A 1 373 ? -17.511 -6.006 24.811 1.00 94.56 373 LEU A C 1
ATOM 2761 O O . LEU A 1 373 ? -18.139 -6.230 25.845 1.00 94.56 373 LEU A O 1
ATOM 2765 N N . GLU A 1 374 ? -16.285 -6.478 24.623 1.00 93.62 374 GLU A N 1
ATOM 2766 C CA . GLU A 1 374 ? -15.529 -7.197 25.650 1.00 93.62 374 GLU A CA 1
ATOM 2767 C C . GLU A 1 374 ? -14.332 -6.375 26.102 1.00 93.62 374 GLU A C 1
ATOM 2769 O O . GLU A 1 374 ? -13.500 -6.022 25.276 1.00 93.62 374 GLU A O 1
ATOM 2774 N N . ILE A 1 375 ? -14.219 -6.119 27.407 1.00 91.00 375 ILE A N 1
ATOM 2775 C CA . ILE A 1 375 ? -13.074 -5.453 28.038 1.00 91.00 375 ILE A CA 1
ATOM 2776 C C . ILE A 1 375 ? -12.547 -6.370 29.144 1.00 91.00 375 ILE A C 1
ATOM 2778 O O . ILE A 1 375 ? -13.227 -6.628 30.141 1.00 91.00 375 ILE A O 1
ATOM 2782 N N . GLY A 1 376 ? -11.319 -6.867 28.989 1.00 81.00 376 GLY A N 1
ATOM 2783 C CA . GLY A 1 376 ? -10.762 -7.861 29.909 1.00 81.00 376 GLY A CA 1
ATOM 2784 C C . GLY A 1 376 ? -11.599 -9.145 29.928 1.00 81.00 376 GLY A C 1
ATOM 2785 O O . GLY A 1 376 ? -11.724 -9.808 28.909 1.00 81.00 376 GLY A O 1
ATOM 2786 N N . THR A 1 377 ? -12.159 -9.509 31.084 1.00 80.31 377 THR A N 1
ATOM 2787 C CA . THR A 1 377 ? -13.067 -10.666 31.228 1.00 80.31 377 THR A CA 1
ATOM 2788 C C . THR A 1 377 ? -14.548 -10.284 31.179 1.00 80.31 377 THR A C 1
ATOM 2790 O O . THR A 1 377 ? -15.415 -11.152 31.282 1.00 80.31 377 THR A O 1
ATOM 2793 N N . VAL A 1 378 ? -14.858 -8.991 31.056 1.00 86.94 378 VAL A N 1
ATOM 2794 C CA . VAL A 1 378 ? -16.225 -8.474 31.111 1.00 86.94 378 VAL A CA 1
ATOM 2795 C C . VAL A 1 378 ? -16.778 -8.360 29.698 1.00 86.94 378 VAL A C 1
ATOM 2797 O O . VAL A 1 378 ? -16.202 -7.668 28.862 1.00 86.94 378 VAL A O 1
ATOM 2800 N N . LYS A 1 379 ? -17.927 -8.995 29.453 1.00 87.19 379 LYS A N 1
ATOM 2801 C CA . LYS A 1 379 ? -18.718 -8.820 28.229 1.00 87.19 379 LYS A CA 1
ATOM 2802 C C . LYS A 1 379 ? -19.927 -7.938 28.516 1.00 87.19 379 LYS A C 1
ATOM 2804 O O . LYS A 1 379 ? -20.696 -8.217 29.434 1.00 87.19 379 LYS A O 1
ATOM 2809 N N . ILE A 1 380 ? -20.086 -6.886 27.723 1.00 89.88 380 ILE A N 1
ATOM 2810 C CA . ILE A 1 380 ? -21.165 -5.908 27.818 1.00 89.88 380 ILE A CA 1
ATOM 2811 C C . ILE A 1 380 ? -21.979 -5.992 26.525 1.00 89.88 380 ILE A C 1
ATOM 2813 O O . ILE A 1 380 ? -21.526 -5.597 25.453 1.00 89.88 380 ILE A O 1
ATOM 2817 N N . THR A 1 381 ? -23.187 -6.537 26.630 1.00 91.75 381 THR A N 1
ATOM 2818 C CA . THR A 1 381 ? -24.120 -6.685 25.504 1.00 91.75 381 THR A CA 1
ATOM 2819 C C . THR A 1 381 ? -24.778 -5.349 25.138 1.00 91.75 381 THR A C 1
ATOM 2821 O O . THR A 1 381 ? -24.921 -4.480 26.009 1.00 91.75 381 THR A O 1
ATOM 2824 N N . PRO A 1 382 ? -25.307 -5.185 23.910 1.00 87.88 382 PRO A N 1
ATOM 2825 C CA . PRO A 1 382 ? -26.040 -3.975 23.520 1.00 87.88 382 PRO A CA 1
ATOM 2826 C C . PRO A 1 382 ? -27.181 -3.598 24.479 1.00 87.88 382 PRO A C 1
ATOM 2828 O O . PRO A 1 382 ? -27.422 -2.423 24.757 1.00 87.88 382 PRO A O 1
ATOM 2831 N N . THR A 1 383 ? -27.871 -4.595 25.040 1.00 88.25 383 THR A N 1
ATOM 2832 C CA . THR A 1 383 ? -28.945 -4.381 26.022 1.00 88.25 383 THR A CA 1
ATOM 2833 C C . THR A 1 383 ? -28.413 -3.809 27.337 1.00 88.25 383 THR A C 1
ATOM 2835 O O . THR A 1 383 ? -29.051 -2.942 27.932 1.00 88.25 383 THR A O 1
ATOM 2838 N N . GLN A 1 384 ? -27.239 -4.257 27.794 1.00 87.00 384 GLN A N 1
ATOM 2839 C CA . GLN A 1 384 ? -26.591 -3.710 28.990 1.00 87.00 384 GLN A CA 1
ATOM 2840 C C . GLN A 1 384 ? -26.079 -2.286 28.755 1.00 87.00 384 GLN A C 1
ATOM 2842 O O . GLN A 1 384 ? -26.256 -1.449 29.634 1.00 87.00 384 GLN A O 1
ATOM 2847 N N . ILE A 1 385 ? -25.537 -1.983 27.569 1.00 85.62 385 ILE A N 1
ATOM 2848 C CA . ILE A 1 385 ? -25.133 -0.615 27.198 1.00 85.62 385 ILE A CA 1
ATOM 2849 C C . ILE A 1 385 ? -26.340 0.328 27.248 1.00 85.62 385 ILE A C 1
ATOM 2851 O O . ILE A 1 385 ? -26.262 1.386 27.865 1.00 85.62 385 ILE A O 1
ATOM 2855 N N . LYS A 1 386 ? -27.484 -0.071 26.673 1.00 85.75 386 LYS A N 1
ATOM 2856 C CA . LYS A 1 386 ? -28.721 0.729 26.726 1.00 85.75 386 LYS A CA 1
ATOM 2857 C C . LYS A 1 386 ? -29.179 1.010 28.156 1.00 85.75 386 LYS A C 1
ATOM 2859 O O . LYS A 1 386 ? -29.514 2.149 28.462 1.00 85.75 386 LYS A O 1
ATOM 2864 N N . LYS A 1 387 ? -29.162 -0.001 29.031 1.00 86.56 387 LYS A N 1
ATOM 2865 C CA . LYS A 1 387 ? -29.499 0.178 30.453 1.00 86.56 387 LYS A CA 1
ATOM 2866 C C . LYS A 1 387 ? -28.527 1.122 31.160 1.00 86.56 387 LYS A C 1
ATOM 2868 O O . LYS A 1 387 ? -28.965 1.958 31.937 1.00 86.56 387 LYS A O 1
ATOM 2873 N N . LEU A 1 388 ? -27.228 1.009 30.877 1.00 83.94 388 LEU A N 1
ATOM 2874 C CA . LEU A 1 388 ? -26.216 1.894 31.453 1.00 83.94 388 LEU A CA 1
ATOM 2875 C C . LEU A 1 388 ? -26.438 3.350 31.019 1.00 83.94 388 LEU A C 1
ATOM 2877 O O . LEU A 1 388 ? -26.370 4.246 31.847 1.00 83.94 388 LEU A O 1
ATOM 2881 N N . LEU A 1 389 ? -26.750 3.580 29.741 1.00 85.62 389 LEU A N 1
ATOM 2882 C CA . LEU A 1 389 ? -27.038 4.918 29.219 1.00 85.62 389 LEU A CA 1
ATOM 2883 C C . LEU A 1 389 ? -28.312 5.516 29.823 1.00 85.62 389 LEU A C 1
ATOM 2885 O O . LEU A 1 389 ? -28.319 6.703 30.124 1.00 85.62 389 LEU A O 1
ATOM 2889 N N . GLN A 1 390 ? -29.355 4.708 30.045 1.00 86.75 390 GLN A N 1
ATOM 2890 C CA . GLN A 1 390 ? -30.563 5.158 30.750 1.00 86.75 390 GLN A CA 1
ATOM 2891 C C . GLN A 1 390 ? -30.248 5.599 32.185 1.00 86.75 390 GLN A C 1
ATOM 2893 O O . GLN A 1 390 ? -30.674 6.671 32.586 1.00 86.75 390 GLN A O 1
ATOM 2898 N N . LEU A 1 391 ? -29.427 4.835 32.912 1.00 84.50 391 LEU A N 1
ATOM 2899 C CA . LEU A 1 391 ? -29.012 5.172 34.282 1.00 84.50 391 LEU A CA 1
ATOM 2900 C C . LEU A 1 391 ? -28.121 6.420 34.387 1.00 84.50 391 LEU A C 1
ATOM 2902 O O . LEU A 1 391 ? -27.957 6.938 35.481 1.00 84.50 391 LEU A O 1
ATOM 2906 N N . ILE A 1 392 ? -27.495 6.860 33.291 1.00 86.12 392 ILE A N 1
ATOM 2907 C CA . ILE A 1 392 ? -26.684 8.092 33.251 1.00 86.12 392 ILE A CA 1
ATOM 2908 C C . ILE A 1 392 ? -27.551 9.310 32.873 1.00 86.12 392 ILE A C 1
ATOM 2910 O O . ILE A 1 392 ? -27.144 10.449 33.091 1.00 86.12 392 ILE A O 1
ATOM 2914 N N . GLN A 1 393 ? -28.720 9.081 32.266 1.00 76.38 393 GLN A N 1
ATOM 2915 C CA . GLN A 1 393 ? -29.664 10.129 31.863 1.00 76.38 393 GLN A CA 1
ATOM 2916 C C . GLN A 1 393 ? -30.703 10.463 32.946 1.00 76.38 393 GLN A C 1
ATOM 2918 O O . GLN A 1 393 ? -31.333 11.517 32.856 1.00 76.38 393 GLN A O 1
ATOM 2923 N N . GLU A 1 394 ? -30.875 9.581 33.931 1.00 58.59 394 GLU A N 1
ATOM 2924 C CA . GLU A 1 394 ? -31.610 9.809 35.186 1.00 58.59 394 GLU A CA 1
ATOM 2925 C C . GLU A 1 394 ? -30.676 10.372 36.264 1.00 58.59 394 GLU A C 1
ATOM 2927 O O . GLU A 1 394 ? -31.136 11.258 37.022 1.00 58.59 394 GLU A O 1
#